Protein 1AZS (pdb70)

B-factor: mean 52.16, std 18.74, range [8.07, 97.29]

CATH classification: 3.30.70.1230

Organism: Canis lupus familiaris (NCBI:txid9615)

Nearest PDB structures (foldseek):
  1cju-assembly1_A  TM=9.826E-01  e=2.613E-36  Canis lupus familiaris
  8sl4-assembly1_B  TM=9.848E-01  e=1.005E-34  Homo sapiens
  7pdf-assembly1_A  TM=9.599E-01  e=1.589E-21  Bos taurus
  6r4p-assembly1_A  TM=9.657E-01  e=6.677E-21  Bos taurus
  8hbe-assembly1_A  TM=9.066E-01  e=4.405E-17  Homo sapiens

GO terms:
  GO:0004016 adenylate cyclase activity (F, IDA)
  GO:0006171 cAMP biosynthetic process (P, IDA)
  GO:0005886 plasma membrane (C, EXP)
  GO:0004016 adenylate cyclase activity (F, EXP)
  GO:0005886 plasma membrane (C, TAS)

Foldseek 3Di:
DPPDPDDFKDKDWWKKKKKKAKDCLVVLVVPDDPVVSCCLQVVLVVVLVVLCVVLQWAWADDDPRMTMTMHCPPHGDLCNLVSNVSSLLVSQVSVVVSCVVSVHDMGMQMFMEHTMWMWGFDDDPDTGIDIDDVRNVVRNLRSQLTDTSWHKYFPRSCVSNVPPFDWAFGPSLVSGVVCVVVVTGMIITD/DFKDWKKKKKKKAWVCLVVVADADVVCVGRVVSVVLLCVLVVLLVVVCPDPLNVQKDWQDADPSMTMIMGDPPDVVPCVRLVSVVVSNVVSQVSVVVSCVVVVHDTFMFMFMFITMKGWAWDDDPPTGIDIDDPRHLRSVVQRVVTDTNWYKYFDVSQVVVVVVPWHWDWPAWDQDDPPGIGIMTTIDD/DLLLEAEEEEAEAAPLQQVLLVLLCCVPFNDVVLVVCLVLLVVLQLQQLLVLLVVQVVDVVHFDWQDPVLVVLSVVSPVCNVPDDDPLDPVVLVSSLVLVVTPRSVVSVVVPLQDDHQPCRVVSSVCSVQSSDPVHGDDSLSVSRRDDFDADKDWDWGADPNRIYIYIDWGNHDVTVVRSVVRLPSHLAYEYGGALLQLSHADPVPRPHRRLNVRLVVLLCQLPPPSCLQHAYEYEHEDLVNNLVCQVVVPDDNCVSPVCLVVFDADDPQDDDVPRDNSSSSSSVVSVVSNVVSNVVDSVVSYYYHYDYYYSSDSVRSVVVVVVVVVVSVVRSVVVVVD

Structure (mmCIF, N/CA/C/O backbone):
data_1AZS
#
_entry.id   1AZS
#
_cell.length_a   119.000
_cell.length_b   134.050
_cell.length_c   70.650
_cell.angle_alpha   90.00
_cell.angle_beta   90.00
_cell.angle_gamma   90.00
#
_symmetry.space_group_name_H-M   'P 21 21 2'
#
loop_
_entity.id
_entity.type
_entity.pdbx_description
1 polymer VC1
2 polymer IIC2
3 polymer GS-ALPHA
4 non-polymer METHYLPIPERAZINOFORSKOLIN
5 non-polymer 'MAGNESIUM ION'
6 non-polymer "5'-GUANOSINE-DIPHOSPHATE-MONOTHIOPHOSPHATE"
7 water water
#
loop_
_atom_site.group_PDB
_atom_site.id
_atom_site.type_symbol
_atom_site.label_atom_id
_atom_site.label_alt_id
_atom_site.label_comp_id
_atom_site.label_asym_id
_atom_site.label_entity_id
_atom_site.label_seq_id
_atom_site.pdbx_PDB_ins_code
_atom_site.Cartn_x
_atom_site.Cartn_y
_atom_site.Cartn_z
_atom_site.occupancy
_atom_site.B_iso_or_equiv
_atom_site.auth_seq_id
_atom_site.auth_comp_id
_atom_site.auth_asym_id
_atom_site.auth_atom_id
_atom_site.pdbx_PDB_model_num
ATOM 1 N N . ASP A 1 21 ? 29.884 -25.875 37.364 1.00 97.29 376 ASP A N 1
ATOM 2 C CA . ASP A 1 21 ? 29.201 -27.067 36.874 1.00 96.97 376 ASP A CA 1
ATOM 3 C C . ASP A 1 21 ? 29.381 -27.240 35.355 1.00 97.29 376 ASP A C 1
ATOM 4 O O . ASP A 1 21 ? 30.122 -28.126 34.918 1.00 97.29 376 ASP A O 1
ATOM 9 N N . MET A 1 22 ? 28.734 -26.389 34.556 1.00 94.35 377 MET A N 1
ATOM 10 C CA . MET A 1 22 ? 28.821 -26.517 33.101 1.00 90.53 377 MET A CA 1
ATOM 11 C C . MET A 1 22 ? 29.767 -25.537 32.390 1.00 88.08 377 MET A C 1
ATOM 12 O O . MET A 1 22 ? 30.764 -25.970 31.805 1.00 90.54 377 MET A O 1
ATOM 17 N N . MET A 1 23 ? 29.468 -24.234 32.423 1.00 80.74 378 MET A N 1
ATOM 18 C CA . MET A 1 23 ? 30.305 -23.254 31.717 1.00 67.57 378 MET A CA 1
ATOM 19 C C . MET A 1 23 ? 31.359 -22.538 32.537 1.00 56.89 378 MET A C 1
ATOM 20 O O . MET A 1 23 ? 32.370 -22.100 32.003 1.00 48.78 378 MET A O 1
ATOM 25 N N . PHE A 1 24 ? 31.094 -22.376 33.825 1.00 53.53 379 PHE A N 1
ATOM 26 C CA . PHE A 1 24 ? 32.123 -21.947 34.761 1.00 48.85 379 PHE A CA 1
ATOM 27 C C . PHE A 1 24 ? 32.494 -23.189 35.544 1.00 44.90 379 PHE A C 1
ATOM 28 O O . PHE A 1 24 ? 31.624 -23.973 35.903 1.00 45.34 379 PHE A O 1
ATOM 36 N N . HIS A 1 25 ? 33.779 -23.383 35.798 1.00 46.51 380 HIS A N 1
ATOM 37 C CA . HIS A 1 25 ? 34.208 -24.482 36.651 1.00 43.85 380 HIS A CA 1
ATOM 38 C C . HIS A 1 25 ? 33.461 -24.364 37.977 1.00 43.03 380 HIS A C 1
ATOM 39 O O . HIS A 1 25 ? 33.232 -23.254 38.479 1.00 44.99 380 HIS A O 1
ATOM 46 N N . LYS A 1 26 ? 33.096 -25.509 38.542 1.00 43.28 381 LYS A N 1
ATOM 47 C CA . LYS A 1 26 ? 32.422 -25.543 39.833 1.00 47.29 381 LYS A CA 1
ATOM 48 C C . LYS A 1 26 ? 33.274 -24.833 40.883 1.00 42.20 381 LYS A C 1
ATOM 49 O O . LYS A 1 26 ? 34.480 -25.053 40.959 1.00 35.01 381 LYS A O 1
ATOM 55 N N . ILE A 1 27 ? 32.660 -23.942 41.654 1.00 48.56 382 ILE A N 1
ATOM 56 C CA . ILE A 1 27 ? 33.380 -23.284 42.744 1.00 51.42 382 ILE A CA 1
ATOM 57 C C . ILE A 1 27 ? 33.153 -23.977 44.085 1.00 49.29 382 ILE A C 1
ATOM 58 O O . ILE A 1 27 ? 32.044 -24.397 44.405 1.00 50.55 382 ILE A O 1
ATOM 63 N N . TYR A 1 28 ? 34.227 -24.130 44.845 1.00 50.49 383 TYR A N 1
ATOM 64 C CA . TYR A 1 28 ? 34.161 -24.722 46.169 1.00 47.23 383 TYR A CA 1
ATOM 65 C C . TYR A 1 28 ? 34.371 -23.592 47.171 1.00 47.21 383 TYR A C 1
ATOM 66 O O . TYR A 1 28 ? 35.463 -23.410 47.712 1.00 39.80 383 TYR A O 1
ATOM 75 N N . ILE A 1 29 ? 33.330 -22.777 47.326 1.00 52.88 384 ILE A N 1
ATOM 76 C CA . ILE A 1 29 ? 33.366 -21.585 48.170 1.00 58.13 384 ILE A CA 1
ATOM 77 C C . ILE A 1 29 ? 31.968 -21.364 48.723 1.00 59.37 384 ILE A C 1
ATOM 78 O O . ILE A 1 29 ? 30.971 -21.656 48.054 1.00 59.05 384 ILE A O 1
ATOM 83 N N . GLN A 1 30 ? 31.897 -20.799 49.923 1.00 61.99 385 GLN A N 1
ATOM 84 C CA . GLN A 1 30 ? 30.616 -20.538 50.570 1.00 61.52 385 GLN A CA 1
ATOM 85 C C . GLN A 1 30 ? 30.714 -19.375 51.549 1.00 59.84 385 GLN A C 1
ATOM 86 O O . GLN A 1 30 ? 31.723 -19.220 52.247 1.00 54.96 385 GLN A O 1
ATOM 92 N N . LYS A 1 31 ? 29.658 -18.566 51.597 1.00 57.25 386 LYS A N 1
ATOM 93 C CA . LYS A 1 31 ? 29.602 -17.417 52.498 1.00 57.20 386 LYS A CA 1
ATOM 94 C C . LYS A 1 31 ? 29.365 -17.844 53.949 1.00 54.23 386 LYS A C 1
ATOM 95 O O . LYS A 1 31 ? 28.703 -18.850 54.212 1.00 46.94 386 LYS A O 1
ATOM 101 N N . HIS A 1 32 ? 29.940 -17.085 54.877 1.00 53.26 387 HIS A N 1
ATOM 102 C CA . HIS A 1 32 ? 29.804 -17.332 56.311 1.00 53.97 387 HIS A CA 1
ATOM 103 C C . HIS A 1 32 ? 29.785 -15.989 57.018 1.00 52.97 387 HIS A C 1
ATOM 104 O O . HIS A 1 32 ? 30.663 -15.164 56.782 1.00 54.01 387 HIS A O 1
ATOM 111 N N . ASP A 1 33 ? 28.795 -15.765 57.878 1.00 53.78 388 ASP A N 1
ATOM 112 C CA . ASP A 1 33 ? 28.743 -14.533 58.672 1.00 49.74 388 ASP A CA 1
ATOM 113 C C . ASP A 1 33 ? 29.208 -14.777 60.108 1.00 47.87 388 ASP A C 1
ATOM 114 O O . ASP A 1 33 ? 29.468 -15.920 60.503 1.00 47.54 388 ASP A O 1
ATOM 119 N N . ASN A 1 34 ? 29.366 -13.695 60.862 1.00 44.00 389 ASN A N 1
ATOM 120 C CA . ASN A 1 34 ? 29.721 -13.781 62.277 1.00 53.39 389 ASN A CA 1
ATOM 121 C C . ASN A 1 34 ? 31.010 -14.533 62.602 1.00 56.55 389 ASN A C 1
ATOM 122 O O . ASN A 1 34 ? 31.043 -15.357 63.515 1.00 59.46 389 ASN A O 1
ATOM 127 N N . VAL A 1 35 ? 32.076 -14.240 61.871 1.00 55.36 390 VAL A N 1
ATOM 128 C CA . VAL A 1 35 ? 33.362 -14.878 62.123 1.00 48.32 390 VAL A CA 1
ATOM 129 C C . VAL A 1 35 ? 34.364 -13.799 62.535 1.00 45.04 390 VAL A C 1
ATOM 130 O O . VAL A 1 35 ? 34.095 -12.611 62.365 1.00 45.19 390 VAL A O 1
ATOM 134 N N . SER A 1 36 ? 35.481 -14.200 63.132 1.00 41.37 391 SER A N 1
ATOM 135 C CA . SER A 1 36 ? 36.503 -13.241 63.535 1.00 38.58 391 SER A CA 1
ATOM 136 C C . SER A 1 36 ? 37.852 -13.688 63.022 1.00 42.67 391 SER A C 1
ATOM 137 O O . SER A 1 36 ? 38.270 -14.819 63.269 1.00 45.09 391 SER A O 1
ATOM 140 N N . ILE A 1 37 ? 38.525 -12.776 62.322 1.00 43.10 392 ILE A N 1
ATOM 141 C CA . ILE A 1 37 ? 39.765 -13.057 61.604 1.00 36.84 392 ILE A CA 1
ATOM 142 C C . ILE A 1 37 ? 41.021 -12.477 62.260 1.00 38.35 392 ILE A C 1
ATOM 143 O O . ILE A 1 37 ? 41.152 -11.259 62.418 1.00 36.03 392 ILE A O 1
ATOM 148 N N . LEU A 1 38 ? 41.973 -13.357 62.561 1.00 40.59 393 LEU A N 1
ATOM 149 C CA . LEU A 1 38 ? 43.215 -12.962 63.214 1.00 38.60 393 LEU A CA 1
ATOM 150 C C . LEU A 1 38 ? 44.406 -13.003 62.263 1.00 38.96 393 LEU A C 1
ATOM 151 O O . LEU A 1 38 ? 44.552 -13.939 61.487 1.00 39.79 393 LEU A O 1
ATOM 156 N N . PHE A 1 39 ? 45.266 -11.993 62.360 1.00 40.47 394 PHE A N 1
ATOM 157 C CA . PHE A 1 39 ? 46.495 -11.904 61.573 1.00 41.19 394 PHE A CA 1
ATOM 158 C C . PHE A 1 39 ? 47.647 -11.584 62.512 1.00 47.63 394 PHE A C 1
ATOM 159 O O . PHE A 1 39 ? 47.516 -10.733 63.396 1.00 52.57 394 PHE A O 1
ATOM 167 N N . ALA A 1 40 ? 48.779 -12.248 62.313 1.00 46.23 395 ALA A N 1
ATOM 168 C CA . ALA A 1 40 ? 49.944 -11.999 63.141 1.00 47.10 395 ALA A CA 1
ATOM 169 C C . ALA A 1 40 ? 51.219 -12.048 62.315 1.00 52.96 395 ALA A C 1
ATOM 170 O O . ALA A 1 40 ? 51.351 -12.882 61.421 1.00 54.59 395 ALA A O 1
ATOM 172 N N . ASP A 1 41 ? 52.136 -11.129 62.605 1.00 56.87 396 ASP A N 1
ATOM 173 C CA . ASP A 1 41 ? 53.431 -11.052 61.927 1.00 67.36 396 ASP A CA 1
ATOM 174 C C . ASP A 1 41 ? 54.539 -11.135 62.976 1.00 67.77 396 ASP A C 1
ATOM 175 O O . ASP A 1 41 ? 54.282 -10.948 64.169 1.00 69.11 396 ASP A O 1
ATOM 180 N N . ILE A 1 42 ? 55.763 -11.425 62.545 1.00 64.24 397 ILE A N 1
ATOM 181 C CA . ILE A 1 42 ? 56.881 -11.433 63.471 1.00 62.10 397 ILE A CA 1
ATOM 182 C C . ILE A 1 42 ? 57.686 -10.142 63.421 1.00 67.11 397 ILE A C 1
ATOM 183 O O . ILE A 1 42 ? 58.325 -9.801 62.411 1.00 61.65 397 ILE A O 1
ATOM 188 N N . GLU A 1 43 ? 57.566 -9.401 64.518 1.00 73.74 398 GLU A N 1
ATOM 189 C CA . GLU A 1 43 ? 58.286 -8.157 64.748 1.00 81.55 398 GLU A CA 1
ATOM 190 C C . GLU A 1 43 ? 59.776 -8.458 64.848 1.00 78.34 398 GLU A C 1
ATOM 191 O O . GLU A 1 43 ? 60.197 -9.292 65.655 1.00 73.86 398 GLU A O 1
ATOM 197 N N . GLY A 1 44 ? 60.560 -7.784 64.013 1.00 77.91 399 GLY A N 1
ATOM 198 C CA . GLY A 1 44 ? 61.995 -7.989 64.014 1.00 79.17 399 GLY A CA 1
ATOM 199 C C . GLY A 1 44 ? 62.389 -9.339 63.450 1.00 78.51 399 GLY A C 1
ATOM 200 O O . GLY A 1 44 ? 63.433 -9.883 63.806 1.00 76.38 399 GLY A O 1
ATOM 201 N N . PHE A 1 45 ? 61.557 -9.876 62.563 1.00 80.11 400 PHE A N 1
ATOM 202 C CA . PHE A 1 45 ? 61.841 -11.159 61.937 1.00 80.05 400 PHE A CA 1
ATOM 203 C C . PHE A 1 45 ? 63.123 -11.118 61.106 1.00 79.78 400 PHE A C 1
ATOM 204 O O . PHE A 1 45 ? 63.872 -12.097 61.054 1.00 77.79 400 PHE A O 1
ATOM 212 N N . THR A 1 46 ? 63.374 -9.981 60.464 1.00 79.50 401 THR A N 1
ATOM 213 C CA . THR A 1 46 ? 64.526 -9.843 59.578 1.00 79.14 401 THR A CA 1
ATOM 214 C C . THR A 1 46 ? 65.861 -9.838 60.329 1.00 78.39 401 THR A C 1
ATOM 215 O O . THR A 1 46 ? 66.868 -10.334 59.818 1.00 77.12 401 THR A O 1
ATOM 219 N N . SER A 1 47 ? 65.866 -9.272 61.535 1.00 76.01 402 SER A N 1
ATOM 220 C CA . SER A 1 47 ? 67.074 -9.231 62.357 1.00 75.15 402 SER A CA 1
ATOM 221 C C . SER A 1 47 ? 67.416 -10.634 62.866 1.00 72.87 402 SER A C 1
ATOM 222 O O . SER A 1 47 ? 68.589 -10.980 63.053 1.00 67.89 402 SER A O 1
ATOM 225 N N . LEU A 1 48 ? 66.375 -11.440 63.061 1.00 73.22 403 LEU A N 1
ATOM 226 C CA . LEU A 1 48 ? 66.519 -12.835 63.465 1.00 74.35 403 LEU A CA 1
ATOM 227 C C . LEU A 1 48 ? 67.163 -13.634 62.337 1.00 74.72 403 LEU A C 1
ATOM 228 O O . LEU A 1 48 ? 68.077 -14.429 62.573 1.00 75.74 403 LEU A O 1
ATOM 233 N N . ALA A 1 49 ? 66.693 -13.398 61.113 1.00 72.35 404 ALA A N 1
ATOM 234 C CA . ALA A 1 49 ? 67.232 -14.052 59.922 1.00 68.44 404 ALA A CA 1
ATOM 235 C C . ALA A 1 49 ? 68.696 -13.673 59.656 1.00 67.58 404 ALA A C 1
ATOM 236 O O . ALA A 1 49 ? 69.418 -14.396 58.969 1.00 65.33 404 ALA A O 1
ATOM 238 N N . SER A 1 50 ? 69.119 -12.536 60.204 1.00 70.93 405 SER A N 1
ATOM 239 C CA . SER A 1 50 ? 70.491 -12.050 60.069 1.00 73.12 405 SER A CA 1
ATOM 240 C C . SER A 1 50 ? 71.449 -12.865 60.927 1.00 75.29 405 SER A C 1
ATOM 241 O O . SER A 1 50 ? 72.604 -13.091 60.552 1.00 71.21 405 SER A O 1
ATOM 244 N N . GLN A 1 51 ? 70.957 -13.288 62.086 1.00 81.40 406 GLN A N 1
ATOM 245 C CA . GLN A 1 51 ? 71.771 -13.966 63.088 1.00 87.10 406 GLN A CA 1
ATOM 246 C C . GLN A 1 51 ? 72.072 -15.434 62.825 1.00 85.59 406 GLN A C 1
ATOM 247 O O . GLN A 1 51 ? 73.201 -15.886 63.012 1.00 84.50 406 GLN A O 1
ATOM 253 N N . CYS A 1 52 ? 71.061 -16.179 62.402 1.00 85.11 407 CYS A N 1
ATOM 254 C CA . CYS A 1 52 ? 71.198 -17.620 62.278 1.00 85.92 407 CYS A CA 1
ATOM 255 C C . CYS A 1 52 ? 71.414 -18.130 60.862 1.00 81.64 407 CYS A C 1
ATOM 256 O O . CYS A 1 52 ? 71.340 -17.376 59.890 1.00 74.18 407 CYS A O 1
ATOM 259 N N . THR A 1 53 ? 71.710 -19.422 60.772 1.00 80.32 408 THR A N 1
ATOM 260 C CA . THR A 1 53 ? 71.909 -20.097 59.500 1.00 80.68 408 THR A CA 1
ATOM 261 C C . THR A 1 53 ? 70.568 -20.183 58.769 1.00 80.32 408 THR A C 1
ATOM 262 O O . THR A 1 53 ? 69.512 -20.013 59.382 1.00 82.78 408 THR A O 1
ATOM 266 N N . ALA A 1 54 ? 70.603 -20.440 57.466 1.00 77.35 409 ALA A N 1
ATOM 267 C CA . ALA A 1 54 ? 69.370 -20.559 56.693 1.00 75.84 409 ALA A CA 1
ATOM 268 C C . ALA A 1 54 ? 68.512 -21.696 57.239 1.00 75.78 409 ALA A C 1
ATOM 269 O O . ALA A 1 54 ? 67.289 -21.575 57.325 1.00 73.94 409 ALA A O 1
ATOM 271 N N . GLN A 1 55 ? 69.172 -22.778 57.649 1.00 74.73 410 GLN A N 1
ATOM 272 C CA . GLN A 1 55 ? 68.494 -23.968 58.156 1.00 73.92 410 GLN A CA 1
ATOM 273 C C . GLN A 1 55 ? 67.890 -23.794 59.536 1.00 67.49 410 GLN A C 1
ATOM 274 O O . GLN A 1 55 ? 66.721 -24.116 59.747 1.00 61.60 410 GLN A O 1
ATOM 280 N N . GLU A 1 56 ? 68.708 -23.322 60.473 1.00 68.59 411 GLU A N 1
ATOM 281 C CA . GLU A 1 56 ? 68.278 -23.057 61.845 1.00 73.83 411 GLU A CA 1
ATOM 282 C C . GLU A 1 56 ? 67.071 -22.121 61.899 1.00 71.98 411 GLU A C 1
ATOM 283 O O . GLU A 1 56 ? 66.226 -22.221 62.794 1.00 61.35 411 GLU A O 1
ATOM 289 N N . LEU A 1 57 ? 66.994 -21.228 60.917 1.00 72.08 412 LEU A N 1
ATOM 290 C CA . LEU A 1 57 ? 65.881 -20.296 60.789 1.00 72.64 412 LEU A CA 1
ATOM 291 C C . LEU A 1 57 ? 64.583 -21.050 60.523 1.00 72.02 412 LEU A C 1
ATOM 292 O O . LEU A 1 57 ? 63.563 -20.802 61.172 1.00 71.87 412 LEU A O 1
ATOM 297 N N . VAL A 1 58 ? 64.642 -21.994 59.588 1.00 72.46 413 VAL A N 1
ATOM 298 C CA . VAL A 1 58 ? 63.472 -22.770 59.190 1.00 70.47 413 VAL A CA 1
ATOM 299 C C . VAL A 1 58 ? 62.957 -23.659 60.315 1.00 66.36 413 VAL A C 1
ATOM 300 O O . VAL A 1 58 ? 61.781 -24.002 60.342 1.00 63.92 413 VAL A O 1
ATOM 304 N N . MET A 1 59 ? 63.835 -24.018 61.246 1.00 66.56 414 MET A N 1
ATOM 305 C CA . MET A 1 59 ? 63.455 -24.882 62.360 1.00 72.05 414 MET A CA 1
ATOM 306 C C . MET A 1 59 ? 62.796 -24.110 63.492 1.00 70.27 414 MET A C 1
ATOM 307 O O . MET A 1 59 ? 61.857 -24.598 64.119 1.00 67.20 414 MET A O 1
ATOM 312 N N . THR A 1 60 ? 63.316 -22.918 63.764 1.00 68.20 415 THR A N 1
ATOM 313 C CA . THR A 1 60 ? 62.748 -22.029 64.772 1.00 66.25 415 THR A CA 1
ATOM 314 C C . THR A 1 60 ? 61.352 -21.645 64.306 1.00 67.48 415 THR A C 1
ATOM 315 O O . THR A 1 60 ? 60.394 -21.631 65.080 1.00 69.03 415 THR A O 1
ATOM 319 N N . LEU A 1 61 ? 61.268 -21.338 63.017 1.00 68.67 416 LEU A N 1
ATOM 320 C CA . LEU A 1 61 ? 60.031 -20.952 62.359 1.00 68.60 416 LEU A CA 1
ATOM 321 C C . LEU A 1 61 ? 59.054 -22.118 62.379 1.00 66.40 416 LEU A C 1
ATOM 322 O O . LEU A 1 61 ? 57.951 -22.008 62.905 1.00 66.48 416 LEU A O 1
ATOM 327 N N . ASN A 1 62 ? 59.494 -23.241 61.819 1.00 68.90 417 ASN A N 1
ATOM 328 C CA . ASN A 1 62 ? 58.681 -24.447 61.696 1.00 72.10 417 ASN A CA 1
ATOM 329 C C . ASN A 1 62 ? 58.192 -24.920 63.063 1.00 67.37 417 ASN A C 1
ATOM 330 O O . ASN A 1 62 ? 57.067 -25.408 63.204 1.00 66.57 417 ASN A O 1
ATOM 335 N N . GLU A 1 63 ? 59.039 -24.750 64.069 1.00 61.09 418 GLU A N 1
ATOM 336 C CA . GLU A 1 63 ? 58.710 -25.165 65.419 1.00 61.63 418 GLU A CA 1
ATOM 337 C C . GLU A 1 63 ? 57.686 -24.244 66.070 1.00 58.77 418 GLU A C 1
ATOM 338 O O . GLU A 1 63 ? 56.716 -24.706 66.679 1.00 55.75 418 GLU A O 1
ATOM 344 N N . LEU A 1 64 ? 57.907 -22.941 65.941 1.00 55.50 419 LEU A N 1
ATOM 345 C CA . LEU A 1 64 ? 56.988 -21.955 66.488 1.00 55.19 419 LEU A CA 1
ATOM 346 C C . LEU A 1 64 ? 55.589 -22.133 65.904 1.00 56.02 419 LEU A C 1
ATOM 347 O O . LEU A 1 64 ? 54.592 -22.060 66.624 1.00 57.28 419 LEU A O 1
ATOM 352 N N . PHE A 1 65 ? 55.521 -22.371 64.598 1.00 57.40 420 PHE A N 1
ATOM 353 C CA . PHE A 1 65 ? 54.244 -22.556 63.916 1.00 59.06 420 PHE A CA 1
ATOM 354 C C . PHE A 1 65 ? 53.561 -23.878 64.257 1.00 60.45 420 PHE A C 1
ATOM 355 O O . PHE A 1 65 ? 52.335 -23.973 64.251 1.00 57.91 420 PHE A O 1
ATOM 363 N N . ALA A 1 66 ? 54.356 -24.896 64.569 1.00 66.96 421 ALA A N 1
ATOM 364 C CA . ALA A 1 66 ? 53.809 -26.173 65.013 1.00 68.50 421 ALA A CA 1
ATOM 365 C C . ALA A 1 66 ? 53.112 -25.960 66.357 1.00 68.59 421 ALA A C 1
ATOM 366 O O . ALA A 1 66 ? 52.072 -26.561 66.639 1.00 67.43 421 ALA A O 1
ATOM 368 N N . ARG A 1 67 ? 53.694 -25.083 67.172 1.00 67.82 422 ARG A N 1
ATOM 369 C CA . ARG A 1 67 ? 53.128 -24.733 68.465 1.00 67.56 422 ARG A CA 1
ATOM 370 C C . ARG A 1 67 ? 51.831 -23.947 68.309 1.00 63.83 422 ARG A C 1
ATOM 371 O O . ARG A 1 67 ? 50.847 -24.228 68.993 1.00 62.28 422 ARG A O 1
ATOM 379 N N . PHE A 1 68 ? 51.845 -22.959 67.417 1.00 59.99 423 PHE A N 1
ATOM 380 C CA . PHE A 1 68 ? 50.669 -22.140 67.144 1.00 57.01 423 PHE A CA 1
ATOM 381 C C . PHE A 1 68 ? 49.483 -22.989 66.717 1.00 62.14 423 PHE A C 1
ATOM 382 O O . PHE A 1 68 ? 48.345 -22.705 67.102 1.00 62.60 423 PHE A O 1
ATOM 390 N N . ASP A 1 69 ? 49.751 -24.022 65.917 1.00 63.88 424 ASP A N 1
ATOM 391 C CA . ASP A 1 69 ? 48.703 -24.921 65.436 1.00 65.01 424 ASP A CA 1
ATOM 392 C C . ASP A 1 69 ? 47.979 -25.641 66.568 1.00 67.88 424 ASP A C 1
ATOM 393 O O . ASP A 1 69 ? 46.793 -25.956 66.443 1.00 70.68 424 ASP A O 1
ATOM 398 N N . LYS A 1 70 ? 48.694 -25.894 67.669 1.00 70.05 425 LYS A N 1
ATOM 399 C CA . LYS A 1 70 ? 48.112 -26.522 68.863 1.00 67.30 425 LYS A CA 1
ATOM 400 C C . LYS A 1 70 ? 47.138 -25.556 69.530 1.00 67.63 425 LYS A C 1
ATOM 401 O O . LYS A 1 70 ? 45.961 -25.884 69.736 1.00 66.63 425 LYS A O 1
ATOM 407 N N . LEU A 1 71 ? 47.640 -24.357 69.835 1.00 61.54 426 LEU A N 1
ATOM 408 C CA . LEU A 1 71 ? 46.852 -23.294 70.462 1.00 53.95 426 LEU A CA 1
ATOM 409 C C . LEU A 1 71 ? 45.573 -23.053 69.668 1.00 53.12 426 LEU A C 1
ATOM 410 O O . LEU A 1 71 ? 44.527 -22.753 70.239 1.00 53.62 426 LEU A O 1
ATOM 415 N N . ALA A 1 72 ? 45.667 -23.201 68.350 1.00 53.77 427 ALA A N 1
ATOM 416 C CA . ALA A 1 72 ? 44.528 -23.020 67.455 1.00 56.87 427 ALA A CA 1
ATOM 417 C C . ALA A 1 72 ? 43.405 -23.998 67.768 1.00 56.98 427 ALA A C 1
ATOM 418 O O . ALA A 1 72 ? 42.248 -23.599 67.883 1.00 57.62 427 ALA A O 1
ATOM 420 N N . ALA A 1 73 ? 43.758 -25.274 67.914 1.00 64.00 428 ALA A N 1
ATOM 421 C CA . ALA A 1 73 ? 42.791 -26.329 68.225 1.00 67.95 428 ALA A CA 1
ATOM 422 C C . ALA A 1 73 ? 42.177 -26.123 69.614 1.00 70.20 428 ALA A C 1
ATOM 423 O O . ALA A 1 73 ? 40.971 -26.314 69.815 1.00 68.03 428 ALA A O 1
ATOM 425 N N . GLU A 1 74 ? 43.015 -25.710 70.559 1.00 72.21 429 GLU A N 1
ATOM 426 C CA . GLU A 1 74 ? 42.572 -25.421 71.916 1.00 73.24 429 GLU A CA 1
ATOM 427 C C . GLU A 1 74 ? 41.614 -24.237 71.926 1.00 72.84 429 GLU A C 1
ATOM 428 O O . GLU A 1 74 ? 40.468 -24.355 72.360 1.00 75.80 429 GLU A O 1
ATOM 434 N N . ASN A 1 75 ? 42.074 -23.113 71.389 1.00 70.55 430 ASN A N 1
ATOM 435 C CA . ASN A 1 75 ? 41.291 -21.887 71.360 1.00 65.90 430 ASN A CA 1
ATOM 436 C C . ASN A 1 75 ? 40.147 -21.867 70.357 1.00 64.66 430 ASN A C 1
ATOM 437 O O . ASN A 1 75 ? 39.401 -20.896 70.299 1.00 66.76 430 ASN A O 1
ATOM 442 N N . HIS A 1 76 ? 40.008 -22.937 69.578 1.00 65.13 431 HIS A N 1
ATOM 443 C CA . HIS A 1 76 ? 38.906 -23.085 68.619 1.00 69.99 431 HIS A CA 1
ATOM 444 C C . HIS A 1 76 ? 38.999 -22.211 67.359 1.00 68.85 431 HIS A C 1
ATOM 445 O O . HIS A 1 76 ? 37.974 -21.839 66.769 1.00 63.97 431 HIS A O 1
ATOM 452 N N . CYS A 1 77 ? 40.226 -21.877 66.963 1.00 67.91 432 CYS A N 1
ATOM 453 C CA . CYS A 1 77 ? 40.468 -21.143 65.723 1.00 64.23 432 CYS A CA 1
ATOM 454 C C . CYS A 1 77 ? 40.849 -22.150 64.651 1.00 60.30 432 CYS A C 1
ATOM 455 O O . CYS A 1 77 ? 41.590 -23.094 64.918 1.00 54.94 432 CYS A O 1
ATOM 458 N N . LEU A 1 78 ? 40.334 -21.956 63.444 1.00 58.45 433 LEU A N 1
ATOM 459 C CA . LEU A 1 78 ? 40.749 -22.771 62.313 1.00 53.21 433 LEU A CA 1
ATOM 460 C C . LEU A 1 78 ? 41.908 -22.050 61.648 1.00 51.76 433 LEU A C 1
ATOM 461 O O . LEU A 1 78 ? 41.747 -20.925 61.178 1.00 55.48 433 LEU A O 1
ATOM 466 N N . ARG A 1 79 ? 43.084 -22.671 61.662 1.00 50.00 434 ARG A N 1
ATOM 467 C CA . ARG A 1 79 ? 44.269 -22.096 61.028 1.00 45.67 434 ARG A CA 1
ATOM 468 C C . ARG A 1 79 ? 44.075 -22.106 59.514 1.00 45.86 434 ARG A C 1
ATOM 469 O O . ARG A 1 79 ? 43.664 -23.121 58.929 1.00 44.43 434 ARG A O 1
ATOM 477 N N . ILE A 1 80 ? 44.360 -20.971 58.882 1.00 43.69 435 ILE A N 1
ATOM 478 C CA . ILE A 1 80 ? 44.222 -20.872 57.442 1.00 38.75 435 ILE A CA 1
ATOM 479 C C . ILE A 1 80 ? 45.548 -21.167 56.737 1.00 39.08 435 ILE A C 1
ATOM 480 O O . ILE A 1 80 ? 45.742 -22.278 56.223 1.00 41.49 435 ILE A O 1
ATOM 485 N N . LYS A 1 81 ? 46.475 -20.210 56.760 1.00 38.53 436 LYS A N 1
ATOM 486 C CA . LYS A 1 81 ? 47.762 -20.387 56.080 1.00 36.14 436 LYS A CA 1
ATOM 487 C C . LYS A 1 81 ? 48.949 -19.811 56.838 1.00 39.28 436 LYS A C 1
ATOM 488 O O . LYS A 1 81 ? 48.794 -19.048 57.798 1.00 36.43 436 LYS A O 1
ATOM 494 N N . ILE A 1 82 ? 50.139 -20.214 56.401 1.00 38.27 437 ILE A N 1
ATOM 495 C CA . ILE A 1 82 ? 51.384 -19.608 56.855 1.00 43.74 437 ILE A CA 1
ATOM 496 C C . ILE A 1 82 ? 52.085 -19.016 55.621 1.00 48.30 437 ILE A C 1
ATOM 497 O O . ILE A 1 82 ? 52.440 -19.740 54.679 1.00 50.77 437 ILE A O 1
ATOM 502 N N . LEU A 1 83 ? 52.228 -17.694 55.608 1.00 49.48 438 LEU A N 1
ATOM 503 C CA . LEU A 1 83 ? 52.888 -16.994 54.510 1.00 49.32 438 LEU A CA 1
ATOM 504 C C . LEU A 1 83 ? 54.166 -16.334 55.028 1.00 50.87 438 LEU A C 1
ATOM 505 O O . LEU A 1 83 ? 54.141 -15.189 55.486 1.00 51.64 438 LEU A O 1
ATOM 510 N N . GLY A 1 84 ? 55.278 -17.064 54.968 1.00 54.46 439 GLY A N 1
ATOM 511 C CA . GLY A 1 84 ? 56.533 -16.545 55.483 1.00 57.04 439 GLY A CA 1
ATOM 512 C C . GLY A 1 84 ? 56.486 -16.477 56.995 1.00 61.20 439 GLY A C 1
ATOM 513 O O . GLY A 1 84 ? 56.418 -17.515 57.659 1.00 65.48 439 GLY A O 1
ATOM 514 N N . ASP A 1 85 ? 56.510 -15.260 57.535 1.00 62.09 440 ASP A N 1
ATOM 515 C CA . ASP A 1 85 ? 56.401 -15.041 58.979 1.00 64.09 440 ASP A CA 1
ATOM 516 C C . ASP A 1 85 ? 55.001 -14.562 59.397 1.00 62.23 440 ASP A C 1
ATOM 517 O O . ASP A 1 85 ? 54.769 -14.241 60.563 1.00 56.80 440 ASP A O 1
ATOM 522 N N . CYS A 1 86 ? 54.077 -14.549 58.434 1.00 61.68 441 CYS A N 1
ATOM 523 C CA . CYS A 1 86 ? 52.690 -14.128 58.644 1.00 61.34 441 CYS A CA 1
ATOM 524 C C . CYS A 1 86 ? 51.760 -15.330 58.839 1.00 61.00 441 CYS A C 1
ATOM 525 O O . CYS A 1 86 ? 51.597 -16.160 57.942 1.00 57.29 441 CYS A O 1
ATOM 528 N N . TYR A 1 87 ? 51.149 -15.405 60.015 1.00 58.28 442 TYR A N 1
ATOM 529 C CA . TYR A 1 87 ? 50.274 -16.513 60.375 1.00 57.55 442 TYR A CA 1
ATOM 530 C C . TYR A 1 87 ? 48.851 -15.971 60.527 1.00 54.75 442 TYR A C 1
ATOM 531 O O . TYR A 1 87 ? 48.657 -14.870 61.042 1.00 58.12 442 TYR A O 1
ATOM 540 N N . TYR A 1 88 ? 47.860 -16.723 60.059 1.00 51.11 443 TYR A N 1
ATOM 541 C CA . TYR A 1 88 ? 46.471 -16.310 60.232 1.00 48.19 443 TYR A CA 1
ATOM 542 C C . TYR A 1 88 ? 45.441 -17.437 60.298 1.00 49.34 443 TYR A C 1
ATOM 543 O O . TYR A 1 88 ? 45.551 -18.458 59.608 1.00 49.90 443 TYR A O 1
ATOM 552 N N . CYS A 1 89 ? 44.436 -17.221 61.137 1.00 47.92 444 CYS A N 1
ATOM 553 C CA . CYS A 1 89 ? 43.386 -18.193 61.387 1.00 51.41 444 CYS A CA 1
ATOM 554 C C . CYS A 1 89 ? 42.069 -17.461 61.571 1.00 48.09 444 CYS A C 1
ATOM 555 O O . CYS A 1 89 ? 42.004 -16.243 61.441 1.00 52.58 444 CYS A O 1
ATOM 558 N N . VAL A 1 90 ? 41.018 -18.201 61.883 1.00 47.76 445 VAL A N 1
ATOM 559 C CA . VAL A 1 90 ? 39.713 -17.592 62.056 1.00 49.15 445 VAL A CA 1
ATOM 560 C C . VAL A 1 90 ? 38.802 -18.489 62.873 1.00 54.33 445 VAL A C 1
ATOM 561 O O . VAL A 1 90 ? 38.685 -19.685 62.607 1.00 56.41 445 VAL A O 1
ATOM 565 N N . SER A 1 91 ? 38.213 -17.914 63.914 1.00 57.92 446 SER A N 1
ATOM 566 C CA . SER A 1 91 ? 37.257 -18.642 64.728 1.00 57.11 446 SER A CA 1
ATOM 567 C C . SER A 1 91 ? 35.854 -18.383 64.201 1.00 55.26 446 SER A C 1
ATOM 568 O O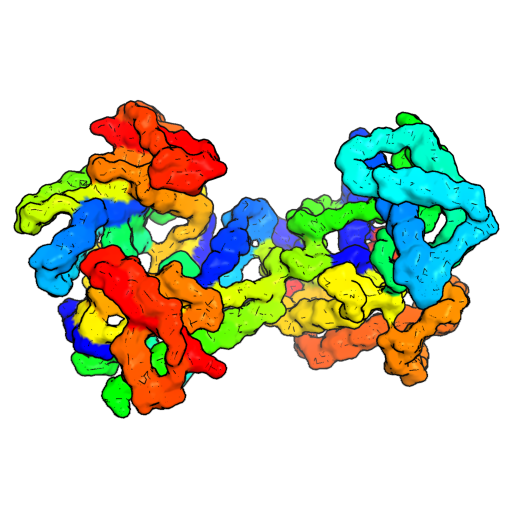 . SER A 1 91 ? 35.546 -17.280 63.737 1.00 54.40 446 SER A O 1
ATOM 571 N N . GLY A 1 92 ? 35.002 -19.396 64.301 1.00 54.16 447 GLY A N 1
ATOM 572 C CA . GLY A 1 92 ? 33.666 -19.305 63.741 1.00 50.83 447 GLY A CA 1
ATOM 573 C C . GLY A 1 92 ? 33.571 -20.257 62.569 1.00 50.74 447 GLY A C 1
ATOM 574 O O . GLY A 1 92 ? 32.538 -20.367 61.904 1.00 48.32 447 GLY A O 1
ATOM 575 N N . LEU A 1 93 ? 34.687 -20.921 62.296 1.00 55.99 448 LEU A N 1
ATOM 576 C CA . LEU A 1 93 ? 34.760 -21.911 61.239 1.00 64.34 448 LEU A CA 1
ATOM 577 C C . LEU A 1 93 ? 35.302 -23.191 61.858 1.00 70.68 448 LEU A C 1
ATOM 578 O O . LEU A 1 93 ? 36.080 -23.132 62.821 1.00 69.19 448 LEU A O 1
ATOM 583 N N . PRO A 1 94 ? 34.906 -24.364 61.313 1.00 75.03 449 PRO A N 1
ATOM 584 C CA . PRO A 1 94 ? 33.995 -24.534 60.165 1.00 75.32 449 PRO A CA 1
ATOM 585 C C . PRO A 1 94 ? 32.543 -24.213 60.499 1.00 74.88 449 PRO A C 1
ATOM 586 O O . PRO A 1 94 ? 31.778 -23.747 59.652 1.00 71.67 449 PRO A O 1
ATOM 590 N N . GLU A 1 95 ? 32.178 -24.486 61.745 1.00 74.83 450 GLU A N 1
ATOM 591 C CA . GLU A 1 95 ? 30.820 -24.304 62.211 1.00 75.80 450 GLU A CA 1
ATOM 592 C C . GLU A 1 95 ? 30.737 -23.106 63.154 1.00 73.52 450 GLU A C 1
ATOM 593 O O . GLU A 1 95 ? 31.683 -22.816 63.903 1.00 68.48 450 GLU A O 1
ATOM 599 N N . ALA A 1 96 ? 29.579 -22.446 63.138 1.00 69.41 451 ALA A N 1
ATOM 600 C CA . ALA A 1 96 ? 29.350 -21.205 63.872 1.00 69.26 451 ALA A CA 1
ATOM 601 C C . ALA A 1 96 ? 29.408 -21.291 65.402 1.00 68.75 451 ALA A C 1
ATOM 602 O O . ALA A 1 96 ? 28.820 -22.179 66.020 1.00 67.90 451 ALA A O 1
ATOM 604 N N . ARG A 1 97 ? 30.097 -20.326 66.000 1.00 68.69 452 ARG A N 1
ATOM 605 C CA . ARG A 1 97 ? 30.244 -20.243 67.449 1.00 70.86 452 ARG A CA 1
ATOM 606 C C . ARG A 1 97 ? 29.958 -18.816 67.932 1.00 73.74 452 ARG A C 1
ATOM 607 O O . ARG A 1 97 ? 30.198 -17.845 67.211 1.00 79.16 452 ARG A O 1
ATOM 615 N N . ALA A 1 98 ? 29.437 -18.696 69.150 1.00 72.26 453 ALA A N 1
ATOM 616 C CA . ALA A 1 98 ? 29.174 -17.393 69.760 1.00 67.71 453 ALA A CA 1
ATOM 617 C C . ALA A 1 98 ? 30.475 -16.756 70.244 1.00 67.46 453 ALA A C 1
ATOM 618 O O . ALA A 1 98 ? 30.709 -15.560 70.057 1.00 69.65 453 ALA A O 1
ATOM 620 N N . ASP A 1 99 ? 31.329 -17.585 70.837 1.00 68.17 454 ASP A N 1
ATOM 621 C CA . ASP A 1 99 ? 32.614 -17.157 71.391 1.00 71.27 454 ASP A CA 1
ATOM 622 C C . ASP A 1 99 ? 33.644 -16.670 70.386 1.00 70.40 454 ASP A C 1
ATOM 623 O O . ASP A 1 99 ? 34.742 -16.259 70.780 1.00 66.40 454 ASP A O 1
ATOM 628 N N . HIS A 1 100 ? 33.293 -16.702 69.103 1.00 67.07 455 HIS A N 1
ATOM 629 C CA . HIS A 1 100 ? 34.255 -16.434 68.041 1.00 62.43 455 HIS A CA 1
ATOM 630 C C . HIS A 1 100 ? 35.216 -15.272 68.281 1.00 62.87 455 HIS A C 1
ATOM 631 O O . HIS A 1 100 ? 36.400 -15.366 67.966 1.00 65.67 455 HIS A O 1
ATOM 638 N N . ALA A 1 101 ? 34.727 -14.203 68.896 1.00 62.10 456 ALA A N 1
ATOM 639 C CA . ALA A 1 101 ? 35.586 -13.075 69.214 1.00 62.11 456 ALA A CA 1
ATOM 640 C C . ALA A 1 101 ? 36.573 -13.405 70.335 1.00 64.31 456 ALA A C 1
ATOM 641 O O . ALA A 1 101 ? 37.761 -13.115 70.221 1.00 58.31 456 ALA A O 1
ATOM 643 N N . HIS A 1 102 ? 36.076 -14.023 71.407 1.00 71.77 457 HIS A N 1
ATOM 644 C CA . HIS A 1 102 ? 36.895 -14.353 72.582 1.00 74.81 457 HIS A CA 1
ATOM 645 C C . HIS A 1 102 ? 38.000 -15.340 72.242 1.00 72.74 457 HIS A C 1
ATOM 646 O O . HIS A 1 102 ? 39.102 -15.276 72.797 1.00 69.41 457 HIS A O 1
ATOM 653 N N . CYS A 1 103 ? 37.690 -16.264 71.336 1.00 69.59 458 CYS A N 1
ATOM 654 C CA . CYS A 1 103 ? 38.650 -17.271 70.908 1.00 68.51 458 CYS A CA 1
ATOM 655 C C . CYS A 1 103 ? 39.894 -16.624 70.303 1.00 65.96 458 CYS A C 1
ATOM 656 O O . CYS A 1 103 ? 41.002 -16.810 70.805 1.00 57.69 458 CYS A O 1
ATOM 659 N N . CYS A 1 104 ? 39.692 -15.821 69.260 1.00 68.06 459 CYS A N 1
ATOM 660 C CA . CYS A 1 104 ? 40.784 -15.117 68.588 1.00 65.63 459 CYS A CA 1
ATOM 661 C C . CYS A 1 104 ? 41.619 -14.263 69.545 1.00 64.65 459 CYS A C 1
ATOM 662 O O . CYS A 1 104 ? 42.846 -14.230 69.443 1.00 63.15 459 CYS A O 1
ATOM 665 N N . VAL A 1 105 ? 40.958 -13.578 70.475 1.00 65.25 460 VAL A N 1
ATOM 666 C CA . VAL A 1 105 ? 41.672 -12.767 71.457 1.00 65.32 460 VAL A CA 1
ATOM 667 C C . VAL A 1 105 ? 42.546 -13.695 72.280 1.00 65.57 460 VAL A C 1
ATOM 668 O O . VAL A 1 105 ? 43.733 -13.427 72.490 1.00 63.76 460 VAL A O 1
ATOM 672 N N . GLU A 1 106 ? 41.945 -14.801 72.713 1.00 66.47 461 GLU A N 1
ATOM 673 C CA . GLU A 1 106 ? 42.641 -15.800 73.507 1.00 70.22 461 GLU A CA 1
ATOM 674 C C . GLU A 1 106 ? 43.841 -16.377 72.774 1.00 67.76 461 GLU A C 1
ATOM 675 O O . GLU A 1 106 ? 44.946 -16.416 73.311 1.00 67.00 461 GLU A O 1
ATOM 681 N N . MET A 1 107 ? 43.621 -16.767 71.524 1.00 66.09 462 MET A N 1
ATOM 682 C CA . MET A 1 107 ? 44.689 -17.213 70.644 1.00 67.43 462 MET A CA 1
ATOM 683 C C . MET A 1 107 ? 45.772 -16.130 70.585 1.00 66.56 462 MET A C 1
ATOM 684 O O . MET A 1 107 ? 46.965 -16.425 70.671 1.00 65.21 462 MET A O 1
ATOM 689 N N . GLY A 1 108 ? 45.336 -14.874 70.486 1.00 64.38 463 GLY A N 1
ATOM 690 C CA . GLY A 1 108 ? 46.260 -13.759 70.393 1.00 64.46 463 GLY A CA 1
ATOM 691 C C . GLY A 1 108 ? 47.103 -13.629 71.640 1.00 67.59 463 GLY A C 1
ATOM 692 O O . GLY A 1 108 ? 48.275 -13.257 71.566 1.00 66.78 463 GLY A O 1
ATOM 693 N N . MET A 1 109 ? 46.500 -13.940 72.785 1.00 69.53 464 MET A N 1
ATOM 694 C CA . MET A 1 109 ? 47.191 -13.909 74.071 1.00 69.74 464 MET A CA 1
ATOM 695 C C . MET A 1 109 ? 48.331 -14.920 74.021 1.00 69.76 464 MET A C 1
ATOM 696 O O . MET A 1 109 ? 49.504 -14.571 74.196 1.00 69.03 464 MET A O 1
ATOM 701 N N . ASP A 1 110 ? 47.958 -16.172 73.748 1.00 70.88 465 ASP A N 1
ATOM 702 C CA . ASP A 1 110 ? 48.880 -17.307 73.699 1.00 71.36 465 ASP A CA 1
ATOM 703 C C . ASP A 1 110 ? 50.049 -17.090 72.748 1.00 72.02 465 ASP A C 1
ATOM 704 O O . ASP A 1 110 ? 51.198 -17.363 73.096 1.00 74.54 465 ASP A O 1
ATOM 709 N N . MET A 1 111 ? 49.743 -16.603 71.547 1.00 69.66 466 MET A N 1
ATOM 710 C CA . MET A 1 111 ? 50.753 -16.344 70.530 1.00 62.36 466 MET A CA 1
ATOM 711 C C . MET A 1 111 ? 51.813 -15.384 71.031 1.00 66.02 466 MET A C 1
ATOM 712 O O . MET A 1 111 ? 53.002 -15.572 70.762 1.00 69.14 466 MET A O 1
ATOM 717 N N . ILE A 1 112 ? 51.384 -14.376 71.786 1.00 66.15 467 ILE A N 1
ATOM 718 C CA . ILE A 1 112 ? 52.301 -13.366 72.299 1.00 67.80 467 ILE A CA 1
ATOM 719 C C . ILE A 1 112 ? 53.232 -13.897 73.395 1.00 69.77 467 ILE A C 1
ATOM 720 O O . ILE A 1 112 ? 54.380 -13.451 73.517 1.00 68.81 467 ILE A O 1
ATOM 725 N N . GLU A 1 113 ? 52.753 -14.869 74.168 1.00 70.75 468 GLU A N 1
ATOM 726 C CA . GLU A 1 113 ? 53.591 -15.508 75.177 1.00 73.90 468 GLU A CA 1
ATOM 727 C C . GLU A 1 113 ? 54.561 -16.491 74.523 1.00 71.75 468 GLU A C 1
ATOM 728 O O . GLU A 1 113 ? 55.756 -16.507 74.837 1.00 67.44 468 GLU A O 1
ATOM 734 N N . ALA A 1 114 ? 54.020 -17.308 73.621 1.00 68.12 469 ALA A N 1
ATOM 735 C CA . ALA A 1 114 ? 54.772 -18.334 72.908 1.00 70.41 469 ALA A CA 1
ATOM 736 C C . ALA A 1 114 ? 56.014 -17.775 72.220 1.00 73.65 469 ALA A C 1
ATOM 737 O O . ALA A 1 114 ? 57.106 -18.335 72.341 1.00 74.15 469 ALA A O 1
ATOM 739 N N . ILE A 1 115 ? 55.840 -16.664 71.510 1.00 77.96 470 ILE A N 1
ATOM 740 C CA . ILE A 1 115 ? 56.936 -16.017 70.794 1.00 79.71 470 ILE A CA 1
ATOM 741 C C . ILE A 1 115 ? 58.032 -15.505 71.738 1.00 85.08 470 ILE A C 1
ATOM 742 O O . ILE A 1 115 ? 59.219 -15.533 71.397 1.00 85.70 470 ILE A O 1
ATOM 747 N N . SER A 1 116 ? 57.633 -15.064 72.929 1.00 91.30 471 SER A N 1
ATOM 748 C CA . SER A 1 116 ? 58.586 -14.572 73.922 1.00 94.47 471 SER A CA 1
ATOM 749 C C . SER A 1 116 ? 59.435 -15.703 74.517 1.00 93.37 471 SER A C 1
ATOM 750 O O . SER A 1 116 ? 60.532 -15.466 75.021 1.00 87.72 471 SER A O 1
ATOM 753 N N . LEU A 1 117 ? 58.934 -16.934 74.417 1.00 96.04 472 LEU A N 1
ATOM 754 C CA . LEU A 1 117 ? 59.672 -18.118 74.865 1.00 97.29 472 LEU A CA 1
ATOM 755 C C . LEU A 1 117 ? 60.821 -18.450 73.905 1.00 97.29 472 LEU A C 1
ATOM 756 O O . LEU A 1 117 ? 61.939 -18.743 74.339 1.00 97.29 472 LEU A O 1
ATOM 761 N N . VAL A 1 118 ? 60.534 -18.408 72.604 1.00 97.04 473 VAL A N 1
ATOM 762 C CA . VAL A 1 118 ? 61.543 -18.665 71.573 1.00 97.29 473 VAL A CA 1
ATOM 763 C C . VAL A 1 118 ? 62.482 -17.458 71.433 1.00 95.79 473 VAL A C 1
ATOM 764 O O . VAL A 1 118 ? 63.568 -17.555 70.854 1.00 92.05 473 VAL A O 1
ATOM 768 N N . ARG A 1 119 ? 62.048 -16.327 71.982 1.00 96.14 474 ARG A N 1
ATOM 769 C CA . ARG A 1 119 ? 62.858 -15.114 72.057 1.00 96.95 474 ARG A CA 1
ATOM 770 C C . ARG A 1 119 ? 63.999 -15.288 73.071 1.00 97.29 474 ARG A C 1
ATOM 771 O O . ARG A 1 119 ? 65.064 -14.670 72.943 1.00 96.54 474 ARG A O 1
ATOM 779 N N . GLU A 1 120 ? 63.757 -16.134 74.074 1.00 97.29 475 GLU A N 1
ATOM 780 C CA . GLU A 1 120 ? 64.765 -16.500 75.074 1.00 97.29 475 GLU A CA 1
ATOM 781 C C . GLU A 1 120 ? 65.835 -17.348 74.404 1.00 97.29 475 GLU A C 1
ATOM 782 O O . GLU A 1 120 ? 67.009 -16.975 74.352 1.00 97.29 475 GLU A O 1
ATOM 788 N N . MET A 1 121 ? 65.392 -18.494 73.892 1.00 96.35 476 MET A N 1
ATOM 789 C CA . MET A 1 121 ? 66.232 -19.472 73.211 1.00 97.29 476 MET A CA 1
ATOM 790 C C . MET A 1 121 ? 67.197 -18.871 72.179 1.00 97.29 476 MET A C 1
ATOM 791 O O . MET A 1 121 ? 68.385 -19.203 72.167 1.00 97.29 476 MET A O 1
ATOM 796 N N . THR A 1 122 ? 66.682 -18.011 71.304 1.00 97.29 477 THR A N 1
ATOM 797 C CA . THR A 1 122 ? 67.512 -17.373 70.286 1.00 97.29 477 THR A CA 1
ATOM 798 C C . THR A 1 122 ? 68.309 -16.219 70.892 1.00 95.61 477 THR A C 1
ATOM 799 O O . THR A 1 122 ? 69.444 -15.955 70.493 1.00 92.71 477 THR A O 1
ATOM 803 N N . GLY A 1 123 ? 67.700 -15.538 71.858 1.00 94.53 478 GLY A N 1
ATOM 804 C CA . GLY A 1 123 ? 68.346 -14.398 72.480 1.00 96.47 478 GLY A CA 1
ATOM 805 C C . GLY A 1 123 ? 68.171 -13.131 71.665 1.00 97.29 478 GLY A C 1
ATOM 806 O O . GLY A 1 123 ? 68.737 -12.087 71.997 1.00 97.29 478 GLY A O 1
ATOM 807 N N . VAL A 1 124 ? 67.383 -13.221 70.596 1.00 97.29 479 VAL A N 1
ATOM 808 C CA . VAL A 1 124 ? 67.114 -12.076 69.729 1.00 96.95 479 VAL A CA 1
ATOM 809 C C . VAL A 1 124 ? 65.750 -11.459 70.086 1.00 97.29 479 VAL A C 1
ATOM 810 O O . VAL A 1 124 ? 64.890 -12.133 70.666 1.00 97.29 479 VAL A O 1
ATOM 814 N N . ASN A 1 125 ? 65.569 -10.178 69.764 1.00 97.29 480 ASN A N 1
ATOM 815 C CA . ASN A 1 125 ? 64.323 -9.467 70.067 1.00 97.29 480 ASN A CA 1
ATOM 816 C C . ASN A 1 125 ? 63.233 -9.590 69.006 1.00 95.60 480 ASN A C 1
ATOM 817 O O . ASN A 1 125 ? 63.038 -8.690 68.184 1.00 95.05 480 ASN A O 1
ATOM 822 N N . VAL A 1 126 ? 62.539 -10.720 69.027 1.00 93.23 481 VAL A N 1
ATOM 823 C CA . VAL A 1 126 ? 61.398 -10.926 68.153 1.00 89.14 481 VAL A CA 1
ATOM 824 C C . VAL A 1 126 ? 60.129 -10.876 68.985 1.00 85.38 481 VAL A C 1
ATOM 825 O O . VAL A 1 126 ? 60.144 -11.127 70.197 1.00 82.54 481 VAL A O 1
ATOM 829 N N . ASN A 1 127 ? 59.034 -10.518 68.337 1.00 81.90 482 ASN A N 1
ATOM 830 C CA . ASN A 1 127 ? 57.767 -10.451 69.025 1.00 82.29 482 ASN A CA 1
ATOM 831 C C . ASN A 1 127 ? 56.638 -10.513 68.002 1.00 82.14 482 ASN A C 1
ATOM 832 O O . ASN A 1 127 ? 56.872 -10.359 66.803 1.00 75.98 482 ASN A O 1
ATOM 837 N N . MET A 1 128 ? 55.431 -10.820 68.472 1.00 83.40 483 MET A N 1
ATOM 838 C CA . MET A 1 128 ? 54.264 -10.900 67.600 1.00 81.51 483 MET A CA 1
ATOM 839 C C . MET A 1 128 ? 53.457 -9.608 67.591 1.00 78.23 483 MET A C 1
ATOM 840 O O . MET A 1 128 ? 53.419 -8.876 68.578 1.00 79.37 483 MET A O 1
ATOM 845 N N . ARG A 1 129 ? 52.821 -9.338 66.458 1.00 74.76 484 ARG A N 1
ATOM 846 C CA . ARG A 1 129 ? 51.941 -8.191 66.304 1.00 67.18 484 ARG A CA 1
ATOM 847 C C . ARG A 1 129 ? 50.601 -8.749 65.810 1.00 61.33 484 ARG A C 1
ATOM 848 O O . ARG A 1 129 ? 50.539 -9.369 64.749 1.00 62.73 484 ARG A O 1
ATOM 856 N N . VAL A 1 130 ? 49.548 -8.583 66.604 1.00 55.31 485 VAL A N 1
ATOM 857 C CA . VAL A 1 130 ? 48.246 -9.162 66.276 1.00 48.40 485 VAL A CA 1
ATOM 858 C C . VAL A 1 130 ? 47.235 -8.128 65.784 1.00 42.37 485 VAL A C 1
ATOM 859 O O . VAL A 1 130 ? 47.309 -6.949 66.135 1.00 46.54 485 VAL A O 1
ATOM 863 N N . GLY A 1 131 ? 46.309 -8.585 64.950 1.00 35.33 486 GLY A N 1
ATOM 864 C CA . GLY A 1 131 ? 45.258 -7.733 64.434 1.00 35.15 486 GLY A CA 1
ATOM 865 C C . GLY A 1 131 ? 44.041 -8.598 64.181 1.00 44.02 486 GLY A C 1
ATOM 866 O O . GLY A 1 131 ? 44.158 -9.681 63.602 1.00 46.95 486 GLY A O 1
ATOM 867 N N . ILE A 1 132 ? 42.872 -8.134 64.617 1.00 42.07 487 ILE A N 1
ATOM 868 C CA . ILE A 1 132 ? 41.641 -8.914 64.512 1.00 35.31 487 ILE A CA 1
ATOM 869 C C . ILE A 1 132 ? 40.489 -8.045 64.022 1.00 35.37 487 ILE A C 1
ATOM 870 O O . ILE A 1 132 ? 40.445 -6.852 64.296 1.00 36.47 487 ILE A O 1
ATOM 875 N N . HIS A 1 133 ? 39.571 -8.649 63.276 1.00 35.74 488 HIS A N 1
ATOM 876 C CA . HIS A 1 133 ? 38.361 -7.973 62.826 1.00 37.39 488 HIS A CA 1
ATOM 877 C C . HIS A 1 133 ? 37.229 -9.011 62.718 1.00 39.98 488 HIS A C 1
ATOM 878 O O . HIS A 1 133 ? 37.489 -10.201 62.582 1.00 40.04 488 HIS A O 1
ATOM 885 N N . SER A 1 134 ? 35.978 -8.575 62.839 1.00 43.54 489 SER A N 1
ATOM 886 C CA . SER A 1 134 ? 34.850 -9.503 62.742 1.00 43.22 489 SER A CA 1
ATOM 887 C C . SER A 1 134 ? 33.854 -9.097 61.666 1.00 44.42 489 SER A C 1
ATOM 888 O O . SER A 1 134 ? 33.572 -7.912 61.482 1.00 51.81 489 SER A O 1
ATOM 891 N N . GLY A 1 135 ? 33.325 -10.092 60.963 1.00 43.25 490 GLY A N 1
ATOM 892 C CA . GLY A 1 135 ? 32.363 -9.846 59.904 1.00 40.37 490 GLY A CA 1
ATOM 893 C C . GLY A 1 135 ? 32.165 -11.109 59.095 1.00 39.46 490 GLY A C 1
ATOM 894 O O . GLY A 1 135 ? 32.347 -12.209 59.611 1.00 42.19 490 GLY A O 1
ATOM 895 N N . ARG A 1 136 ? 31.792 -10.970 57.830 1.00 40.71 491 ARG A N 1
ATOM 896 C CA . ARG A 1 136 ? 31.596 -12.143 56.987 1.00 47.69 491 ARG A CA 1
ATOM 897 C C . ARG A 1 136 ? 32.822 -12.454 56.137 1.00 51.71 491 ARG A C 1
ATOM 898 O O . ARG A 1 136 ? 33.690 -11.599 55.938 1.00 53.57 491 ARG A O 1
ATOM 906 N N . VAL A 1 137 ? 32.873 -13.682 55.628 1.00 50.11 492 VAL A N 1
ATOM 907 C CA . VAL A 1 137 ? 33.928 -14.113 54.717 1.00 46.13 492 VAL A CA 1
ATOM 908 C C . VAL A 1 137 ? 33.360 -15.066 53.669 1.00 43.97 492 VAL A C 1
ATOM 909 O O . VAL A 1 137 ? 32.184 -15.425 53.702 1.00 47.75 492 VAL A O 1
ATOM 913 N N . HIS A 1 138 ? 34.195 -15.403 52.698 1.00 45.08 493 HIS A N 1
ATOM 914 C CA . HIS A 1 138 ? 33.929 -16.497 51.782 1.00 44.63 493 HIS A CA 1
ATOM 915 C C . HIS A 1 138 ? 35.112 -17.410 52.029 1.00 45.33 493 HIS A C 1
ATOM 916 O O . HIS A 1 138 ? 36.239 -16.934 52.139 1.00 50.60 493 HIS A O 1
ATOM 923 N N . CYS A 1 139 ? 34.859 -18.701 52.201 1.00 45.19 494 CYS A N 1
ATOM 924 C CA . CYS A 1 139 ? 35.944 -19.641 52.436 1.00 42.93 494 CYS A CA 1
ATOM 925 C C . CYS A 1 139 ? 35.866 -20.786 51.448 1.00 39.85 494 CYS A C 1
ATOM 926 O O . CYS A 1 139 ? 34.794 -21.083 50.900 1.00 31.61 494 CYS A O 1
ATOM 929 N N . GLY A 1 140 ? 37.021 -21.385 51.179 1.00 37.37 495 GLY A N 1
ATOM 930 C CA . GLY A 1 140 ? 37.073 -22.489 50.243 1.00 37.99 495 GLY A CA 1
ATOM 931 C C . GLY A 1 140 ? 38.415 -22.658 49.571 1.00 36.78 495 GLY A C 1
ATOM 932 O O . GLY A 1 140 ? 39.466 -22.518 50.210 1.00 38.03 495 GLY A O 1
ATOM 933 N N . VAL A 1 141 ? 38.374 -22.955 48.274 1.00 35.77 496 VAL A N 1
ATOM 934 C CA . VAL A 1 141 ? 39.580 -23.199 47.487 1.00 36.53 496 VAL A CA 1
ATOM 935 C C . VAL A 1 141 ? 39.433 -22.657 46.078 1.00 39.68 496 VAL A C 1
ATOM 936 O O . VAL A 1 141 ? 38.323 -22.584 45.552 1.00 41.26 496 VAL A O 1
ATOM 940 N N . LEU A 1 142 ? 40.561 -22.277 45.479 1.00 43.77 497 LEU A N 1
ATOM 941 C CA . LEU A 1 142 ? 40.600 -21.693 44.132 1.00 42.79 497 LEU A CA 1
ATOM 942 C C . LEU A 1 142 ? 41.451 -22.490 43.146 1.00 40.37 497 LEU A C 1
ATOM 943 O O . LEU A 1 142 ? 42.522 -22.998 43.495 1.00 38.60 497 LEU A O 1
ATOM 948 N N . GLY A 1 143 ? 41.000 -22.540 41.898 1.00 35.72 498 GLY A N 1
ATOM 949 C CA . GLY A 1 143 ? 41.749 -23.243 40.873 1.00 38.56 498 GLY A CA 1
ATOM 950 C C . GLY A 1 143 ? 41.585 -24.746 40.958 1.00 36.43 498 GLY A C 1
ATOM 951 O O . GLY A 1 143 ? 40.671 -25.236 41.621 1.00 35.12 498 GLY A O 1
ATOM 952 N N . LEU A 1 144 ? 42.470 -25.478 40.286 1.00 37.12 499 LEU A N 1
ATOM 953 C CA . LEU A 1 144 ? 42.391 -26.936 40.225 1.00 34.85 499 LEU A CA 1
ATOM 954 C C . LEU A 1 144 ? 43.456 -27.613 41.083 1.00 39.43 499 LEU A C 1
ATOM 955 O O . LEU A 1 144 ? 43.155 -28.495 41.894 1.00 36.13 499 LEU A O 1
ATOM 960 N N . ARG A 1 145 ? 44.695 -27.161 40.918 1.00 34.01 500 ARG A N 1
ATOM 961 C CA . ARG A 1 145 ? 45.840 -27.810 41.529 1.00 31.24 500 ARG A CA 1
ATOM 962 C C . ARG A 1 145 ? 46.258 -27.205 42.857 1.00 33.68 500 ARG A C 1
ATOM 963 O O . ARG A 1 145 ? 45.986 -26.032 43.126 1.00 40.50 500 ARG A O 1
ATOM 971 N N . LYS A 1 146 ? 46.919 -28.022 43.677 1.00 28.20 501 LYS A N 1
ATOM 972 C CA . LYS A 1 146 ? 47.476 -27.593 44.957 1.00 33.64 501 LYS A CA 1
ATOM 973 C C . LYS A 1 146 ? 46.494 -26.834 45.850 1.00 32.41 501 LYS A C 1
ATOM 974 O O . LYS A 1 146 ? 46.795 -25.742 46.336 1.00 36.35 501 LYS A O 1
ATOM 980 N N . TRP A 1 147 ? 45.323 -27.416 46.065 1.00 26.73 502 TRP A N 1
ATOM 981 C CA . TRP A 1 147 ? 44.301 -26.797 46.893 1.00 22.92 502 TRP A CA 1
ATOM 982 C C . TRP A 1 147 ? 44.752 -26.448 48.291 1.00 25.49 502 TRP A C 1
ATOM 983 O O . TRP A 1 147 ? 45.235 -27.300 49.026 1.00 39.10 502 TRP A O 1
ATOM 994 N N . GLN A 1 148 ? 44.574 -25.193 48.669 1.00 30.60 503 GLN A N 1
ATOM 995 C CA . GLN A 1 148 ? 44.839 -24.781 50.039 1.00 38.49 503 GLN A CA 1
ATOM 996 C C . GLN A 1 148 ? 43.653 -23.951 50.507 1.00 42.73 503 GLN A C 1
ATOM 997 O O . GLN A 1 148 ? 43.194 -23.049 49.800 1.00 49.34 503 GLN A O 1
ATOM 1003 N N . PHE A 1 149 ? 43.109 -24.326 51.659 1.00 42.13 504 PHE A N 1
ATOM 1004 C CA . PHE A 1 149 ? 41.912 -23.696 52.193 1.00 43.54 504 PHE A CA 1
ATOM 1005 C C . PHE A 1 149 ? 42.193 -22.242 52.505 1.00 42.08 504 PHE A C 1
ATOM 1006 O O . PHE A 1 149 ? 43.204 -21.932 53.142 1.00 45.04 504 PHE A O 1
ATOM 1014 N N . ASP A 1 150 ? 41.273 -21.367 52.104 1.00 40.32 505 ASP A N 1
ATOM 1015 C CA . ASP A 1 150 ? 41.480 -19.929 52.229 1.00 39.97 505 ASP A CA 1
ATOM 1016 C C . ASP A 1 150 ? 40.186 -19.137 52.501 1.00 34.86 505 ASP A C 1
ATOM 1017 O O . ASP A 1 150 ? 39.077 -19.671 52.381 1.00 28.84 505 ASP A O 1
ATOM 1022 N N . VAL A 1 151 ? 40.350 -17.868 52.881 1.00 36.30 506 VAL A N 1
ATOM 1023 C CA . VAL A 1 151 ? 39.235 -16.948 53.137 1.00 33.59 506 VAL A CA 1
ATOM 1024 C C . VAL A 1 151 ? 39.419 -15.615 52.392 1.00 35.19 506 VAL A C 1
ATOM 1025 O O . VAL A 1 151 ? 40.533 -15.107 52.283 1.00 30.76 506 VAL A O 1
ATOM 1029 N N . TRP A 1 152 ? 38.320 -15.035 51.914 1.00 40.50 507 TRP A N 1
ATOM 1030 C CA . TRP A 1 152 ? 38.380 -13.801 51.132 1.00 39.21 507 TRP A CA 1
ATOM 1031 C C . TRP A 1 152 ? 37.183 -12.897 51.413 1.00 42.14 507 TRP A C 1
ATOM 1032 O O . TRP A 1 152 ? 36.045 -13.367 51.442 1.00 39.80 507 TRP A O 1
ATOM 1043 N N . SER A 1 153 ? 37.457 -11.603 51.596 1.00 47.61 508 SER A N 1
ATOM 1044 C CA . SER A 1 153 ? 36.439 -10.537 51.708 1.00 44.66 508 SER A CA 1
ATOM 1045 C C . SER A 1 153 ? 37.088 -9.247 52.219 1.00 44.56 508 SER A C 1
ATOM 1046 O O . SER A 1 153 ? 38.227 -9.265 52.697 1.00 41.99 508 SER A O 1
ATOM 1049 N N . ASN A 1 154 ? 36.346 -8.144 52.150 1.00 42.89 509 ASN A N 1
ATOM 1050 C CA . ASN A 1 154 ? 36.815 -6.849 52.652 1.00 40.47 509 ASN A CA 1
ATOM 1051 C C . ASN A 1 154 ? 37.157 -6.921 54.133 1.00 39.32 509 ASN A C 1
ATOM 1052 O O . ASN A 1 154 ? 38.044 -6.207 54.603 1.00 41.98 509 ASN A O 1
ATOM 1057 N N . ASP A 1 155 ? 36.436 -7.769 54.865 1.00 37.10 510 ASP A N 1
ATOM 1058 C CA . ASP A 1 155 ? 36.681 -7.962 56.291 1.00 42.02 510 ASP A CA 1
ATOM 1059 C C . ASP A 1 155 ? 37.998 -8.646 56.554 1.00 42.63 510 ASP A C 1
ATOM 1060 O O . ASP A 1 155 ? 38.695 -8.317 57.520 1.00 45.84 510 ASP A O 1
ATOM 1065 N N . VAL A 1 156 ? 38.330 -9.611 55.703 1.00 41.55 511 VAL A N 1
ATOM 1066 C CA . VAL A 1 156 ? 39.615 -10.293 55.802 1.00 38.41 511 VAL A CA 1
ATOM 1067 C C . VAL A 1 156 ? 40.714 -9.268 55.509 1.00 33.31 511 VAL A C 1
ATOM 1068 O O . VAL A 1 156 ? 41.757 -9.241 56.179 1.00 34.04 511 VAL A O 1
ATOM 1072 N N . THR A 1 157 ? 40.452 -8.410 54.523 1.00 33.08 512 THR A N 1
ATOM 1073 C CA . THR A 1 157 ? 41.397 -7.368 54.117 1.00 37.58 512 THR A CA 1
ATOM 1074 C C . THR A 1 157 ? 41.648 -6.408 55.279 1.00 40.17 512 THR A C 1
ATOM 1075 O O . THR A 1 157 ? 42.794 -6.076 55.591 1.00 43.69 512 THR A O 1
ATOM 1079 N N . LEU A 1 158 ? 40.561 -5.970 55.906 1.00 38.02 513 LEU A N 1
ATOM 1080 C CA . LEU A 1 158 ? 40.618 -5.076 57.048 1.00 37.95 513 LEU A CA 1
ATOM 1081 C C . LEU A 1 158 ? 41.437 -5.703 58.183 1.00 41.60 513 LEU A C 1
ATOM 1082 O O . LEU A 1 158 ? 42.346 -5.068 58.721 1.00 40.93 513 LEU A O 1
ATOM 1087 N N . ALA A 1 159 ? 41.155 -6.965 58.499 1.00 45.19 514 ALA A N 1
ATOM 1088 C CA . ALA A 1 159 ? 41.874 -7.674 59.559 1.00 44.96 514 ALA A CA 1
ATOM 1089 C C . ALA A 1 159 ? 43.384 -7.673 59.315 1.00 42.04 514 ALA A C 1
ATOM 1090 O O . ALA A 1 159 ? 44.168 -7.450 60.236 1.00 40.29 514 ALA A O 1
ATOM 1092 N N . ASN A 1 160 ? 43.783 -7.903 58.067 1.00 44.88 515 ASN A N 1
ATOM 1093 C CA . ASN A 1 160 ? 45.198 -7.902 57.692 1.00 42.95 515 ASN A CA 1
ATOM 1094 C C . ASN A 1 160 ? 45.817 -6.521 57.899 1.00 39.69 515 ASN A C 1
ATOM 1095 O O . ASN A 1 160 ? 46.937 -6.394 58.392 1.00 37.60 515 ASN A O 1
ATOM 1100 N N . HIS A 1 161 ? 45.078 -5.490 57.510 1.00 39.77 516 HIS A N 1
ATOM 1101 C CA . HIS A 1 161 ? 45.505 -4.120 57.730 1.00 38.97 516 HIS A CA 1
ATOM 1102 C C . HIS A 1 161 ? 45.545 -3.812 59.221 1.00 38.18 516 HIS A C 1
ATOM 1103 O O . HIS A 1 161 ? 46.318 -2.961 59.647 1.00 38.12 516 HIS A O 1
ATOM 1110 N N . MET A 1 162 ? 44.696 -4.485 60.002 1.00 37.19 517 MET A N 1
ATOM 1111 C CA . MET A 1 162 ? 44.709 -4.367 61.463 1.00 38.49 517 MET A CA 1
ATOM 1112 C C . MET A 1 162 ? 46.020 -4.908 62.038 1.00 43.20 517 MET A C 1
ATOM 1113 O O . MET A 1 162 ? 46.624 -4.294 62.925 1.00 41.07 517 MET A O 1
ATOM 1118 N N . GLU A 1 163 ? 46.445 -6.064 61.532 1.00 46.30 518 GLU A N 1
ATOM 1119 C CA . GLU A 1 163 ? 47.734 -6.647 61.887 1.00 45.62 518 GLU A CA 1
ATOM 1120 C C . GLU A 1 163 ? 48.839 -5.684 61.497 1.00 45.24 518 GLU A C 1
ATOM 1121 O O . GLU A 1 163 ? 49.691 -5.345 62.316 1.00 48.38 518 GLU A O 1
ATOM 1127 N N . ALA A 1 164 ? 48.781 -5.222 60.248 1.00 46.70 519 ALA A N 1
ATOM 1128 C CA . ALA A 1 164 ? 49.789 -4.340 59.662 1.00 43.11 519 ALA A CA 1
ATOM 1129 C C . ALA A 1 164 ? 49.888 -3.013 60.393 1.00 46.20 519 ALA A C 1
ATOM 1130 O O . ALA A 1 164 ? 50.980 -2.506 60.634 1.00 45.00 519 ALA A O 1
ATOM 1132 N N . GLY A 1 165 ? 48.738 -2.458 60.749 1.00 51.89 520 GLY A N 1
ATOM 1133 C CA . GLY A 1 165 ? 48.713 -1.197 61.465 1.00 57.74 520 GLY A CA 1
ATOM 1134 C C . GLY A 1 165 ? 48.700 -1.427 62.961 1.00 60.49 520 GLY A C 1
ATOM 1135 O O . GLY A 1 165 ? 48.333 -0.534 63.726 1.00 67.26 520 GLY A O 1
ATOM 1136 N N . GLY A 1 166 ? 49.083 -2.636 63.371 1.00 61.29 521 GLY A N 1
ATOM 1137 C CA . GLY A 1 166 ? 49.115 -2.989 64.778 1.00 63.13 521 GLY A CA 1
ATOM 1138 C C . GLY A 1 166 ? 50.282 -2.405 65.556 1.00 64.40 521 GLY A C 1
ATOM 1139 O O . GLY A 1 166 ? 50.999 -1.519 65.087 1.00 61.23 521 GLY A O 1
ATOM 1140 N N . LYS A 1 167 ? 50.478 -2.926 66.759 1.00 69.69 522 LYS A N 1
ATOM 1141 C CA . LYS A 1 167 ? 51.510 -2.435 67.662 1.00 71.51 522 LYS A CA 1
ATOM 1142 C C . LYS A 1 167 ? 52.188 -3.675 68.250 1.00 70.14 522 LYS A C 1
ATOM 1143 O O . LYS A 1 167 ? 51.514 -4.677 68.529 1.00 67.30 522 LYS A O 1
ATOM 1149 N N . ALA A 1 168 ? 53.513 -3.620 68.394 1.00 66.79 523 ALA A N 1
ATOM 1150 C CA . ALA A 1 168 ? 54.298 -4.753 68.900 1.00 61.17 523 ALA A CA 1
ATOM 1151 C C . ALA A 1 168 ? 53.806 -5.297 70.239 1.00 60.48 523 ALA A C 1
ATOM 1152 O O . ALA A 1 168 ? 53.424 -4.538 71.129 1.00 65.64 523 ALA A O 1
ATOM 1154 N N . GLY A 1 169 ? 53.798 -6.620 70.359 1.00 61.24 524 GLY A N 1
ATOM 1155 C CA . GLY A 1 169 ? 53.374 -7.271 71.587 1.00 61.93 524 GLY A CA 1
ATOM 1156 C C . GLY A 1 169 ? 51.941 -7.009 72.018 1.00 66.91 524 GLY A C 1
ATOM 1157 O O . GLY A 1 169 ? 51.569 -7.338 73.146 1.00 68.92 524 GLY A O 1
ATOM 1158 N N . ARG A 1 170 ? 51.127 -6.445 71.127 1.00 68.31 525 ARG A N 1
ATOM 1159 C CA . ARG A 1 170 ? 49.753 -6.086 71.468 1.00 65.09 525 ARG A CA 1
ATOM 1160 C C . ARG A 1 170 ? 48.732 -6.671 70.512 1.00 60.05 525 ARG A C 1
ATOM 1161 O O . ARG A 1 170 ? 49.039 -6.940 69.350 1.00 57.15 525 ARG A O 1
ATOM 1169 N N . ILE A 1 171 ? 47.520 -6.874 71.025 1.00 58.18 526 ILE A N 1
ATOM 1170 C CA . ILE A 1 171 ? 46.395 -7.341 70.219 1.00 59.16 526 ILE A CA 1
ATOM 1171 C C . ILE A 1 171 ? 45.567 -6.138 69.764 1.00 59.64 526 ILE A C 1
ATOM 1172 O O . ILE A 1 171 ? 44.911 -5.479 70.571 1.00 61.73 526 ILE A O 1
ATOM 1177 N N . HIS A 1 172 ? 45.617 -5.865 68.464 1.00 59.33 527 HIS A N 1
ATOM 1178 C CA . HIS A 1 172 ? 44.946 -4.721 67.854 1.00 55.49 527 HIS A CA 1
ATOM 1179 C C . HIS A 1 172 ? 43.593 -5.187 67.319 1.00 50.83 527 HIS A C 1
ATOM 1180 O O . HIS A 1 172 ? 43.539 -6.029 66.427 1.00 51.83 527 HIS A O 1
ATOM 1187 N N . ILE A 1 173 ? 42.504 -4.661 67.875 1.00 48.26 528 ILE A N 1
ATOM 1188 C CA . ILE A 1 173 ? 41.156 -5.071 67.460 1.00 50.81 528 ILE A CA 1
ATOM 1189 C C . ILE A 1 173 ? 40.312 -3.920 66.891 1.00 52.18 528 ILE A C 1
ATOM 1190 O O . ILE A 1 173 ? 40.710 -2.756 66.971 1.00 58.39 528 ILE A O 1
ATOM 1195 N N . THR A 1 174 ? 39.147 -4.241 66.333 1.00 47.39 529 THR A N 1
ATOM 1196 C CA . THR A 1 174 ? 38.280 -3.214 65.763 1.00 51.14 529 THR A CA 1
ATOM 1197 C C . THR A 1 174 ? 37.012 -2.934 66.555 1.00 57.80 529 THR A C 1
ATOM 1198 O O . THR A 1 174 ? 36.768 -3.505 67.616 1.00 58.89 529 THR A O 1
ATOM 1202 N N . LYS A 1 175 ? 36.224 -2.021 65.996 1.00 65.90 530 LYS A N 1
ATOM 1203 C CA . LYS A 1 175 ? 34.866 -1.698 66.427 1.00 69.21 530 LYS A CA 1
ATOM 1204 C C . LYS A 1 175 ? 34.004 -2.962 66.466 1.00 66.07 530 LYS A C 1
ATOM 1205 O O . LYS A 1 175 ? 33.438 -3.321 67.503 1.00 62.42 530 LYS A O 1
ATOM 1211 N N . ALA A 1 176 ? 33.928 -3.636 65.320 1.00 64.44 531 ALA A N 1
ATOM 1212 C CA . ALA A 1 176 ? 33.106 -4.827 65.161 1.00 63.02 531 ALA A CA 1
ATOM 1213 C C . ALA A 1 176 ? 33.526 -5.936 66.121 1.00 65.62 531 ALA A C 1
ATOM 1214 O O . ALA A 1 176 ? 32.690 -6.675 66.634 1.00 66.63 531 ALA A O 1
ATOM 1216 N N . THR A 1 177 ? 34.824 -6.034 66.378 1.00 67.59 532 THR A N 1
ATOM 1217 C CA . THR A 1 177 ? 35.350 -7.055 67.281 1.00 70.32 532 THR A CA 1
ATOM 1218 C C . THR A 1 177 ? 35.104 -6.719 68.766 1.00 69.22 532 THR A C 1
ATOM 1219 O O . THR A 1 177 ? 35.289 -7.565 69.644 1.00 70.15 532 THR A O 1
ATOM 1223 N N . LEU A 1 178 ? 34.658 -5.496 69.042 1.00 65.97 533 LEU A N 1
ATOM 1224 C CA . LEU A 1 178 ? 34.339 -5.108 70.412 1.00 61.70 533 LEU A CA 1
ATOM 1225 C C . LEU A 1 178 ? 32.863 -5.390 70.735 1.00 57.52 533 LEU A C 1
ATOM 1226 O O . LEU A 1 178 ? 32.524 -5.748 71.867 1.00 54.30 533 LEU A O 1
ATOM 1231 N N . SER A 1 179 ? 32.005 -5.286 69.722 1.00 48.00 534 SER A N 1
ATOM 1232 C CA . SER A 1 179 ? 30.588 -5.596 69.880 1.00 52.89 534 SER A CA 1
ATOM 1233 C C . SER A 1 179 ? 30.247 -7.105 69.909 1.00 58.24 534 SER A C 1
ATOM 1234 O O . SER A 1 179 ? 29.077 -7.498 70.022 1.00 58.83 534 SER A O 1
ATOM 1237 N N . TYR A 1 180 ? 31.269 -7.950 69.787 1.00 61.27 535 TYR A N 1
ATOM 1238 C CA . TYR A 1 180 ? 31.091 -9.405 69.860 1.00 56.65 535 TYR A CA 1
ATOM 1239 C C . TYR A 1 180 ? 31.816 -9.912 71.099 1.00 57.09 535 TYR A C 1
ATOM 1240 O O . TYR A 1 180 ? 31.676 -11.071 71.491 1.00 56.50 535 TYR A O 1
ATOM 1249 N N . LEU A 1 181 ? 32.619 -9.032 71.688 1.00 60.86 536 LEU A N 1
ATOM 1250 C CA . LEU A 1 181 ? 33.419 -9.364 72.851 1.00 66.78 536 LEU A CA 1
ATOM 1251 C C . LEU A 1 181 ? 32.637 -9.139 74.139 1.00 73.45 536 LEU A C 1
ATOM 1252 O O . LEU A 1 181 ? 33.067 -9.561 75.211 1.00 77.07 536 LEU A O 1
ATOM 1257 N N . ASN A 1 182 ? 31.500 -8.453 74.024 1.00 77.88 537 ASN A N 1
ATOM 1258 C CA . ASN A 1 182 ? 30.641 -8.120 75.162 1.00 76.88 537 ASN A CA 1
ATOM 1259 C C . ASN A 1 182 ? 31.420 -7.475 76.306 1.00 77.07 537 ASN A C 1
ATOM 1260 O O . ASN A 1 182 ? 31.143 -7.730 77.480 1.00 76.11 537 ASN A O 1
ATOM 1265 N N . GLY A 1 183 ? 32.424 -6.677 75.939 1.00 78.61 538 GLY A N 1
ATOM 1266 C CA . GLY A 1 183 ? 33.220 -5.938 76.905 1.00 80.68 538 GLY A CA 1
ATOM 1267 C C . GLY A 1 183 ? 33.817 -6.750 78.037 1.00 81.04 538 GLY A C 1
ATOM 1268 O O . GLY A 1 183 ? 34.017 -6.234 79.138 1.00 79.57 538 GLY A O 1
ATOM 1269 N N . ASP A 1 184 ? 34.085 -8.025 77.778 1.00 82.38 539 ASP A N 1
ATOM 1270 C CA . ASP A 1 184 ? 34.695 -8.890 78.780 1.00 80.95 539 ASP A CA 1
ATOM 1271 C C . ASP A 1 184 ? 36.152 -8.486 78.960 1.00 79.54 539 ASP A C 1
ATOM 1272 O O . ASP A 1 184 ? 36.682 -8.518 80.069 1.00 80.70 539 ASP A O 1
ATOM 1277 N N . TYR A 1 185 ? 36.793 -8.100 77.858 1.00 77.55 540 TYR A N 1
ATOM 1278 C CA . TYR A 1 185 ? 38.175 -7.632 77.892 1.00 71.22 540 TYR A CA 1
ATOM 1279 C C . TYR A 1 185 ? 38.194 -6.124 78.026 1.00 68.30 540 TYR A C 1
ATOM 1280 O O . TYR A 1 185 ? 37.280 -5.434 77.570 1.00 63.23 540 TYR A O 1
ATOM 1289 N N . GLU A 1 186 ? 39.256 -5.619 78.636 1.00 69.91 541 GLU A N 1
ATOM 1290 C CA . GLU A 1 186 ? 39.410 -4.191 78.835 1.00 72.59 541 GLU A CA 1
ATOM 1291 C C . GLU A 1 186 ? 40.381 -3.646 77.799 1.00 71.12 541 GLU A C 1
ATOM 1292 O O . GLU A 1 186 ? 41.477 -4.183 77.617 1.00 67.76 541 GLU A O 1
ATOM 1298 N N . VAL A 1 187 ? 39.967 -2.578 77.126 1.00 68.59 542 VAL A N 1
ATOM 1299 C CA . VAL A 1 187 ? 40.745 -1.994 76.040 1.00 65.21 542 VAL A CA 1
ATOM 1300 C C . VAL A 1 187 ? 41.133 -0.548 76.319 1.00 65.40 542 VAL A C 1
ATOM 1301 O O . VAL A 1 187 ? 40.945 -0.039 77.423 1.00 65.64 542 VAL A O 1
ATOM 1305 N N . GLU A 1 188 ? 41.676 0.103 75.298 1.00 70.39 543 GLU A N 1
ATOM 1306 C CA . GLU A 1 188 ? 42.073 1.504 75.367 1.00 75.20 543 GLU A CA 1
ATOM 1307 C C . GLU A 1 188 ? 42.088 2.028 73.935 1.00 74.70 543 GLU A C 1
ATOM 1308 O O . GLU A 1 188 ? 41.959 1.251 72.988 1.00 76.48 543 GLU A O 1
ATOM 1314 N N . PRO A 1 189 ? 42.175 3.356 73.755 1.00 73.65 544 PRO A N 1
ATOM 1315 C CA . PRO A 1 189 ? 42.201 3.920 72.403 1.00 68.93 544 PRO A CA 1
ATOM 1316 C C . PRO A 1 189 ? 43.315 3.270 71.592 1.00 63.31 544 PRO A C 1
ATOM 1317 O O . PRO A 1 189 ? 44.426 3.076 72.094 1.00 57.66 544 PRO A O 1
ATOM 1321 N N . GLY A 1 190 ? 42.993 2.903 70.356 1.00 61.75 545 GLY A N 1
ATOM 1322 C CA . GLY A 1 190 ? 43.929 2.162 69.530 1.00 63.98 545 GLY A CA 1
ATOM 1323 C C . GLY A 1 190 ? 44.773 2.981 68.579 1.00 64.75 545 GLY A C 1
ATOM 1324 O O . GLY A 1 190 ? 45.880 2.570 68.236 1.00 65.05 545 GLY A O 1
ATOM 1325 N N . CYS A 1 191 ? 44.225 4.096 68.098 1.00 68.19 546 CYS A N 1
ATOM 1326 C CA . CYS A 1 191 ? 44.944 5.012 67.208 1.00 69.20 546 CYS A CA 1
ATOM 1327 C C . CYS A 1 191 ? 45.514 4.332 65.958 1.00 67.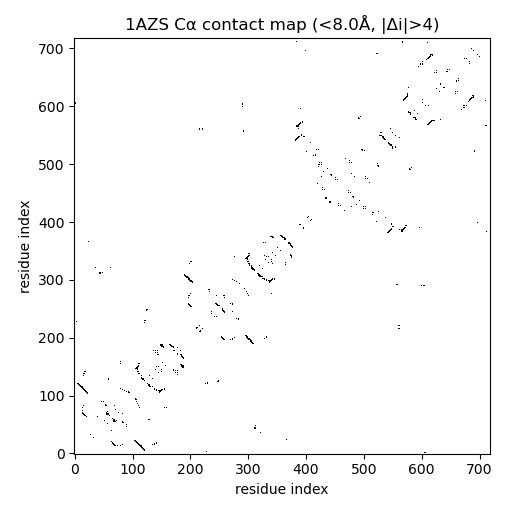55 546 CYS A C 1
ATOM 1328 O O . CYS A 1 191 ? 46.649 4.596 65.553 1.00 65.67 546 CYS A O 1
ATOM 1331 N N . GLY A 1 192 ? 44.711 3.459 65.351 1.00 67.00 547 GLY A N 1
ATOM 1332 C CA . GLY A 1 192 ? 45.146 2.717 64.178 1.00 61.50 547 GLY A CA 1
ATOM 1333 C C . GLY A 1 192 ? 45.121 3.549 62.913 1.00 59.12 547 GLY A C 1
ATOM 1334 O O . GLY A 1 192 ? 45.787 3.219 61.930 1.00 56.95 547 GLY A O 1
ATOM 1335 N N . GLY A 1 193 ? 44.356 4.637 62.951 1.00 60.41 548 GLY A N 1
ATOM 1336 C CA . GLY A 1 193 ? 44.243 5.524 61.809 1.00 57.36 548 GLY A CA 1
ATOM 1337 C C . GLY A 1 193 ? 45.545 6.223 61.487 1.00 57.63 548 GLY A C 1
ATOM 1338 O O . GLY A 1 193 ? 45.703 6.775 60.407 1.00 60.84 548 GLY A O 1
ATOM 1339 N N . GLU A 1 194 ? 46.485 6.196 62.422 1.00 57.49 549 GLU A N 1
ATOM 1340 C CA . GLU A 1 194 ? 47.763 6.856 62.219 1.00 61.91 549 GLU A CA 1
ATOM 1341 C C . GLU A 1 194 ? 48.926 5.893 61.980 1.00 62.62 549 GLU A C 1
ATOM 1342 O O . GLU A 1 194 ? 50.078 6.315 61.863 1.00 66.92 549 GLU A O 1
ATOM 1348 N N . ARG A 1 195 ? 48.629 4.600 61.927 1.00 60.12 550 ARG A N 1
ATOM 1349 C CA . ARG A 1 195 ? 49.647 3.603 61.619 1.00 56.35 550 ARG A CA 1
ATOM 1350 C C . ARG A 1 195 ? 49.367 2.901 60.297 1.00 55.13 550 ARG A C 1
ATOM 1351 O O . ARG A 1 195 ? 50.197 2.144 59.798 1.00 51.21 550 ARG A O 1
ATOM 1359 N N . ASN A 1 196 ? 48.189 3.153 59.736 1.00 56.05 551 ASN A N 1
ATOM 1360 C CA . ASN A 1 196 ? 47.816 2.559 58.464 1.00 54.75 551 ASN A CA 1
ATOM 1361 C C . ASN A 1 196 ? 46.864 3.460 57.680 1.00 54.87 551 ASN A C 1
ATOM 1362 O O . ASN A 1 196 ? 45.842 3.914 58.207 1.00 54.30 551 ASN A O 1
ATOM 1367 N N . ALA A 1 197 ? 47.211 3.702 56.417 1.00 51.26 552 ALA A N 1
ATOM 1368 C CA . ALA A 1 197 ? 46.426 4.563 55.537 1.00 48.10 552 ALA A CA 1
ATOM 1369 C C . ALA A 1 197 ? 45.027 4.033 55.278 1.00 45.61 552 ALA A C 1
ATOM 1370 O O . ALA A 1 197 ? 44.088 4.804 55.181 1.00 50.24 552 ALA A O 1
ATOM 1372 N N . TYR A 1 198 ? 44.893 2.717 55.170 1.00 47.74 553 TYR A N 1
ATOM 1373 C CA . TYR A 1 198 ? 43.596 2.080 54.945 1.00 49.63 553 TYR A CA 1
ATOM 1374 C C . TYR A 1 198 ? 42.678 2.302 56.150 1.00 49.44 553 TYR A C 1
ATOM 1375 O O . TYR A 1 198 ? 41.474 2.520 55.990 1.00 48.02 553 TYR A O 1
ATOM 1384 N N . LEU A 1 199 ? 43.257 2.263 57.3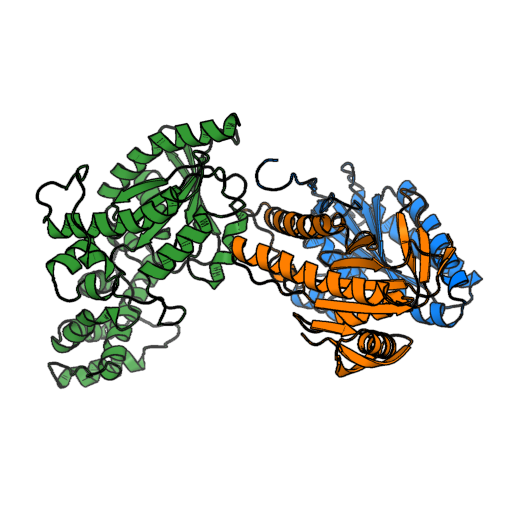51 1.00 52.81 554 LEU A N 1
ATOM 1385 C CA . LEU A 1 199 ? 42.504 2.489 58.590 1.00 55.25 554 LEU A CA 1
ATOM 1386 C C . LEU A 1 199 ? 42.104 3.955 58.711 1.00 58.34 554 LEU A C 1
ATOM 1387 O O . LEU A 1 199 ? 41.011 4.282 59.188 1.00 52.12 554 LEU A O 1
ATOM 1392 N N . LYS A 1 200 ? 43.018 4.825 58.286 1.00 63.68 555 LYS A N 1
ATOM 1393 C CA . LYS A 1 200 ? 42.797 6.264 58.266 1.00 64.42 555 LYS A CA 1
ATOM 1394 C C . LYS A 1 200 ? 41.636 6.543 57.326 1.00 62.28 555 LYS A C 1
ATOM 1395 O O . LYS A 1 200 ? 40.558 6.953 57.754 1.00 61.77 555 LYS A O 1
ATOM 1401 N N . GLU A 1 201 ? 41.862 6.236 56.052 1.00 61.57 556 GLU A N 1
ATOM 1402 C CA . GLU A 1 201 ? 40.927 6.523 54.975 1.00 61.39 556 GLU A CA 1
ATOM 1403 C C . GLU A 1 201 ? 39.560 5.882 55.100 1.00 57.29 556 GLU A C 1
ATOM 1404 O O . GLU A 1 201 ? 38.604 6.354 54.489 1.00 57.41 556 GLU A O 1
ATOM 1410 N N . HIS A 1 202 ? 39.454 4.814 55.884 1.00 52.44 557 HIS A N 1
ATOM 1411 C CA . HIS A 1 202 ? 38.150 4.201 56.096 1.00 52.81 557 HIS A CA 1
ATOM 1412 C C . HIS A 1 202 ? 37.493 4.561 57.421 1.00 53.60 557 HIS A C 1
ATOM 1413 O O . HIS A 1 202 ? 36.426 4.043 57.744 1.00 55.17 557 HIS A O 1
ATOM 1420 N N . SER A 1 203 ? 38.112 5.478 58.163 1.00 55.56 558 SER A N 1
ATOM 1421 C CA . SER A 1 203 ? 37.583 5.934 59.449 1.00 61.03 558 SER A CA 1
ATOM 1422 C C . SER A 1 203 ? 37.300 4.759 60.398 1.00 61.94 558 SER A C 1
ATOM 1423 O O . SER A 1 203 ? 36.171 4.566 60.850 1.00 58.54 558 SER A O 1
ATOM 1426 N N . ILE A 1 204 ? 38.334 3.974 60.686 1.00 63.23 559 ILE A N 1
ATOM 1427 C CA . ILE A 1 204 ? 38.188 2.788 61.528 1.00 62.63 559 ILE A CA 1
ATOM 1428 C C . ILE A 1 204 ? 38.615 3.071 62.973 1.00 62.76 559 ILE A C 1
ATOM 1429 O O . ILE A 1 204 ? 39.763 3.461 63.225 1.00 62.57 559 ILE A O 1
ATOM 1434 N N . GLU A 1 205 ? 37.697 2.867 63.915 1.00 59.64 560 GLU A N 1
ATOM 1435 C CA . GLU A 1 205 ? 38.006 3.062 65.329 1.00 59.19 560 GLU A CA 1
ATOM 1436 C C . GLU A 1 205 ? 38.644 1.811 65.898 1.00 52.68 560 GLU A C 1
ATOM 1437 O O . GLU A 1 205 ? 38.000 0.776 66.042 1.00 48.53 560 GLU A O 1
ATOM 1443 N N . THR A 1 206 ? 39.930 1.901 66.186 1.00 54.30 561 THR A N 1
ATOM 1444 C CA . THR A 1 206 ? 40.664 0.751 66.672 1.00 57.45 561 THR A CA 1
ATOM 1445 C C . THR A 1 206 ? 40.907 0.848 68.167 1.00 57.63 561 THR A C 1
ATOM 1446 O O . THR A 1 206 ? 40.850 1.936 68.747 1.00 58.20 561 THR A O 1
ATOM 1450 N N . PHE A 1 207 ? 41.183 -0.297 68.781 1.00 57.82 562 PHE A N 1
ATOM 1451 C CA . PHE A 1 207 ? 41.429 -0.374 70.218 1.00 60.70 562 PHE A CA 1
ATOM 1452 C C . PHE A 1 207 ? 42.554 -1.364 70.493 1.00 62.28 562 PHE A C 1
ATOM 1453 O O . PHE A 1 207 ? 42.870 -2.205 69.647 1.00 65.47 562 PHE A O 1
ATOM 1461 N N . LEU A 1 208 ? 43.151 -1.262 71.679 1.00 61.25 563 LEU A N 1
ATOM 1462 C CA . LEU A 1 208 ? 44.197 -2.190 72.104 1.00 59.83 563 LEU A CA 1
ATOM 1463 C C . LEU A 1 208 ? 43.783 -2.891 73.401 1.00 58.03 563 LEU A C 1
ATOM 1464 O O . LEU A 1 208 ? 43.309 -2.254 74.338 1.00 61.70 563 LEU A O 1
ATOM 1469 N N . ILE A 1 209 ? 43.917 -4.211 73.430 1.00 58.73 564 ILE A N 1
ATOM 1470 C CA . ILE A 1 209 ? 43.553 -5.000 74.604 1.00 60.02 564 ILE A CA 1
ATOM 1471 C C . ILE A 1 209 ? 44.601 -4.901 75.702 1.00 62.75 564 ILE A C 1
ATOM 1472 O O . ILE A 1 209 ? 45.796 -5.021 75.442 1.00 65.82 564 ILE A O 1
ATOM 1477 N N . LEU A 1 210 ? 44.139 -4.731 76.935 1.00 64.67 565 LEU A N 1
ATOM 1478 C CA . LEU A 1 210 ? 45.025 -4.510 78.076 1.00 68.94 565 LEU A CA 1
ATOM 1479 C C . LEU A 1 210 ? 45.620 -5.782 78.693 1.00 69.59 565 LEU A C 1
ATOM 1480 O O . LEU A 1 210 ? 46.798 -5.811 79.074 1.00 68.19 565 LEU A O 1
ATOM 1485 N N . HIS B 2 10 ? 62.555 -32.536 55.695 1.00 79.59 879 HIS B N 1
ATOM 1486 C CA . HIS B 2 10 ? 62.712 -31.597 54.592 1.00 80.89 879 HIS B CA 1
ATOM 1487 C C . HIS B 2 10 ? 64.172 -31.287 54.222 1.00 78.93 879 HIS B C 1
ATOM 1488 O O . HIS B 2 10 ? 65.030 -31.156 55.100 1.00 78.01 879 HIS B O 1
ATOM 1495 N N . GLN B 2 11 ? 64.435 -31.137 52.924 1.00 73.01 880 GLN B N 1
ATOM 1496 C CA . GLN B 2 11 ? 65.798 -30.966 52.422 1.00 65.72 880 GLN B CA 1
ATOM 1497 C C . GLN B 2 11 ? 66.093 -29.603 51.794 1.00 59.10 880 GLN B C 1
ATOM 1498 O O . GLN B 2 11 ? 65.202 -28.773 51.634 1.00 55.53 880 GLN B O 1
ATOM 1504 N N . SER B 2 12 ? 67.355 -29.401 51.418 1.00 54.86 881 SER B N 1
ATOM 1505 C CA . SER B 2 12 ? 67.793 -28.162 50.780 1.00 54.60 881 SER B CA 1
ATOM 1506 C C . SER B 2 12 ? 68.288 -28.368 49.353 1.00 54.81 881 SER B C 1
ATOM 1507 O O . SER B 2 12 ? 68.662 -29.475 48.969 1.00 55.01 881 SER B O 1
ATOM 1510 N N . TYR B 2 13 ? 68.262 -27.288 48.574 1.00 56.64 882 TYR B N 1
ATOM 1511 C CA . TYR B 2 13 ? 68.619 -27.307 47.158 1.00 53.01 882 TYR B CA 1
ATOM 1512 C C . TYR B 2 13 ? 69.611 -26.191 46.846 1.00 55.88 882 TYR B C 1
ATOM 1513 O O . TYR B 2 13 ? 69.798 -25.276 47.653 1.00 60.31 882 TYR B O 1
ATOM 1522 N N . ASP B 2 14 ? 70.191 -26.235 45.647 1.00 56.45 883 ASP B N 1
ATOM 1523 C CA . ASP B 2 14 ? 71.251 -25.302 45.268 1.00 55.90 883 ASP B CA 1
ATOM 1524 C C . ASP B 2 14 ? 70.874 -24.295 44.197 1.00 49.21 883 ASP B C 1
ATOM 1525 O O . ASP B 2 14 ? 71.427 -23.200 44.142 1.00 51.75 883 ASP B O 1
ATOM 1530 N N . CYS B 2 15 ? 69.954 -24.668 43.324 1.00 44.07 884 CYS B N 1
ATOM 1531 C CA . CYS B 2 15 ? 69.630 -23.809 42.208 1.00 44.10 884 CYS B CA 1
ATOM 1532 C C . CYS B 2 15 ? 68.194 -24.042 41.773 1.00 42.96 884 CYS B C 1
ATOM 1533 O O . CYS B 2 15 ? 67.927 -24.807 40.846 1.00 46.83 884 CYS B O 1
ATOM 1536 N N . VAL B 2 16 ? 67.271 -23.409 42.489 1.00 40.82 885 VAL B N 1
ATOM 1537 C CA . VAL B 2 16 ? 65.840 -23.490 42.193 1.00 35.73 885 VAL B CA 1
ATOM 1538 C C . VAL B 2 16 ? 65.383 -22.132 41.672 1.00 37.61 885 VAL B C 1
ATOM 1539 O O . VAL B 2 16 ? 65.735 -21.096 42.242 1.00 37.66 885 VAL B O 1
ATOM 1543 N N . CYS B 2 17 ? 64.615 -22.137 40.585 1.00 37.52 886 CYS B N 1
ATOM 1544 C CA . CYS B 2 17 ? 64.105 -20.899 39.998 1.00 33.77 886 CYS B CA 1
ATOM 1545 C C . CYS B 2 17 ? 62.676 -20.626 40.456 1.00 32.55 886 CYS B C 1
ATOM 1546 O O . CYS B 2 17 ? 61.759 -21.377 40.126 1.00 27.87 886 CYS B O 1
ATOM 1549 N N . VAL B 2 18 ? 62.509 -19.560 41.237 1.00 33.53 887 VAL B N 1
ATOM 1550 C CA . VAL B 2 18 ? 61.218 -19.197 41.823 1.00 30.71 887 VAL B CA 1
ATOM 1551 C C . VAL B 2 18 ? 60.557 -18.041 41.082 1.00 31.05 887 VAL B C 1
ATOM 1552 O O . VAL B 2 18 ? 61.227 -17.074 40.694 1.00 33.66 887 VAL B O 1
ATOM 1556 N N . MET B 2 19 ? 59.237 -18.118 40.937 1.00 26.88 888 MET B N 1
AT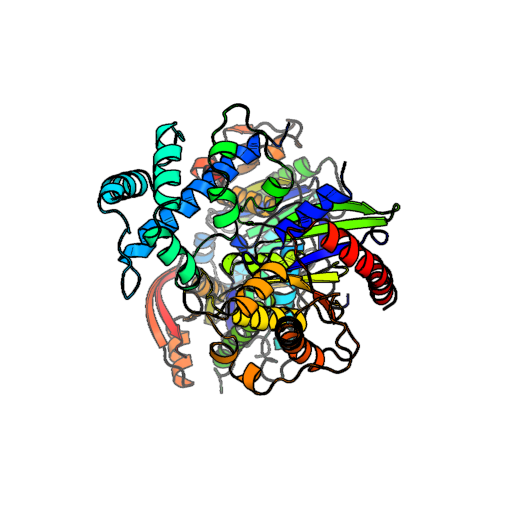OM 1557 C CA . MET B 2 19 ? 58.492 -17.066 40.257 1.00 30.43 888 MET B CA 1
ATOM 1558 C C . MET B 2 19 ? 57.191 -16.657 40.946 1.00 27.95 888 MET B C 1
ATOM 1559 O O . MET B 2 19 ? 56.382 -17.506 41.325 1.00 27.06 888 MET B O 1
ATOM 1564 N N . PHE B 2 20 ? 57.008 -15.346 41.088 1.00 28.74 889 PHE B N 1
ATOM 1565 C CA . PHE B 2 20 ? 55.752 -14.754 41.542 1.00 27.13 889 PHE B CA 1
ATOM 1566 C C . PHE B 2 20 ? 55.138 -13.974 40.395 1.00 27.15 889 PHE B C 1
ATOM 1567 O O . PHE B 2 20 ? 55.785 -13.101 39.803 1.00 24.71 889 PHE B O 1
ATOM 1575 N N . ALA B 2 21 ? 53.897 -14.307 40.074 1.00 27.72 890 ALA B N 1
ATOM 1576 C CA . ALA B 2 21 ? 53.144 -13.590 39.058 1.00 25.39 890 ALA B CA 1
ATOM 1577 C C . ALA B 2 21 ? 51.880 -13.080 39.729 1.00 31.29 890 ALA B C 1
ATOM 1578 O O . ALA B 2 21 ? 51.061 -13.867 40.212 1.00 32.66 890 ALA B O 1
ATOM 1580 N N . SER B 2 22 ? 51.732 -11.765 39.804 1.00 30.56 891 SER B N 1
ATOM 1581 C CA . SER B 2 22 ? 50.540 -11.218 40.419 1.00 27.78 891 SER B CA 1
ATOM 1582 C C . SER B 2 22 ? 49.753 -10.315 39.477 1.00 23.35 891 SER B C 1
ATOM 1583 O O . SER B 2 22 ? 50.257 -9.890 38.432 1.00 25.40 891 SER B O 1
ATOM 1586 N N . ILE B 2 23 ? 48.489 -10.100 39.826 1.00 27.25 892 ILE B N 1
ATOM 1587 C CA . ILE B 2 23 ? 47.578 -9.267 39.042 1.00 34.87 892 ILE B CA 1
ATOM 1588 C C . ILE B 2 23 ? 47.161 -8.071 39.899 1.00 40.49 892 ILE B C 1
ATOM 1589 O O . ILE B 2 23 ? 46.136 -8.114 40.591 1.00 40.33 892 ILE B O 1
ATOM 1594 N N . PRO B 2 24 ? 47.946 -6.976 39.842 1.00 42.74 893 PRO B N 1
ATOM 1595 C CA . PRO B 2 24 ? 47.711 -5.740 40.597 1.00 39.90 893 PRO B CA 1
ATOM 1596 C C . PRO B 2 24 ? 46.294 -5.169 40.479 1.00 40.63 893 PRO B C 1
ATOM 1597 O O . PRO B 2 24 ? 45.719 -4.731 41.475 1.00 42.10 893 PRO B O 1
ATOM 1601 N N . ASP B 2 25 ? 45.725 -5.209 39.276 1.00 42.15 894 ASP B N 1
ATOM 1602 C CA . ASP B 2 25 ? 44.421 -4.595 39.015 1.00 45.59 894 ASP B CA 1
ATOM 1603 C C . ASP B 2 25 ? 43.222 -5.392 39.529 1.00 39.87 894 ASP B C 1
ATOM 1604 O O . ASP B 2 25 ? 42.079 -4.948 39.402 1.00 38.57 894 ASP B O 1
ATOM 1609 N N . PHE B 2 26 ? 43.463 -6.561 40.114 1.00 36.39 895 PHE B N 1
ATOM 1610 C CA . PHE B 2 26 ? 42.350 -7.379 40.580 1.00 35.70 895 PHE B CA 1
ATOM 1611 C C . PHE B 2 26 ? 41.598 -6.823 41.788 1.00 38.34 895 PHE B C 1
ATOM 1612 O O . PHE B 2 26 ? 40.367 -6.855 41.811 1.00 38.64 895 PHE B O 1
ATOM 1620 N N . LYS B 2 27 ? 42.327 -6.311 42.780 1.00 40.88 896 LYS B N 1
ATOM 1621 C CA . LYS B 2 27 ? 41.711 -5.809 44.009 1.00 43.76 896 LYS B CA 1
ATOM 1622 C C . LYS B 2 27 ? 40.732 -4.671 43.754 1.00 46.10 896 LYS B C 1
ATOM 1623 O O . LYS B 2 27 ? 39.755 -4.501 44.492 1.00 46.43 896 LYS B O 1
ATOM 1629 N N . GLU B 2 28 ? 41.020 -3.882 42.721 1.00 50.38 897 GLU B N 1
ATOM 1630 C CA . GLU B 2 28 ? 40.141 -2.797 42.292 1.00 53.47 897 GLU B CA 1
ATOM 1631 C C . GLU B 2 28 ? 38.848 -3.414 41.786 1.00 47.14 897 GLU B C 1
ATOM 1632 O O . GLU B 2 28 ? 37.755 -2.986 42.151 1.00 50.11 897 GLU B O 1
ATOM 1638 N N . PHE B 2 29 ? 38.987 -4.421 40.930 1.00 40.33 898 PHE B N 1
ATOM 1639 C CA . PHE B 2 29 ? 37.840 -5.136 40.396 1.00 33.72 898 PHE B CA 1
ATOM 1640 C C . PHE B 2 29 ? 36.985 -5.699 41.527 1.00 35.83 898 PHE B C 1
ATOM 1641 O O . PHE B 2 29 ? 35.758 -5.713 41.435 1.00 35.91 898 PHE B O 1
ATOM 1649 N N . TYR B 2 30 ? 37.635 -6.144 42.601 1.00 36.86 899 TYR B N 1
ATOM 1650 C CA . TYR B 2 30 ? 36.911 -6.716 43.718 1.00 34.22 899 TYR B CA 1
ATOM 1651 C C . TYR B 2 30 ? 35.993 -5.732 44.427 1.00 39.99 899 TYR B C 1
ATOM 1652 O O . TYR B 2 30 ? 36.436 -4.698 44.948 1.00 43.07 899 TYR B O 1
ATOM 1661 N N . THR B 2 31 ? 34.736 -6.161 44.535 1.00 37.94 900 THR B N 1
ATOM 1662 C CA . THR B 2 31 ? 33.615 -5.382 45.052 1.00 42.40 900 THR B CA 1
ATOM 1663 C C . THR B 2 31 ? 32.694 -6.337 45.810 1.00 44.90 900 THR B C 1
ATOM 1664 O O . THR B 2 31 ? 32.655 -7.532 45.521 1.00 46.45 900 THR B O 1
ATOM 1668 N N . GLU B 2 32 ? 31.934 -5.799 46.756 1.00 44.62 901 GLU B N 1
ATOM 1669 C CA . GLU B 2 32 ? 30.894 -6.559 47.433 1.00 40.91 901 GLU B CA 1
ATOM 1670 C C . GLU B 2 32 ? 29.589 -5.789 47.335 1.00 43.08 901 GLU B C 1
ATOM 1671 O O . GLU B 2 32 ? 29.499 -4.647 47.774 1.00 43.23 901 GLU B O 1
ATOM 1677 N N . SER B 2 33 ? 28.591 -6.402 46.719 1.00 45.40 902 SER B N 1
ATOM 1678 C CA . SER B 2 33 ? 27.283 -5.784 46.589 1.00 49.00 902 SER B CA 1
ATOM 1679 C C . SER B 2 33 ? 26.269 -6.902 46.516 1.00 54.71 902 SER B C 1
ATOM 1680 O O . SER B 2 33 ? 26.634 -8.074 46.436 1.00 54.10 902 SER B O 1
ATOM 1683 N N . ASP B 2 34 ? 24.997 -6.542 46.511 1.00 57.16 903 ASP B N 1
ATOM 1684 C CA . ASP B 2 34 ? 23.948 -7.541 46.460 1.00 62.34 903 ASP B CA 1
ATOM 1685 C C . ASP B 2 34 ? 23.928 -8.201 45.087 1.00 58.96 903 ASP B C 1
ATOM 1686 O O . ASP B 2 34 ? 23.719 -9.413 44.966 1.00 59.14 903 ASP B O 1
ATOM 1691 N N . VAL B 2 35 ? 24.220 -7.401 44.067 1.00 54.69 904 VAL B N 1
ATOM 1692 C CA . VAL B 2 35 ? 24.201 -7.864 42.682 1.00 57.04 904 VAL B CA 1
ATOM 1693 C C . VAL B 2 35 ? 25.201 -9.003 42.417 1.00 55.28 904 VAL B C 1
ATOM 1694 O O . VAL B 2 35 ? 24.870 -9.990 41.750 1.00 54.52 904 VAL B O 1
ATOM 1698 N N . ASN B 2 36 ? 26.418 -8.865 42.941 1.00 48.73 905 ASN B N 1
ATOM 1699 C CA . ASN B 2 36 ? 27.456 -9.865 42.719 1.00 44.22 905 ASN B CA 1
ATOM 1700 C C . ASN B 2 36 ? 27.627 -10.814 43.906 1.00 46.51 905 ASN B C 1
ATOM 1701 O O . ASN B 2 36 ? 28.735 -11.292 44.191 1.00 43.85 905 ASN B O 1
ATOM 1706 N N . LYS B 2 37 ? 26.523 -11.059 44.608 1.00 44.34 906 LYS B N 1
ATOM 1707 C CA . LYS B 2 37 ? 26.492 -11.999 45.728 1.00 43.33 906 LYS B CA 1
ATOM 1708 C C . LYS B 2 37 ? 27.562 -11.712 46.797 1.00 41.94 906 LYS B C 1
ATOM 1709 O O . LYS B 2 37 ? 28.188 -12.632 47.325 1.00 44.85 906 LYS B O 1
ATOM 1715 N N . GLU B 2 38 ? 27.711 -10.432 47.139 1.00 40.96 907 GLU B N 1
ATOM 1716 C CA . GLU B 2 38 ? 28.709 -9.937 48.094 1.00 42.47 907 GLU B CA 1
ATOM 1717 C C . GLU B 2 38 ? 30.127 -10.329 47.747 1.00 43.01 907 GLU B C 1
ATOM 1718 O O . GLU B 2 38 ? 30.866 -10.823 48.598 1.00 38.09 907 GLU B O 1
ATOM 1724 N N . GLY B 2 39 ? 30.489 -10.130 46.482 1.00 44.77 908 GLY B N 1
ATOM 1725 C CA . GLY B 2 39 ? 31.847 -10.405 46.040 1.00 50.19 908 GLY B CA 1
ATOM 1726 C C . GLY B 2 39 ? 32.123 -11.804 45.524 1.00 47.60 908 GLY B C 1
ATOM 1727 O O . GLY B 2 39 ? 33.247 -12.114 45.144 1.00 47.85 908 GLY B O 1
ATOM 1728 N N . LEU B 2 40 ? 31.099 -12.643 45.474 1.00 50.35 909 LEU B N 1
ATOM 1729 C CA . LEU B 2 40 ? 31.280 -14.013 45.028 1.00 48.89 909 LEU B CA 1
ATOM 1730 C C . LEU B 2 40 ? 31.455 -14.118 43.519 1.00 46.21 909 LEU B C 1
ATOM 1731 O O . LEU B 2 40 ? 32.243 -14.928 43.051 1.00 53.09 909 LEU B O 1
ATOM 1736 N N . GLU B 2 41 ? 30.722 -13.318 42.751 1.00 41.21 910 GLU B N 1
ATOM 1737 C CA . GLU B 2 41 ? 30.886 -13.357 41.299 1.00 46.04 910 GLU B CA 1
ATOM 1738 C C . GLU B 2 41 ? 32.305 -12.941 40.919 1.00 45.49 910 GLU B C 1
ATOM 1739 O O . GLU B 2 41 ? 32.826 -13.339 39.873 1.00 46.10 910 GLU B O 1
ATOM 1745 N N . CYS B 2 42 ? 32.935 -12.167 41.799 1.00 43.92 911 CYS B N 1
ATOM 1746 C CA . CYS B 2 42 ? 34.312 -11.726 41.596 1.00 46.22 911 CYS B CA 1
ATOM 1747 C C . CYS B 2 42 ? 35.263 -12.905 41.769 1.00 37.76 911 CYS B C 1
ATOM 1748 O O . CYS B 2 42 ? 36.045 -13.221 40.882 1.00 39.58 911 CYS B O 1
ATOM 1751 N N . LEU B 2 43 ? 35.163 -13.572 42.907 1.00 30.12 912 LEU B N 1
ATOM 1752 C CA . LEU B 2 43 ? 35.976 -14.743 43.171 1.00 31.29 912 LEU B CA 1
ATOM 1753 C C . LEU B 2 43 ? 35.743 -15.787 42.088 1.00 30.08 912 LEU B C 1
ATOM 1754 O O . LEU B 2 43 ? 36.653 -16.537 41.754 1.00 36.74 912 LEU B O 1
ATOM 1759 N N . ARG B 2 44 ? 34.547 -15.807 41.504 1.00 28.64 913 ARG B N 1
ATOM 1760 C CA . ARG B 2 44 ? 34.251 -16.771 40.444 1.00 33.00 913 ARG B CA 1
ATOM 1761 C C . ARG B 2 44 ? 35.181 -16.550 39.266 1.00 32.39 913 ARG B C 1
ATOM 1762 O O . ARG B 2 44 ? 35.682 -17.503 38.681 1.00 32.98 913 ARG B O 1
ATOM 1770 N N . LEU B 2 45 ? 35.406 -15.287 38.921 1.00 32.07 914 LEU B N 1
ATOM 1771 C CA . LEU B 2 45 ? 36.321 -14.964 37.845 1.00 33.70 914 LEU B CA 1
ATOM 1772 C C . LEU B 2 45 ? 37.756 -15.353 38.215 1.00 33.59 914 LEU B C 1
ATOM 1773 O O . LEU B 2 45 ? 38.467 -15.948 37.402 1.00 36.38 914 LEU B O 1
ATOM 1778 N N . LEU B 2 46 ? 38.166 -15.060 39.449 1.00 30.99 915 LEU B N 1
ATOM 1779 C CA . LEU B 2 46 ? 39.519 -15.395 39.910 1.00 30.65 915 LEU B CA 1
ATOM 1780 C C . LEU B 2 46 ? 39.763 -16.898 39.817 1.00 33.02 915 LEU B C 1
ATOM 1781 O O . LEU B 2 46 ? 40.871 -17.351 39.535 1.00 40.73 915 LEU B O 1
ATOM 1786 N N . ASN B 2 47 ? 38.703 -17.659 40.045 1.00 33.01 916 ASN B N 1
ATOM 1787 C CA . ASN B 2 47 ? 38.746 -19.110 39.970 1.00 32.10 916 ASN B CA 1
ATOM 1788 C C . ASN B 2 47 ? 39.037 -19.547 38.541 1.00 30.08 916 ASN B C 1
ATOM 1789 O O . ASN B 2 47 ? 39.846 -20.443 38.315 1.00 32.97 916 ASN B O 1
ATOM 1794 N N . GLU B 2 48 ? 38.380 -18.894 37.586 1.00 33.79 917 GLU B N 1
ATOM 1795 C CA . GLU B 2 48 ? 38.549 -19.201 36.166 1.00 34.21 917 GLU B CA 1
ATOM 1796 C C . GLU B 2 48 ? 39.956 -18.857 35.715 1.00 34.68 917 GLU B C 1
ATOM 1797 O O . GLU B 2 48 ? 40.500 -19.504 34.816 1.00 35.77 917 GLU B O 1
ATOM 1803 N N . ILE B 2 49 ? 40.540 -17.843 36.351 1.00 31.95 918 ILE B N 1
ATOM 1804 C CA . ILE B 2 49 ? 41.893 -17.411 36.018 1.00 33.73 918 ILE B CA 1
ATOM 1805 C C . ILE B 2 49 ? 42.925 -18.379 36.570 1.00 36.52 918 ILE B C 1
ATOM 1806 O O . ILE B 2 49 ? 43.776 -18.865 35.822 1.00 36.42 918 ILE B O 1
ATOM 1811 N N . ILE B 2 50 ? 42.845 -18.651 37.874 1.00 34.72 919 ILE B N 1
ATOM 1812 C CA . ILE B 2 50 ? 43.794 -19.537 38.538 1.00 34.47 919 ILE B CA 1
ATOM 1813 C C . ILE B 2 50 ? 43.724 -20.935 37.967 1.00 34.64 919 ILE B C 1
ATOM 1814 O O . ILE B 2 50 ? 44.750 -21.599 37.816 1.00 31.70 919 ILE B O 1
ATOM 1819 N N . ALA B 2 51 ? 42.507 -21.366 37.641 1.00 34.71 920 ALA B N 1
ATOM 1820 C CA . ALA B 2 51 ? 42.285 -22.661 37.003 1.00 33.36 920 ALA B CA 1
ATOM 1821 C C . ALA B 2 51 ? 42.873 -22.706 35.581 1.00 32.64 920 ALA B C 1
ATOM 1822 O O . ALA B 2 51 ? 43.497 -23.696 35.189 1.00 26.04 920 ALA B O 1
ATOM 1824 N N . ASP B 2 52 ? 42.702 -21.611 34.841 1.00 37.63 921 ASP B N 1
ATOM 1825 C CA . ASP B 2 52 ? 43.267 -21.456 33.497 1.00 40.96 921 ASP B CA 1
ATOM 1826 C C . ASP B 2 52 ? 44.803 -21.493 33.534 1.00 35.18 921 ASP B C 1
ATOM 1827 O O . ASP B 2 52 ? 45.456 -21.893 32.563 1.00 30.70 921 ASP B O 1
ATOM 1832 N N . PHE B 2 53 ? 45.366 -21.065 34.662 1.00 26.64 922 PHE B N 1
ATOM 1833 C CA . PHE B 2 53 ? 46.801 -21.114 34.878 1.00 20.24 922 PHE B CA 1
ATOM 1834 C C . PHE B 2 53 ? 47.256 -22.523 35.233 1.00 27.71 922 PHE B C 1
ATOM 1835 O O . PHE B 2 53 ? 48.351 -22.939 34.843 1.00 28.46 922 PHE B O 1
ATOM 1843 N N . ASP B 2 54 ? 46.428 -23.248 35.987 1.00 28.83 923 ASP B N 1
ATOM 1844 C CA . ASP B 2 54 ? 46.755 -24.612 36.397 1.00 24.18 923 ASP B CA 1
ATOM 1845 C C . ASP B 2 54 ? 46.800 -25.570 35.218 1.00 29.30 923 ASP B C 1
ATOM 1846 O O . ASP B 2 54 ? 47.614 -26.492 35.200 1.00 32.34 923 ASP B O 1
ATOM 1851 N N . ASP B 2 55 ? 45.956 -25.316 34.218 1.00 37.98 924 ASP B N 1
ATOM 1852 C CA . ASP B 2 55 ? 45.932 -26.082 32.964 1.00 39.76 924 ASP B CA 1
ATOM 1853 C C . ASP B 2 55 ? 47.285 -26.139 32.269 1.00 40.47 924 ASP B C 1
ATOM 1854 O O . ASP B 2 55 ? 47.586 -27.108 31.574 1.00 43.06 924 ASP B O 1
ATOM 1859 N N . LEU B 2 56 ? 48.084 -25.088 32.433 1.00 38.17 925 LEU B N 1
ATOM 1860 C CA . LEU B 2 56 ? 49.411 -25.015 31.818 1.00 36.21 925 LEU B CA 1
ATOM 1861 C C . LEU B 2 56 ? 50.386 -26.058 32.365 1.00 37.64 925 LEU B C 1
ATOM 1862 O O . LEU B 2 56 ? 51.306 -26.487 31.665 1.00 38.16 925 LEU B O 1
ATOM 1867 N N . LEU B 2 57 ? 50.185 -26.461 33.615 1.00 34.30 926 LEU B N 1
ATOM 1868 C CA . LEU B 2 57 ? 51.059 -27.435 34.262 1.00 33.66 926 LEU B CA 1
ATOM 1869 C C . LEU B 2 57 ? 51.024 -28.821 33.582 1.00 35.72 926 LEU B C 1
ATOM 1870 O O . LEU B 2 57 ? 51.961 -29.613 33.712 1.00 33.62 926 LEU B O 1
ATOM 1875 N N . SER B 2 58 ? 49.936 -29.102 32.866 1.00 41.62 927 SER B N 1
ATOM 1876 C CA . SER B 2 58 ? 49.756 -30.364 32.147 1.00 41.33 927 SER B CA 1
ATOM 1877 C C . SER B 2 58 ? 50.395 -30.373 30.745 1.00 42.82 927 SER B C 1
ATOM 1878 O O . SER B 2 58 ? 50.265 -31.347 30.005 1.00 44.66 927 SER B O 1
ATOM 1881 N N . LYS B 2 59 ? 51.033 -29.275 30.355 1.00 40.23 928 LYS B N 1
ATOM 1882 C CA . LYS B 2 59 ? 51.754 -29.247 29.091 1.00 38.48 928 LYS B CA 1
ATOM 1883 C C . LYS B 2 59 ? 53.090 -29.930 29.314 1.00 41.10 928 LYS B C 1
ATOM 1884 O O . LYS B 2 59 ? 53.763 -29.658 30.305 1.00 43.69 928 LYS B O 1
ATOM 1890 N N . PRO B 2 60 ? 53.510 -30.803 28.379 1.00 46.88 929 PRO B N 1
ATOM 1891 C CA . PRO B 2 60 ? 54.781 -31.532 28.484 1.00 44.90 929 PRO B CA 1
ATOM 1892 C C . PRO B 2 60 ? 55.978 -30.609 28.724 1.00 47.26 929 PRO B C 1
ATOM 1893 O O . PRO B 2 60 ? 56.910 -30.966 29.452 1.00 44.88 929 PRO B O 1
ATOM 1897 N N . LYS B 2 61 ? 55.947 -29.420 28.122 1.00 44.40 930 LYS B N 1
ATOM 1898 C CA . LYS B 2 61 ? 57.046 -28.480 28.283 1.00 40.77 930 LYS B CA 1
ATOM 1899 C C . LYS B 2 61 ? 57.094 -27.827 29.661 1.00 44.02 930 LYS B C 1
ATOM 1900 O O . LYS B 2 61 ? 58.121 -27.273 30.061 1.00 42.42 930 LYS B O 1
ATOM 1906 N N . PHE B 2 62 ? 55.990 -27.908 30.396 1.00 43.55 931 PHE B N 1
ATOM 1907 C CA . PHE B 2 62 ? 55.943 -27.336 31.735 1.00 40.35 931 PHE B CA 1
ATOM 1908 C C . PHE B 2 62 ? 55.882 -28.384 32.843 1.00 37.94 931 PHE B C 1
ATOM 1909 O O . PHE B 2 62 ? 55.527 -28.075 33.977 1.00 36.26 931 PHE B O 1
ATOM 1917 N N . SER B 2 63 ? 56.299 -29.607 32.521 1.00 39.01 932 SER B N 1
ATOM 1918 C CA . SER B 2 63 ? 56.308 -30.709 33.481 1.00 38.02 932 SER B CA 1
ATOM 1919 C C . SER B 2 63 ? 57.372 -30.537 34.566 1.00 41.98 932 SER B C 1
ATOM 1920 O O . SER B 2 63 ? 57.403 -31.294 35.540 1.00 41.66 932 SER B O 1
ATOM 1923 N N . GLY B 2 64 ? 58.255 -29.556 34.379 1.00 46.61 933 GLY B N 1
ATOM 1924 C CA . GLY B 2 64 ? 59.241 -29.229 35.400 1.00 46.92 933 GLY B CA 1
ATOM 1925 C C . GLY B 2 64 ? 58.743 -28.186 36.399 1.00 46.16 933 GLY B C 1
ATOM 1926 O O . GLY B 2 64 ? 59.359 -27.956 37.457 1.00 44.93 933 GLY B O 1
ATOM 1927 N N . VAL B 2 65 ? 57.628 -27.549 36.048 1.00 39.26 934 VAL B N 1
ATOM 1928 C CA . VAL B 2 65 ? 57.034 -26.503 36.866 1.00 37.05 934 VAL B CA 1
ATOM 1929 C C . VAL B 2 65 ? 56.220 -27.064 38.038 1.00 35.55 934 VAL B C 1
ATOM 1930 O O . VAL B 2 65 ? 55.347 -27.921 37.865 1.00 30.75 934 VAL B O 1
ATOM 1934 N N . GLU B 2 66 ? 56.532 -26.587 39.235 1.00 30.93 935 GLU B N 1
ATOM 1935 C CA . GLU B 2 66 ? 55.824 -27.016 40.423 1.00 38.82 935 GLU B CA 1
ATOM 1936 C C . GLU B 2 66 ? 55.093 -25.826 41.036 1.00 37.29 935 GLU B C 1
ATOM 1937 O O . GLU B 2 66 ? 55.723 -24.867 41.490 1.00 33.79 935 GLU B O 1
ATOM 1943 N N . LYS B 2 67 ? 53.764 -25.865 41.001 1.00 38.05 936 LYS B N 1
ATOM 1944 C CA . LYS B 2 67 ? 52.958 -24.824 41.630 1.00 31.46 936 LYS B CA 1
ATOM 1945 C C . LYS B 2 67 ? 53.102 -24.971 43.145 1.00 34.72 936 LYS B C 1
ATOM 1946 O O . LYS B 2 67 ? 52.967 -26.078 43.675 1.00 37.38 936 LYS B O 1
ATOM 1952 N N . ILE B 2 68 ? 53.457 -23.881 43.827 1.00 36.14 937 ILE B N 1
ATOM 1953 C CA . ILE B 2 68 ? 53.630 -23.910 45.285 1.00 33.86 937 ILE B CA 1
ATOM 1954 C C . ILE B 2 68 ? 52.335 -23.506 45.997 1.00 32.49 937 ILE B C 1
ATOM 1955 O O . ILE B 2 68 ? 51.886 -24.206 46.907 1.00 33.45 937 ILE B O 1
ATOM 1960 N N . LYS B 2 69 ? 51.749 -22.382 45.583 1.00 29.51 938 LYS B N 1
ATOM 1961 C CA . LYS B 2 69 ? 50.451 -21.929 46.095 1.00 31.05 938 LYS B CA 1
ATOM 1962 C C . LYS B 2 69 ? 49.985 -20.665 45.368 1.00 32.37 938 LYS B C 1
ATOM 1963 O O . LYS B 2 69 ? 50.642 -20.210 44.433 1.00 31.91 938 LYS B O 1
ATOM 1969 N N . THR B 2 70 ? 48.814 -20.154 45.747 1.00 29.91 939 THR B N 1
ATOM 1970 C CA . THR B 2 70 ? 48.378 -18.821 45.323 1.00 26.90 939 THR B CA 1
ATOM 1971 C C . THR B 2 70 ? 48.200 -17.986 46.590 1.00 29.33 939 THR B C 1
ATOM 1972 O O . THR B 2 70 ? 47.685 -18.485 47.598 1.00 31.02 939 THR B O 1
ATOM 1976 N N . ILE B 2 71 ? 48.708 -16.753 46.569 1.00 31.15 940 ILE B N 1
ATOM 1977 C CA . ILE B 2 71 ? 48.561 -15.826 47.691 1.00 28.09 940 ILE B CA 1
ATOM 1978 C C . ILE B 2 71 ? 47.643 -14.710 47.208 1.00 27.98 940 ILE B C 1
ATOM 1979 O O . ILE B 2 71 ? 48.037 -13.871 46.397 1.00 32.11 940 ILE B O 1
ATOM 1984 N N . GLY B 2 72 ? 46.416 -14.703 47.707 1.00 30.15 941 GLY B N 1
ATOM 1985 C CA . GLY B 2 72 ? 45.437 -13.761 47.206 1.00 34.09 941 GLY B CA 1
ATOM 1986 C C . GLY B 2 72 ? 45.227 -14.045 45.729 1.00 33.12 941 GLY B C 1
ATOM 1987 O O . GLY B 2 72 ? 44.682 -15.086 45.354 1.00 29.57 941 GLY B O 1
ATOM 1988 N N . SER B 2 73 ? 45.697 -13.134 44.887 1.00 33.50 942 SER B N 1
ATOM 1989 C CA . SER B 2 73 ? 45.628 -13.329 43.450 1.00 32.14 942 SER B CA 1
ATOM 1990 C C . SER B 2 73 ? 47.037 -13.358 42.847 1.00 37.22 942 SER B C 1
ATOM 1991 O O . SER B 2 73 ? 47.258 -12.913 41.721 1.00 42.71 942 SER B O 1
ATOM 1994 N N . THR B 2 74 ? 47.980 -13.905 43.608 1.00 36.20 943 THR B N 1
ATOM 1995 C CA . THR B 2 74 ? 49.362 -14.031 43.170 1.00 33.01 943 THR B CA 1
ATOM 1996 C C . THR B 2 74 ? 49.694 -15.507 43.036 1.00 34.83 943 THR B C 1
ATOM 1997 O O . THR B 2 74 ? 49.485 -16.282 43.965 1.00 34.96 943 THR B O 1
ATOM 2001 N N . TYR B 2 75 ? 50.211 -15.879 41.868 1.00 35.56 944 TYR B N 1
ATOM 2002 C CA . TYR B 2 75 ? 50.562 -17.259 41.542 1.00 31.61 944 TYR B CA 1
ATOM 2003 C C . TYR B 2 75 ? 52.043 -17.501 41.807 1.00 28.39 944 TYR B C 1
ATOM 2004 O O . TYR B 2 75 ? 52.887 -16.788 41.267 1.00 34.67 944 TYR B O 1
ATOM 2013 N N . MET B 2 76 ? 52.356 -18.507 42.623 1.00 30.96 945 MET B N 1
ATOM 2014 C CA . MET B 2 76 ? 53.749 -18.828 42.981 1.00 31.51 945 MET B CA 1
ATOM 2015 C C . MET B 2 76 ? 54.184 -20.234 42.548 1.00 33.15 945 MET B C 1
ATOM 2016 O O . MET B 2 76 ? 53.605 -21.227 42.985 1.00 29.88 945 MET B O 1
ATOM 2021 N N . ALA B 2 77 ? 55.243 -20.305 41.739 1.00 33.28 946 ALA B N 1
ATOM 2022 C CA . ALA B 2 77 ? 55.711 -21.567 41.169 1.00 30.37 946 ALA B CA 1
ATOM 2023 C C . ALA B 2 77 ? 57.239 -21.613 41.075 1.00 33.78 946 ALA B C 1
ATOM 2024 O O . ALA B 2 77 ? 57.889 -20.570 41.028 1.00 39.05 946 ALA B O 1
ATOM 2026 N N . ALA B 2 78 ? 57.805 -22.819 41.032 1.00 34.89 947 ALA B N 1
ATOM 2027 C CA . ALA B 2 78 ? 59.258 -22.997 41.000 1.00 29.68 947 ALA B CA 1
ATOM 2028 C C . ALA B 2 78 ? 59.702 -24.114 40.055 1.00 30.44 947 ALA B C 1
ATOM 2029 O O . ALA B 2 78 ? 58.968 -25.073 39.830 1.00 34.02 947 ALA B O 1
ATOM 2031 N N . THR B 2 79 ? 60.891 -23.974 39.474 1.00 37.78 948 THR B N 1
ATOM 2032 C CA . THR B 2 79 ? 61.458 -25.034 38.632 1.00 39.29 948 THR B CA 1
ATOM 2033 C C . THR B 2 79 ? 62.747 -25.561 39.258 1.00 40.20 948 THR B C 1
ATOM 2034 O O . THR B 2 79 ? 63.557 -24.789 39.788 1.00 36.84 948 THR B O 1
ATOM 2038 N N . GLY B 2 80 ? 62.935 -26.875 39.192 1.00 37.89 949 GLY B N 1
ATOM 2039 C CA . GLY B 2 80 ? 64.161 -27.453 39.700 1.00 40.63 949 GLY B CA 1
ATOM 2040 C C . GLY B 2 80 ? 64.051 -28.076 41.073 1.00 44.78 949 GLY B C 1
ATOM 2041 O O . GLY B 2 80 ? 65.043 -28.173 41.792 1.00 49.70 949 GLY B O 1
ATOM 2042 N N . LEU B 2 81 ? 62.843 -28.482 41.447 1.00 49.00 950 LEU B N 1
ATOM 2043 C CA . LEU B 2 81 ? 62.623 -29.218 42.693 1.00 50.41 950 LEU B CA 1
ATOM 2044 C C . LEU B 2 81 ? 62.679 -30.720 42.389 1.00 55.57 950 LEU B C 1
ATOM 2045 O O . LEU B 2 81 ? 63.069 -31.531 43.232 1.00 46.60 950 LEU B O 1
ATOM 2050 N N . SER B 2 82 ? 62.310 -31.058 41.153 1.00 70.54 951 SER B N 1
ATOM 2051 C CA . SER B 2 82 ? 62.349 -32.423 40.631 1.00 80.08 951 SER B CA 1
ATOM 2052 C C . SER B 2 82 ? 63.762 -32.757 40.139 1.00 87.23 951 SER B C 1
ATOM 2053 O O . SER B 2 82 ? 63.949 -33.637 39.290 1.00 89.72 951 SER B O 1
ATOM 2056 N N . ALA B 2 83 ? 64.744 -32.010 40.644 1.00 93.13 952 ALA B N 1
ATOM 2057 C CA . ALA B 2 83 ? 66.151 -32.230 40.320 1.00 97.29 952 ALA B CA 1
ATOM 2058 C C . ALA B 2 83 ? 66.851 -32.865 41.522 1.00 97.29 952 ALA B C 1
ATOM 2059 O O . ALA B 2 83 ? 66.191 -33.296 42.473 1.00 97.29 952 ALA B O 1
ATOM 2061 N N . ILE B 2 84 ? 68.181 -32.896 41.486 1.00 97.29 953 ILE B N 1
ATOM 2062 C CA . ILE B 2 84 ? 68.972 -33.544 42.534 1.00 97.29 953 ILE B CA 1
ATOM 2063 C C . ILE B 2 84 ? 69.172 -32.649 43.765 1.00 96.87 953 ILE B C 1
ATOM 2064 O O . ILE B 2 84 ? 68.945 -33.068 44.906 1.00 92.94 953 ILE B O 1
ATOM 2069 N N . ARG B 2 95 ? 72.460 -26.638 29.345 1.00 92.46 964 ARG B N 1
ATOM 2070 C CA . ARG B 2 95 ? 71.860 -27.829 29.938 1.00 92.70 964 ARG B CA 1
ATOM 2071 C C . ARG B 2 95 ? 71.517 -27.632 31.401 1.00 90.95 964 ARG B C 1
ATOM 2072 O O . ARG B 2 95 ? 70.392 -27.884 31.827 1.00 91.23 964 ARG B O 1
ATOM 2080 N N . GLN B 2 96 ? 72.496 -27.162 32.161 1.00 88.59 965 GLN B N 1
ATOM 2081 C CA . GLN B 2 96 ? 72.352 -26.998 33.599 1.00 90.36 965 GLN B CA 1
ATOM 2082 C C . GLN B 2 96 ? 71.260 -25.998 34.012 1.00 91.18 965 GLN B C 1
ATOM 2083 O O . GLN B 2 96 ? 70.421 -26.292 34.867 1.00 90.90 965 GLN B O 1
ATOM 2089 N N . TYR B 2 97 ? 71.258 -24.827 33.383 1.00 90.14 966 TYR B N 1
ATOM 2090 C CA . TYR B 2 97 ? 70.338 -23.756 33.754 1.00 84.61 966 TYR B CA 1
ATOM 2091 C C . TYR B 2 97 ? 69.116 -23.647 32.851 1.00 77.13 966 TYR B C 1
ATOM 2092 O O . TYR B 2 97 ? 68.458 -22.611 32.802 1.00 76.21 966 TYR B O 1
ATOM 2101 N N . MET B 2 98 ? 68.801 -24.725 32.151 1.00 72.96 967 MET B N 1
ATOM 2102 C CA . MET B 2 98 ? 67.665 -24.741 31.242 1.00 66.75 967 MET B CA 1
ATOM 2103 C C . MET B 2 98 ? 66.304 -24.587 31.952 1.00 58.47 967 MET B C 1
ATOM 2104 O O . MET B 2 98 ? 65.331 -24.163 31.334 1.00 56.37 967 MET B O 1
ATOM 2109 N N . HIS B 2 99 ? 66.259 -24.860 33.259 1.00 50.73 968 HIS B N 1
ATOM 2110 C CA . HIS B 2 99 ? 65.015 -24.748 34.037 1.00 47.80 968 HIS B CA 1
ATOM 2111 C C . HIS B 2 99 ? 64.653 -23.304 34.369 1.00 45.67 968 HIS B C 1
ATOM 2112 O O . HIS B 2 99 ? 63.495 -22.980 34.660 1.00 44.98 968 HIS B O 1
ATOM 2119 N N . ILE B 2 100 ? 65.661 -22.442 34.318 1.00 43.76 969 ILE B N 1
ATOM 2120 C CA . ILE B 2 100 ? 65.481 -21.018 34.546 1.00 41.57 969 ILE B CA 1
ATOM 2121 C C . ILE B 2 100 ? 64.770 -20.431 33.337 1.00 37.09 969 ILE B C 1
ATOM 2122 O O . ILE B 2 100 ? 63.847 -19.634 33.480 1.00 38.85 969 ILE B O 1
ATOM 2127 N N . GLY B 2 101 ? 65.185 -20.861 32.150 1.00 33.01 970 GLY B N 1
ATOM 2128 C CA . GLY B 2 101 ? 64.519 -20.425 30.936 1.00 33.32 970 GLY B CA 1
ATOM 2129 C C . GLY B 2 101 ? 63.087 -20.930 30.899 1.00 34.48 970 GLY B C 1
ATOM 2130 O O . GLY B 2 101 ? 62.189 -20.267 30.376 1.00 38.05 970 GLY B O 1
ATOM 2131 N N . THR B 2 102 ? 62.875 -22.107 31.477 1.00 33.49 971 THR B N 1
ATOM 2132 C CA . THR B 2 102 ? 61.558 -22.727 31.515 1.00 34.73 971 THR B CA 1
ATOM 2133 C C . THR B 2 102 ? 60.602 -21.859 32.319 1.00 33.28 971 THR B C 1
ATOM 2134 O O . THR B 2 102 ? 59.479 -21.589 31.889 1.00 32.36 971 THR B O 1
ATOM 2138 N N . MET B 2 103 ? 61.081 -21.395 33.469 1.00 32.73 972 MET B N 1
ATOM 2139 C CA . MET B 2 103 ? 60.295 -20.553 34.350 1.00 26.90 972 MET B CA 1
ATOM 2140 C C . MET B 2 103 ? 59.818 -19.310 33.618 1.00 30.66 972 MET B C 1
ATOM 2141 O O . MET B 2 103 ? 58.686 -18.858 33.808 1.00 34.44 972 MET B O 1
ATOM 2146 N N . VAL B 2 104 ? 60.691 -18.767 32.774 1.00 30.70 973 VAL B N 1
ATOM 2147 C CA . VAL B 2 104 ? 60.370 -17.594 31.969 1.00 24.83 973 VAL B CA 1
ATOM 2148 C C . VAL B 2 104 ? 59.312 -17.920 30.900 1.00 26.88 973 VAL B C 1
ATOM 2149 O O . VAL B 2 104 ? 58.323 -17.207 30.767 1.00 32.16 973 VAL B O 1
ATOM 2153 N N . GLU B 2 105 ? 59.493 -19.022 30.179 1.00 29.94 974 GLU B N 1
ATOM 2154 C CA . GLU B 2 105 ? 58.522 -19.445 29.172 1.00 34.97 974 GLU B CA 1
ATOM 2155 C C . GLU B 2 105 ? 57.149 -19.592 29.795 1.00 38.83 974 GLU B C 1
ATOM 2156 O O . GLU B 2 105 ? 56.115 -19.375 29.148 1.00 40.14 974 GLU B O 1
ATOM 2162 N N . PHE B 2 106 ? 57.166 -19.969 31.068 1.00 31.27 975 PHE B N 1
ATOM 2163 C CA . PHE B 2 106 ? 55.965 -20.176 31.831 1.00 23.58 975 PHE B CA 1
ATOM 2164 C C . PHE B 2 106 ? 55.289 -18.836 32.100 1.00 28.88 975 PHE B C 1
ATOM 2165 O O . PHE B 2 106 ? 54.072 -18.715 31.971 1.00 36.29 975 PHE B O 1
ATOM 2173 N N . ALA B 2 107 ? 56.078 -17.826 32.459 1.00 28.41 976 ALA B N 1
ATOM 2174 C CA . ALA B 2 107 ? 55.542 -16.487 32.708 1.00 27.08 976 ALA B CA 1
ATOM 2175 C C . ALA B 2 107 ? 54.819 -15.955 31.476 1.00 32.15 976 ALA B C 1
ATOM 2176 O O . ALA B 2 107 ? 53.713 -15.434 31.580 1.00 40.13 976 ALA B O 1
ATOM 2178 N N . TYR B 2 108 ? 55.450 -16.099 30.313 1.00 35.09 977 TYR B N 1
ATOM 2179 C CA . TYR B 2 108 ? 54.840 -15.714 29.044 1.00 33.42 977 TYR B CA 1
ATOM 2180 C C . TYR B 2 108 ? 53.552 -16.486 28.829 1.00 30.16 977 TYR B C 1
ATOM 2181 O O . TYR B 2 108 ? 52.554 -15.942 28.359 1.00 34.14 977 TYR B O 1
ATOM 2190 N N . ALA B 2 109 ? 53.583 -17.761 29.188 1.00 27.82 978 ALA B N 1
ATOM 2191 C CA . ALA B 2 109 ? 52.413 -18.620 29.096 1.00 27.61 978 ALA B CA 1
ATOM 2192 C C . ALA B 2 109 ? 51.239 -18.030 29.886 1.00 29.06 978 ALA B C 1
ATOM 2193 O O . ALA B 2 109 ? 50.109 -17.972 29.383 1.00 27.61 978 ALA B O 1
ATOM 2195 N N . LEU B 2 110 ? 51.521 -17.578 31.110 1.00 26.81 979 LEU B N 1
ATOM 2196 C CA . LEU B 2 110 ? 50.500 -16.997 31.972 1.00 22.33 979 LEU B CA 1
ATOM 2197 C C . LEU B 2 110 ? 49.907 -15.748 31.335 1.00 25.63 979 LEU B C 1
ATOM 2198 O O . LEU B 2 110 ? 48.684 -15.570 31.313 1.00 27.01 979 LEU B O 1
ATOM 2203 N N . VAL B 2 111 ? 50.773 -14.896 30.797 1.00 26.90 980 VAL B N 1
ATOM 2204 C CA . VAL B 2 111 ? 50.336 -13.675 30.124 1.00 26.42 980 VAL B CA 1
ATOM 2205 C C . VAL B 2 111 ? 49.331 -13.977 29.006 1.00 28.85 980 VAL B C 1
ATOM 2206 O O . VAL B 2 111 ? 48.268 -13.358 28.941 1.00 31.96 980 VAL B O 1
ATOM 2210 N N . GLY B 2 112 ? 49.637 -14.978 28.185 1.00 29.04 981 GLY B N 1
ATOM 2211 C CA . GLY B 2 112 ? 48.728 -15.377 27.124 1.00 28.91 981 GLY B CA 1
ATOM 2212 C C . GLY B 2 112 ? 47.369 -15.858 27.616 1.00 30.33 981 GLY B C 1
ATOM 2213 O O . GLY B 2 112 ? 46.338 -15.565 27.004 1.00 32.39 981 GLY B O 1
ATOM 2214 N N . LYS B 2 113 ? 47.367 -16.621 28.704 1.00 29.38 982 LYS B N 1
ATOM 2215 C CA . LYS B 2 113 ? 46.128 -17.101 29.304 1.00 30.22 982 LYS B CA 1
ATOM 2216 C C . LYS B 2 113 ? 45.329 -15.922 29.831 1.00 36.02 982 LYS B C 1
ATOM 2217 O O . LYS B 2 113 ? 44.114 -15.853 29.626 1.00 46.03 982 LYS B O 1
ATOM 2223 N N . LEU B 2 114 ? 46.018 -14.991 30.493 1.00 33.95 983 LEU B N 1
ATOM 2224 C CA . LEU B 2 114 ? 45.367 -13.814 31.065 1.00 31.25 983 LEU B CA 1
ATOM 2225 C C . LEU B 2 114 ? 44.755 -12.919 29.993 1.00 30.10 983 LEU B C 1
ATOM 2226 O O . LEU B 2 114 ? 43.705 -12.322 30.214 1.00 25.55 983 LEU B O 1
ATOM 2231 N N . ASP B 2 115 ? 45.407 -12.845 28.835 1.00 34.42 984 ASP B N 1
ATOM 2232 C CA . ASP B 2 115 ? 44.882 -12.096 27.693 1.00 42.96 984 ASP B CA 1
ATOM 2233 C C . ASP B 2 115 ? 43.590 -12.713 27.162 1.00 43.78 984 ASP B C 1
ATOM 2234 O O . ASP B 2 115 ? 42.694 -11.994 26.717 1.00 45.47 984 ASP B O 1
ATOM 2239 N N . ALA B 2 116 ? 43.515 -14.043 27.204 1.00 41.86 985 ALA B N 1
ATOM 2240 C CA . ALA B 2 116 ? 42.328 -14.785 26.776 1.00 40.22 985 ALA B CA 1
ATOM 2241 C C . ALA B 2 116 ? 41.146 -14.464 27.696 1.00 41.43 985 ALA B C 1
ATOM 2242 O O . ALA B 2 116 ? 40.003 -14.328 27.249 1.00 42.11 985 ALA B O 1
ATOM 2244 N N . ILE B 2 117 ? 41.433 -14.365 28.991 1.00 41.37 986 ILE B N 1
ATOM 2245 C CA . ILE B 2 117 ? 40.433 -14.010 29.994 1.00 34.52 986 ILE B CA 1
ATOM 2246 C C . ILE B 2 117 ? 39.876 -12.617 29.681 1.00 28.77 986 ILE B C 1
ATOM 2247 O O . ILE B 2 117 ? 38.673 -12.419 29.663 1.00 26.96 986 ILE B O 1
ATOM 2252 N N . ASN B 2 118 ? 40.769 -11.672 29.404 1.00 31.05 987 ASN B N 1
ATOM 2253 C CA . ASN B 2 118 ? 40.390 -10.305 29.085 1.00 31.82 987 ASN B CA 1
ATOM 2254 C C . ASN B 2 118 ? 39.408 -10.240 27.927 1.00 34.63 987 ASN B C 1
ATOM 2255 O O . ASN B 2 118 ? 38.386 -9.562 28.010 1.00 35.78 987 ASN B O 1
ATOM 2260 N N . LYS B 2 119 ? 39.715 -10.972 26.862 1.00 35.19 988 LYS B N 1
ATOM 2261 C CA . LYS B 2 119 ? 38.861 -11.036 25.685 1.00 35.17 988 LYS B CA 1
ATOM 2262 C C . LYS B 2 119 ? 37.408 -11.265 26.098 1.00 36.28 988 LYS B C 1
ATOM 2263 O O . LYS B 2 119 ? 36.508 -10.538 25.676 1.00 34.98 988 LYS B O 1
ATOM 2269 N N . HIS B 2 120 ? 37.211 -12.245 26.978 1.00 35.83 989 HIS B N 1
ATOM 2270 C CA . HIS B 2 120 ? 35.885 -12.684 27.410 1.00 34.07 989 HIS B CA 1
ATOM 2271 C C . HIS B 2 120 ? 35.273 -11.979 28.617 1.00 33.81 989 HIS B C 1
ATOM 2272 O O . HIS B 2 120 ? 34.063 -12.052 28.830 1.00 33.93 989 HIS B O 1
ATOM 2279 N N . SER B 2 121 ? 36.101 -11.357 29.445 1.00 32.87 990 SER B N 1
ATOM 2280 C CA . SER B 2 121 ? 35.592 -10.677 30.629 1.00 36.25 990 SER B CA 1
ATOM 2281 C C . SER B 2 121 ? 35.471 -9.173 30.402 1.00 37.16 990 SER B C 1
ATOM 2282 O O . SER B 2 121 ? 35.071 -8.436 31.305 1.00 39.23 990 SER B O 1
ATOM 2285 N N . PHE B 2 122 ? 35.802 -8.733 29.187 1.00 36.55 991 PHE B N 1
ATOM 2286 C CA . PHE B 2 122 ? 35.783 -7.316 28.824 1.00 36.83 991 PHE B CA 1
ATOM 2287 C C . PHE B 2 122 ? 36.600 -6.518 29.831 1.00 39.92 991 PHE B C 1
ATOM 2288 O O . PHE B 2 122 ? 36.228 -5.403 30.198 1.00 51.29 991 PHE B O 1
ATOM 2296 N N . ASN B 2 123 ? 37.690 -7.115 30.306 1.00 37.85 992 ASN B N 1
ATOM 2297 C CA . ASN B 2 123 ? 38.559 -6.471 31.280 1.00 33.10 992 ASN B CA 1
ATOM 2298 C C . ASN B 2 123 ? 39.952 -6.245 30.673 1.00 39.43 992 ASN B C 1
ATOM 2299 O O . ASN B 2 123 ? 40.148 -6.410 29.463 1.00 37.13 992 ASN B O 1
ATOM 2304 N N . ASP B 2 124 ? 40.905 -5.839 31.507 1.00 39.90 993 ASP B N 1
ATOM 2305 C CA . ASP B 2 124 ? 42.269 -5.618 31.065 1.00 42.69 993 ASP B CA 1
ATOM 2306 C C . ASP B 2 124 ? 43.235 -5.799 32.224 1.00 41.04 993 ASP B C 1
ATOM 2307 O O . ASP B 2 124 ? 43.842 -4.849 32.718 1.00 46.63 993 ASP B O 1
ATOM 2312 N N . PHE B 2 125 ? 43.341 -7.030 32.691 1.00 38.27 994 PHE B N 1
ATOM 2313 C CA . PHE B 2 125 ? 44.302 -7.340 33.722 1.00 26.27 994 PHE B CA 1
ATOM 2314 C C . PHE B 2 125 ? 45.664 -7.511 33.067 1.00 29.65 994 PHE B C 1
ATOM 2315 O O . PHE B 2 125 ? 45.774 -8.115 31.998 1.00 22.52 994 PHE B O 1
ATOM 2323 N N . LYS B 2 126 ? 46.686 -6.924 33.685 1.00 33.33 995 LYS B N 1
ATOM 2324 C CA . LYS B 2 126 ? 48.073 -7.105 33.258 1.00 28.76 995 LYS B CA 1
ATOM 2325 C C . LYS B 2 126 ? 48.782 -7.934 34.329 1.00 28.08 995 LYS B C 1
ATOM 2326 O O . LYS B 2 126 ? 48.434 -7.867 35.514 1.00 32.10 995 LYS B O 1
ATOM 2332 N N . LEU B 2 127 ? 49.776 -8.709 33.924 1.00 23.11 996 LEU B N 1
ATOM 2333 C CA . LEU B 2 127 ? 50.493 -9.549 34.872 1.00 26.71 996 LEU B CA 1
ATOM 2334 C C . LEU B 2 127 ? 51.797 -8.842 35.275 1.00 32.43 996 LEU B C 1
ATOM 2335 O O . LEU B 2 127 ? 52.426 -8.143 34.465 1.00 25.01 996 LEU B O 1
ATOM 2340 N N . ARG B 2 128 ? 52.180 -8.990 36.538 1.00 30.20 997 ARG B N 1
ATOM 2341 C CA . ARG B 2 128 ? 53.425 -8.406 37.024 1.00 30.18 997 ARG B CA 1
ATOM 2342 C C . ARG B 2 128 ? 54.251 -9.566 37.577 1.00 31.39 997 ARG B C 1
ATOM 2343 O O . ARG B 2 128 ? 53.790 -10.278 38.470 1.00 33.63 997 ARG B O 1
ATOM 2351 N N . VAL B 2 129 ? 55.444 -9.775 37.015 1.00 33.68 998 VAL B N 1
ATOM 2352 C CA . VAL B 2 129 ? 56.263 -10.954 37.320 1.00 27.36 998 VAL B CA 1
ATOM 2353 C C . VAL B 2 129 ? 57.648 -10.657 37.912 1.00 25.40 998 VAL B C 1
ATOM 2354 O O . VAL B 2 129 ? 58.304 -9.673 37.552 1.00 21.85 998 VAL B O 1
ATOM 2358 N N . GLY B 2 130 ? 58.075 -11.523 38.828 1.00 22.41 999 GLY B N 1
ATOM 2359 C CA . GLY B 2 130 ? 59.418 -11.451 39.374 1.00 18.50 999 GLY B CA 1
ATOM 2360 C C . GLY B 2 130 ? 60.018 -12.852 39.453 1.00 26.11 999 GLY B C 1
ATOM 2361 O O . GLY B 2 130 ? 59.410 -13.761 40.028 1.00 25.57 999 GLY B O 1
ATOM 2362 N N . ILE B 2 131 ? 61.184 -13.050 38.837 1.00 29.53 1000 ILE B N 1
ATOM 2363 C CA . ILE B 2 131 ? 61.877 -14.340 38.889 1.00 28.51 1000 ILE B CA 1
ATOM 2364 C C . ILE B 2 131 ? 63.298 -14.194 39.428 1.00 31.93 1000 ILE B C 1
ATOM 2365 O O . ILE B 2 131 ? 63.994 -13.209 39.165 1.00 26.83 1000 ILE B O 1
ATOM 2370 N N . ASN B 2 132 ? 63.722 -15.209 40.171 1.00 39.73 1001 ASN B N 1
ATOM 2371 C CA . ASN B 2 132 ? 65.033 -15.226 40.802 1.00 39.40 1001 ASN B CA 1
ATOM 2372 C C . ASN B 2 132 ? 65.429 -16.692 40.985 1.00 39.26 1001 ASN B C 1
ATOM 2373 O O . ASN B 2 132 ? 64.557 -17.561 41.015 1.00 39.92 1001 ASN B O 1
ATOM 2378 N N . HIS B 2 133 ? 66.731 -16.976 41.062 1.00 36.94 1002 HIS B N 1
ATOM 2379 C CA . HIS B 2 133 ? 67.195 -18.354 41.273 1.00 36.31 1002 HIS B CA 1
ATOM 2380 C C . HIS B 2 133 ? 68.280 -18.450 42.335 1.00 30.95 1002 HIS B C 1
ATOM 2381 O O . HIS B 2 133 ? 69.066 -17.532 42.508 1.00 35.07 1002 HIS B O 1
ATOM 2388 N N . GLY B 2 134 ? 68.338 -19.580 43.023 1.00 37.28 1003 GLY B N 1
ATOM 2389 C CA . GLY B 2 134 ? 69.350 -19.763 44.045 1.00 36.78 1003 GLY B CA 1
ATOM 2390 C C . GLY B 2 134 ? 68.975 -20.839 45.044 1.00 39.93 1003 GLY B C 1
ATOM 2391 O O . GLY B 2 134 ? 67.981 -21.556 44.861 1.00 41.54 1003 GLY B O 1
ATOM 2392 N N . PRO B 2 135 ? 69.766 -20.986 46.115 1.00 37.16 1004 PRO B N 1
ATOM 2393 C CA . PRO B 2 135 ? 69.508 -21.992 47.151 1.00 36.73 1004 PRO B CA 1
ATOM 2394 C C . PRO B 2 135 ? 68.233 -21.790 47.989 1.00 37.90 1004 PRO B C 1
ATOM 2395 O O . PRO B 2 135 ? 67.932 -20.685 48.455 1.00 38.34 1004 PRO B O 1
ATOM 2399 N N . VAL B 2 136 ? 67.473 -22.870 48.145 1.00 37.69 1005 VAL B N 1
ATOM 2400 C CA . VAL B 2 136 ? 66.264 -22.856 48.966 1.00 38.80 1005 VAL B CA 1
ATOM 2401 C C . VAL B 2 136 ? 66.208 -24.072 49.888 1.00 41.68 1005 VAL B C 1
ATOM 2402 O O . VAL B 2 136 ? 67.071 -24.952 49.836 1.00 37.88 1005 VAL B O 1
ATOM 2406 N N . ILE B 2 137 ? 65.203 -24.076 50.759 1.00 45.02 1006 ILE B N 1
ATOM 2407 C CA . ILE B 2 137 ? 64.900 -25.210 51.622 1.00 47.11 1006 ILE B CA 1
ATOM 2408 C C . ILE B 2 137 ? 63.427 -25.534 51.422 1.00 47.23 1006 ILE B C 1
ATOM 2409 O O . ILE B 2 137 ? 62.553 -24.703 51.695 1.00 46.52 1006 ILE B O 1
ATOM 2414 N N . ALA B 2 138 ? 63.169 -26.721 50.884 1.00 42.28 1007 ALA B N 1
ATOM 2415 C CA . ALA B 2 138 ? 61.812 -27.161 50.610 1.00 41.34 1007 ALA B CA 1
ATOM 2416 C C . ALA B 2 138 ? 61.341 -28.055 51.744 1.00 39.43 1007 ALA B C 1
ATOM 2417 O O . ALA B 2 138 ? 62.155 -28.580 52.495 1.00 44.04 1007 ALA B O 1
ATOM 2419 N N . GLY B 2 139 ? 60.031 -28.194 51.895 1.00 37.85 1008 GLY B N 1
ATOM 2420 C CA . GLY B 2 139 ? 59.517 -29.066 52.932 1.00 47.43 1008 GLY B CA 1
ATOM 2421 C C . GLY B 2 139 ? 58.105 -28.786 53.398 1.00 51.63 1008 GLY B C 1
ATOM 2422 O O . GLY B 2 139 ? 57.392 -27.968 52.820 1.00 49.91 1008 GLY B O 1
ATOM 2423 N N . VAL B 2 140 ? 57.700 -29.504 54.443 1.00 56.04 1009 VAL B N 1
ATOM 2424 C CA . VAL B 2 140 ? 56.370 -29.372 55.034 1.00 56.37 1009 VAL B CA 1
ATOM 2425 C C . VAL B 2 140 ? 56.423 -28.533 56.316 1.00 60.61 1009 VAL B C 1
ATOM 2426 O O . VAL B 2 140 ? 57.432 -28.529 57.029 1.00 61.45 1009 VAL B O 1
ATOM 2430 N N . ILE B 2 141 ? 55.346 -27.805 56.592 1.00 62.73 1010 ILE B N 1
ATOM 2431 C CA . ILE B 2 141 ? 55.276 -27.000 57.804 1.00 71.98 1010 ILE B CA 1
ATOM 2432 C C . ILE B 2 141 ? 53.912 -27.177 58.473 1.00 77.93 1010 ILE B C 1
ATOM 2433 O O . ILE B 2 141 ? 52.963 -27.655 57.842 1.00 77.31 1010 ILE B O 1
ATOM 2438 N N . GLY B 2 142 ? 53.844 -26.865 59.767 1.00 85.32 1011 GLY B N 1
ATOM 2439 C CA . GLY B 2 142 ? 52.586 -26.941 60.495 1.00 92.92 1011 GLY B CA 1
ATOM 2440 C C . GLY B 2 142 ? 52.189 -28.332 60.959 1.00 94.49 1011 GLY B C 1
ATOM 2441 O O . GLY B 2 142 ? 52.481 -29.331 60.295 1.00 95.38 1011 GLY B O 1
ATOM 2442 N N . ALA B 2 143 ? 51.487 -28.383 62.090 1.00 92.17 1012 ALA B N 1
ATOM 2443 C CA . ALA B 2 143 ? 51.064 -29.641 62.701 1.00 88.47 1012 ALA B CA 1
ATOM 2444 C C . ALA B 2 143 ? 49.776 -30.206 62.100 1.00 87.95 1012 ALA B C 1
ATOM 2445 O O . ALA B 2 143 ? 49.674 -31.408 61.840 1.00 82.77 1012 ALA B O 1
ATOM 2447 N N . GLN B 2 144 ? 48.803 -29.327 61.871 1.00 90.77 1013 GLN B N 1
ATOM 2448 C CA . GLN B 2 144 ? 47.477 -29.726 61.400 1.00 94.13 1013 GLN B CA 1
ATOM 2449 C C . GLN B 2 144 ? 47.439 -30.435 60.047 1.00 93.61 1013 GLN B C 1
ATOM 2450 O O . GLN B 2 144 ? 47.475 -31.665 59.978 1.00 90.77 1013 GLN B O 1
ATOM 2456 N N . LYS B 2 145 ? 47.312 -29.648 58.983 1.00 93.96 1014 LYS B N 1
ATOM 2457 C CA . LYS B 2 145 ? 47.293 -30.158 57.615 1.00 90.66 1014 LYS B CA 1
ATOM 2458 C C . LYS B 2 145 ? 48.649 -29.807 56.997 1.00 87.24 1014 LYS B C 1
ATOM 2459 O O . LYS B 2 145 ? 48.808 -28.748 56.393 1.00 90.05 1014 LYS B O 1
ATOM 2465 N N . PRO B 2 146 ? 49.662 -30.666 57.196 1.00 80.78 1015 PRO B N 1
ATOM 2466 C CA . PRO B 2 146 ? 51.010 -30.446 56.664 1.00 77.46 1015 PRO B CA 1
ATOM 2467 C C . PRO B 2 146 ? 51.039 -30.077 55.178 1.00 73.69 1015 PRO B C 1
ATOM 2468 O O . PRO B 2 146 ? 50.586 -30.842 54.321 1.00 73.30 1015 PRO B O 1
ATOM 2472 N N . GLN B 2 147 ? 51.567 -28.890 54.889 1.00 68.11 1016 GLN B N 1
ATOM 2473 C CA . GLN B 2 147 ? 51.619 -28.372 53.526 1.00 58.73 1016 GLN B CA 1
ATOM 2474 C C . GLN B 2 147 ? 53.005 -27.916 53.095 1.00 52.85 1016 GLN B C 1
ATOM 2475 O O . GLN B 2 147 ? 53.721 -27.231 53.827 1.00 45.95 1016 GLN B O 1
ATOM 2481 N N . TYR B 2 148 ? 53.357 -28.322 51.884 1.00 50.85 1017 TYR B N 1
ATOM 2482 C CA . TYR B 2 148 ? 54.656 -28.074 51.270 1.00 50.85 1017 TYR B CA 1
ATOM 2483 C C . TYR B 2 148 ? 54.920 -26.589 50.929 1.00 52.00 1017 TYR B C 1
ATOM 2484 O O . TYR B 2 148 ? 54.160 -25.974 50.172 1.00 54.66 1017 TYR B O 1
ATOM 2493 N N . ASP B 2 149 ? 55.992 -26.026 51.492 1.00 47.62 1018 ASP B N 1
ATOM 2494 C CA . ASP B 2 149 ? 56.414 -24.647 51.219 1.00 47.04 1018 ASP B CA 1
ATOM 2495 C C . ASP B 2 149 ? 57.939 -24.624 51.068 1.00 45.33 1018 ASP B C 1
ATOM 2496 O O . ASP B 2 149 ? 58.620 -25.547 51.506 1.00 46.90 1018 ASP B O 1
ATOM 2501 N N . ILE B 2 150 ? 58.472 -23.595 50.417 1.00 44.71 1019 ILE B N 1
ATOM 2502 C CA . ILE B 2 150 ? 59.922 -23.435 50.308 1.00 41.68 1019 ILE B CA 1
ATOM 2503 C C . ILE B 2 150 ? 60.356 -22.138 50.986 1.00 38.74 1019 ILE B C 1
ATOM 2504 O O . ILE B 2 150 ? 59.593 -21.177 51.050 1.00 37.31 1019 ILE B O 1
ATOM 2509 N N . TRP B 2 151 ? 61.560 -22.129 51.539 1.00 36.78 1020 TRP B N 1
ATOM 2510 C CA . TRP B 2 151 ? 62.031 -20.979 52.297 1.00 34.96 1020 TRP B CA 1
ATOM 2511 C C . TRP B 2 151 ? 63.413 -20.554 51.839 1.00 38.38 1020 TRP B C 1
ATOM 2512 O O . TRP B 2 151 ? 64.134 -21.328 51.216 1.00 37.73 1020 TRP B O 1
ATOM 2523 N N . GLY B 2 152 ? 63.780 -19.316 52.149 1.00 43.56 1021 GLY B N 1
ATOM 2524 C CA . GLY B 2 152 ? 65.106 -18.833 51.805 1.00 50.59 1021 GLY B CA 1
ATOM 2525 C C . GLY B 2 152 ? 65.136 -17.424 51.248 1.00 49.27 1021 GLY B C 1
ATOM 2526 O O . GLY B 2 152 ? 64.135 -16.920 50.737 1.00 46.96 1021 GLY B O 1
ATOM 2527 N N . ASN B 2 153 ? 66.296 -16.787 51.345 1.00 49.90 1022 ASN B N 1
ATOM 2528 C CA . ASN B 2 153 ? 66.475 -15.449 50.802 1.00 51.42 1022 ASN B CA 1
ATOM 2529 C C . ASN B 2 153 ? 66.083 -15.449 49.329 1.00 47.38 1022 ASN B C 1
ATOM 2530 O O . ASN B 2 153 ? 65.451 -14.512 48.841 1.00 47.19 1022 ASN B O 1
ATOM 2535 N N . THR B 2 154 ? 66.418 -16.539 48.647 1.00 48.70 1023 THR B N 1
ATOM 2536 C CA . THR B 2 154 ? 66.130 -16.695 47.226 1.00 48.66 1023 THR B CA 1
ATOM 2537 C C . THR B 2 154 ? 64.655 -16.442 46.917 1.00 45.03 1023 THR B C 1
ATOM 2538 O O . THR B 2 154 ? 64.324 -15.839 45.900 1.00 44.45 1023 THR B O 1
ATOM 2542 N N . VAL B 2 155 ? 63.781 -16.862 47.826 1.00 42.93 1024 VAL B N 1
ATOM 2543 C CA . VAL B 2 155 ? 62.339 -16.717 47.640 1.00 42.43 1024 VAL B CA 1
ATOM 2544 C C . VAL B 2 155 ? 61.807 -15.309 47.965 1.00 41.76 1024 VAL B C 1
ATOM 2545 O O . VAL B 2 155 ? 60.936 -14.797 47.256 1.00 38.62 1024 VAL B O 1
ATOM 2549 N N . ASN B 2 156 ? 62.331 -14.697 49.028 1.00 41.51 1025 ASN B N 1
ATOM 2550 C CA . ASN B 2 156 ? 61.953 -13.331 49.418 1.00 42.76 1025 ASN B CA 1
ATOM 2551 C C . ASN B 2 156 ? 62.288 -12.356 48.303 1.00 41.10 1025 ASN B C 1
ATOM 2552 O O . ASN B 2 156 ? 61.465 -11.509 47.935 1.00 37.17 1025 ASN B O 1
ATOM 2557 N N . VAL B 2 157 ? 63.505 -12.483 47.777 1.00 35.63 1026 VAL B N 1
ATOM 2558 C CA . VAL B 2 157 ? 63.960 -11.638 46.685 1.00 34.28 1026 VAL B CA 1
ATOM 2559 C C . VAL B 2 157 ? 63.048 -11.745 45.460 1.00 34.21 1026 VAL B C 1
ATOM 2560 O O . VAL B 2 157 ? 62.658 -10.725 44.899 1.00 35.82 1026 VAL B O 1
ATOM 2564 N N . ALA B 2 158 ? 62.672 -12.969 45.085 1.00 28.81 1027 ALA B N 1
ATOM 2565 C CA . ALA B 2 158 ? 61.736 -13.194 43.978 1.00 27.94 1027 ALA B CA 1
ATOM 2566 C C . ALA B 2 158 ? 60.422 -12.464 44.240 1.00 31.65 1027 ALA B C 1
ATOM 2567 O O . ALA B 2 158 ? 59.830 -11.876 43.327 1.00 31.16 1027 ALA B O 1
ATOM 2569 N N . SER B 2 159 ? 59.989 -12.488 45.500 1.00 34.39 1028 SER B N 1
ATOM 2570 C CA . SER B 2 159 ? 58.766 -11.814 45.907 1.00 34.72 1028 SER B CA 1
ATOM 2571 C C . SER B 2 159 ? 58.887 -10.317 45.670 1.00 37.81 1028 SER B C 1
ATOM 2572 O O . SER B 2 159 ? 57.976 -9.697 45.119 1.00 41.46 1028 SER B O 1
ATOM 2575 N N . ARG B 2 160 ? 60.027 -9.750 46.057 1.00 38.61 1029 ARG B N 1
ATOM 2576 C CA . ARG B 2 160 ? 60.269 -8.318 45.896 1.00 38.22 1029 ARG B CA 1
ATOM 2577 C C . ARG B 2 160 ? 60.397 -7.916 44.435 1.00 34.48 1029 ARG B C 1
ATOM 2578 O O . ARG B 2 160 ? 60.064 -6.795 44.080 1.00 38.59 1029 ARG B O 1
ATOM 2586 N N . MET B 2 161 ? 60.872 -8.831 43.594 1.00 35.16 1030 MET B N 1
ATOM 2587 C CA . MET B 2 161 ? 60.978 -8.581 42.154 1.00 37.45 1030 MET B CA 1
ATOM 2588 C C . MET B 2 161 ? 59.595 -8.352 41.579 1.00 38.52 1030 MET B C 1
ATOM 2589 O O . MET B 2 161 ? 59.407 -7.582 40.635 1.00 38.68 1030 MET B O 1
ATOM 2594 N N . ASP B 2 162 ? 58.633 -9.070 42.134 1.00 34.70 1031 ASP B N 1
ATOM 2595 C CA . ASP B 2 162 ? 57.260 -8.900 41.741 1.00 37.80 1031 ASP B CA 1
ATOM 2596 C C . ASP B 2 162 ? 56.734 -7.588 42.322 1.00 39.38 1031 ASP B C 1
ATOM 2597 O O . ASP B 2 162 ? 56.381 -6.677 41.572 1.00 43.50 1031 ASP B O 1
ATOM 2602 N N . SER B 2 163 ? 56.740 -7.472 43.650 1.00 36.98 1032 SER B N 1
ATOM 2603 C CA . SER B 2 163 ? 56.144 -6.317 44.335 1.00 31.68 1032 SER B CA 1
ATOM 2604 C C . SER B 2 163 ? 56.664 -4.943 43.891 1.00 26.69 1032 SER B C 1
ATOM 2605 O O . SER B 2 163 ? 55.956 -3.939 43.991 1.00 21.21 1032 SER B O 1
ATOM 2608 N N . THR B 2 164 ? 57.892 -4.906 43.386 1.00 26.76 1033 THR B N 1
ATOM 2609 C CA . THR B 2 164 ? 58.481 -3.658 42.911 1.00 28.02 1033 THR B CA 1
ATOM 2610 C C . THR B 2 164 ? 58.564 -3.636 41.392 1.00 28.32 1033 THR B C 1
ATOM 2611 O O . THR B 2 164 ? 59.143 -2.714 40.814 1.00 34.46 1033 THR B O 1
ATOM 2615 N N . GLY B 2 165 ? 57.994 -4.657 40.757 1.00 29.70 1034 GLY B N 1
ATOM 2616 C CA . GLY B 2 165 ? 58.046 -4.773 39.310 1.00 28.18 1034 GLY B CA 1
ATOM 2617 C C . GLY B 2 165 ? 57.081 -3.858 38.584 1.00 28.77 1034 GLY B C 1
ATOM 2618 O O . GLY B 2 165 ? 56.375 -3.059 39.202 1.00 32.08 1034 GLY B O 1
ATOM 2619 N N . VAL B 2 166 ? 57.048 -3.977 37.262 1.00 27.59 1035 VAL B N 1
ATOM 2620 C CA . VAL B 2 166 ? 56.165 -3.164 36.433 1.00 25.76 1035 VAL B CA 1
ATOM 2621 C C . VAL B 2 166 ? 55.185 -4.085 35.717 1.00 29.55 1035 VAL B C 1
ATOM 2622 O O . VAL B 2 166 ? 55.468 -5.267 35.550 1.00 30.44 1035 VAL B O 1
ATOM 2626 N N . LEU B 2 167 ? 54.017 -3.556 35.346 1.00 37.04 1036 LEU B N 1
ATOM 2627 C CA . LEU B 2 167 ? 52.991 -4.325 34.625 1.00 33.50 1036 LEU B CA 1
ATOM 2628 C C . LEU B 2 167 ? 53.520 -4.816 33.285 1.00 37.33 1036 LEU B C 1
ATOM 2629 O O . LEU B 2 167 ? 54.321 -4.130 32.652 1.00 43.39 1036 LEU B O 1
ATOM 2634 N N . ASP B 2 168 ? 53.095 -6.013 32.877 1.00 40.45 1037 ASP B N 1
ATOM 2635 C CA . ASP B 2 168 ? 53.556 -6.638 31.636 1.00 41.81 1037 ASP B CA 1
ATOM 2636 C C . ASP B 2 168 ? 55.076 -6.750 31.538 1.00 42.05 1037 ASP B C 1
ATOM 2637 O O . ASP B 2 168 ? 55.636 -6.761 30.436 1.00 45.11 1037 ASP B O 1
ATOM 2642 N N . LYS B 2 169 ? 55.741 -6.823 32.689 1.00 39.52 1038 LYS B N 1
ATOM 2643 C CA . LYS B 2 169 ? 57.198 -6.943 32.735 1.00 34.58 1038 LYS B CA 1
ATOM 2644 C C . LYS B 2 169 ? 57.657 -8.061 33.655 1.00 28.53 1038 LYS B C 1
ATOM 2645 O O . LYS B 2 169 ? 57.017 -8.351 34.669 1.00 25.07 1038 LYS B O 1
ATOM 2651 N N . ILE B 2 170 ? 58.727 -8.736 33.251 1.00 26.50 1039 ILE B N 1
ATOM 2652 C CA . ILE B 2 170 ? 59.360 -9.758 34.076 1.00 27.47 1039 ILE B CA 1
ATOM 2653 C C . ILE B 2 170 ? 60.618 -9.128 34.649 1.00 29.19 1039 ILE B C 1
ATOM 2654 O O . ILE B 2 170 ? 61.525 -8.745 33.908 1.00 30.12 1039 ILE B O 1
ATOM 2659 N N . GLN B 2 171 ? 60.667 -8.988 35.965 1.00 32.26 1040 GLN B N 1
ATOM 2660 C CA . GLN B 2 171 ? 61.837 -8.403 36.597 1.00 31.63 1040 GLN B CA 1
ATOM 2661 C C . GLN B 2 171 ? 62.741 -9.483 37.182 1.00 35.20 1040 GLN B C 1
ATOM 2662 O O . GLN B 2 171 ? 62.290 -10.341 37.944 1.00 41.12 1040 GLN B O 1
ATOM 2668 N N . VAL B 2 172 ? 64.018 -9.448 36.817 1.00 35.24 1041 VAL B N 1
ATOM 2669 C CA . VAL B 2 172 ? 64.974 -10.451 37.284 1.00 33.36 1041 VAL B CA 1
ATOM 2670 C C . VAL B 2 172 ? 66.214 -9.832 37.936 1.00 40.18 1041 VAL B C 1
ATOM 2671 O O . VAL B 2 172 ? 66.568 -8.672 37.672 1.00 35.28 1041 VAL B O 1
ATOM 2675 N N . THR B 2 173 ? 66.824 -10.589 38.843 1.00 42.41 1042 THR B N 1
ATOM 2676 C CA . THR B 2 173 ? 68.039 -10.145 39.513 1.00 42.69 1042 THR B CA 1
ATOM 2677 C C . THR B 2 173 ? 69.215 -10.170 38.536 1.00 45.72 1042 THR B C 1
ATOM 2678 O O . THR B 2 173 ? 69.103 -10.706 37.430 1.00 41.71 1042 THR B O 1
ATOM 2682 N N . GLU B 2 174 ? 70.337 -9.591 38.949 1.00 51.26 1043 GLU B N 1
ATOM 2683 C CA . GLU B 2 174 ? 71.514 -9.510 38.093 1.00 55.29 1043 GLU B CA 1
ATOM 2684 C C . GLU B 2 174 ? 72.063 -10.863 37.633 1.00 53.95 1043 GLU B C 1
ATOM 2685 O O . GLU B 2 174 ? 72.311 -11.049 36.444 1.00 54.33 1043 GLU B O 1
ATOM 2691 N N . GLU B 2 175 ? 72.243 -11.800 38.562 1.00 51.64 1044 GLU B N 1
ATOM 2692 C CA . GLU B 2 175 ? 72.782 -13.122 38.223 1.00 54.24 1044 GLU B CA 1
ATOM 2693 C C . GLU B 2 175 ? 71.804 -13.855 37.323 1.00 49.43 1044 GLU B C 1
ATOM 2694 O O . GLU B 2 175 ? 72.200 -14.457 36.319 1.00 46.89 1044 GLU B O 1
ATOM 2700 N N . THR B 2 176 ? 70.527 -13.807 37.700 1.00 47.49 1045 THR B N 1
ATOM 2701 C CA . THR B 2 176 ? 69.464 -14.426 36.913 1.00 44.05 1045 THR B CA 1
ATOM 2702 C C . THR B 2 176 ? 69.527 -13.825 35.509 1.00 39.54 1045 THR B C 1
ATOM 2703 O O . THR B 2 176 ? 69.378 -14.523 34.510 1.00 36.53 1045 THR B O 1
ATOM 2707 N N . SER B 2 177 ? 69.798 -12.527 35.455 1.00 37.94 1046 SER B N 1
ATOM 2708 C CA . SER B 2 177 ? 69.954 -11.813 34.197 1.00 41.07 1046 SER B CA 1
ATOM 2709 C C . SER B 2 177 ? 71.094 -12.412 33.382 1.00 45.45 1046 SER B C 1
ATOM 2710 O O . SER B 2 177 ? 70.920 -12.726 32.202 1.00 46.48 1046 SER B O 1
ATOM 2713 N N . LEU B 2 178 ? 72.243 -12.587 34.038 1.00 45.42 1047 LEU B N 1
ATOM 2714 C CA . LEU B 2 178 ? 73.459 -13.105 33.413 1.00 48.46 1047 LEU B CA 1
ATOM 2715 C C . LEU B 2 178 ? 73.208 -14.423 32.705 1.00 49.41 1047 LEU B C 1
ATOM 2716 O O . LEU B 2 178 ? 73.538 -14.591 31.527 1.00 52.85 1047 LEU B O 1
ATOM 2721 N N . ILE B 2 179 ? 72.607 -15.345 33.443 1.00 44.65 1048 ILE B N 1
ATOM 2722 C CA . ILE B 2 179 ? 72.274 -16.660 32.941 1.00 37.77 1048 ILE B CA 1
ATOM 2723 C C . ILE B 2 179 ? 71.316 -16.586 31.759 1.00 41.50 1048 ILE B C 1
ATOM 2724 O O . ILE B 2 179 ? 71.536 -17.226 30.734 1.00 43.17 1048 ILE B O 1
ATOM 2729 N N . LEU B 2 180 ? 70.267 -15.781 31.893 1.00 44.98 1049 LEU B N 1
ATOM 2730 C CA . LEU B 2 180 ? 69.263 -15.670 30.844 1.00 49.07 1049 LEU B CA 1
ATOM 2731 C C . LEU B 2 180 ? 69.852 -15.223 29.522 1.00 51.45 1049 LEU B C 1
ATOM 2732 O O . LEU B 2 180 ? 69.313 -15.522 28.457 1.00 53.01 1049 LEU B O 1
ATOM 2737 N N . GLN B 2 181 ? 70.968 -14.513 29.596 1.00 55.29 1050 GLN B N 1
ATOM 2738 C CA . GLN B 2 181 ? 71.634 -14.041 28.397 1.00 59.06 1050 GLN B CA 1
ATOM 2739 C C . GLN B 2 181 ? 72.404 -15.161 27.707 1.00 58.32 1050 GLN B C 1
ATOM 2740 O O . GLN B 2 181 ? 72.442 -15.218 26.477 1.00 60.75 1050 GLN B O 1
ATOM 2746 N N . THR B 2 182 ? 72.954 -16.088 28.495 1.00 52.61 1051 THR B N 1
ATOM 2747 C CA . THR B 2 182 ? 73.669 -17.230 27.928 1.00 48.02 1051 THR B CA 1
ATOM 2748 C C . THR B 2 182 ? 72.661 -18.082 27.169 1.00 48.08 1051 THR B C 1
ATOM 2749 O O . THR B 2 182 ? 73.022 -18.796 26.235 1.00 55.39 1051 THR B O 1
ATOM 2753 N N . LEU B 2 183 ? 71.395 -17.979 27.563 1.00 43.71 1052 LEU B N 1
ATOM 2754 C CA . LEU B 2 183 ? 70.331 -18.745 26.929 1.00 45.86 1052 LEU B CA 1
ATOM 2755 C C . LEU B 2 183 ? 69.705 -18.036 25.721 1.00 45.52 1052 LEU B C 1
ATOM 2756 O O . LEU B 2 183 ? 68.912 -18.636 25.004 1.00 46.33 1052 LEU B O 1
ATOM 2761 N N . GLY B 2 184 ? 70.040 -16.763 25.511 1.00 43.16 1053 GLY B N 1
ATOM 2762 C CA . GLY B 2 184 ? 69.534 -16.048 24.348 1.00 47.77 1053 GLY B CA 1
ATOM 2763 C C . GLY B 2 184 ? 68.484 -14.955 24.545 1.00 57.14 1053 GLY B C 1
ATOM 2764 O O . GLY B 2 184 ? 67.843 -14.541 23.576 1.00 57.39 1053 GLY B O 1
ATOM 2765 N N . TYR B 2 185 ? 68.277 -14.498 25.780 1.00 62.12 1054 TYR B N 1
ATOM 2766 C CA . TYR B 2 185 ? 67.359 -13.380 26.043 1.00 60.12 1054 TYR B CA 1
ATOM 2767 C C . TYR B 2 185 ? 68.202 -12.138 26.300 1.00 61.93 1054 TYR B C 1
ATOM 2768 O O . TYR B 2 185 ? 69.340 -12.241 26.766 1.00 60.48 1054 TYR B O 1
ATOM 2777 N N . THR B 2 186 ? 67.631 -10.965 26.050 1.00 59.70 1055 THR B N 1
ATOM 2778 C CA . THR B 2 186 ? 68.310 -9.723 26.397 1.00 58.91 1055 THR B CA 1
ATOM 2779 C C . THR B 2 186 ? 67.572 -9.055 27.549 1.00 55.85 1055 THR B C 1
ATOM 2780 O O . THR B 2 186 ? 66.367 -9.252 27.707 1.00 51.56 1055 THR B O 1
ATOM 2784 N N . CYS B 2 187 ? 68.302 -8.279 28.350 1.00 55.40 1056 CYS B N 1
ATOM 2785 C CA . CYS B 2 187 ? 67.748 -7.617 29.534 1.00 50.42 1056 CYS B CA 1
ATOM 2786 C C . CYS B 2 187 ? 68.136 -6.138 29.595 1.00 48.04 1056 CYS B C 1
ATOM 2787 O O . CYS B 2 187 ? 69.161 -5.727 29.046 1.00 48.81 1056 CYS B O 1
ATOM 2790 N N . THR B 2 188 ? 67.317 -5.342 30.271 1.00 44.21 1057 THR B N 1
ATOM 2791 C CA . THR B 2 188 ? 67.592 -3.919 30.416 1.00 42.62 1057 THR B CA 1
ATOM 2792 C C . THR B 2 188 ? 67.585 -3.557 31.885 1.00 43.98 1057 THR B C 1
ATOM 2793 O O . THR B 2 188 ? 66.669 -3.934 32.617 1.00 43.84 1057 THR B O 1
ATOM 2797 N N . CYS B 2 189 ? 68.600 -2.816 32.314 1.00 42.19 1058 CYS B N 1
ATOM 2798 C CA . CYS B 2 189 ? 68.696 -2.451 33.716 1.00 42.25 1058 CYS B CA 1
ATOM 2799 C C . CYS B 2 189 ? 67.551 -1.542 34.125 1.00 36.76 1058 CYS B C 1
ATOM 2800 O O . CYS B 2 189 ? 67.369 -0.470 33.561 1.00 37.73 1058 CYS B O 1
ATOM 2803 N N . ARG B 2 190 ? 66.750 -2.015 35.073 1.00 40.80 1059 ARG B N 1
ATOM 2804 C CA . ARG B 2 190 ? 65.662 -1.223 35.644 1.00 40.22 1059 ARG B CA 1
ATOM 2805 C C . ARG B 2 190 ? 66.231 -0.087 36.490 1.00 37.81 1059 ARG B C 1
ATOM 2806 O O . ARG B 2 190 ? 65.717 1.030 36.490 1.00 40.48 1059 ARG B O 1
ATOM 2814 N N . GLY B 2 191 ? 67.283 -0.402 37.232 1.00 34.93 1060 GLY B N 1
ATOM 2815 C CA . GLY B 2 191 ? 67.857 0.551 38.151 1.00 34.53 1060 GLY B CA 1
ATOM 2816 C C . GLY B 2 191 ? 68.244 -0.210 39.394 1.00 36.09 1060 GLY B C 1
ATOM 2817 O O . GLY B 2 191 ? 68.680 -1.354 39.299 1.00 31.98 1060 GLY B O 1
ATOM 2818 N N . ILE B 2 192 ? 68.078 0.422 40.553 1.00 42.01 1061 ILE B N 1
ATOM 2819 C CA . ILE B 2 192 ? 68.431 -0.182 41.836 1.00 44.05 1061 ILE B CA 1
ATOM 2820 C C . ILE B 2 192 ? 67.209 -0.268 42.760 1.00 48.46 1061 ILE B C 1
ATOM 2821 O O . ILE B 2 192 ? 66.287 0.539 42.656 1.00 54.35 1061 ILE B O 1
ATOM 2826 N N . ILE B 2 193 ? 67.202 -1.270 43.640 1.00 55.37 1062 ILE B N 1
ATOM 2827 C CA . ILE B 2 193 ? 66.075 -1.547 44.539 1.00 56.03 1062 ILE B CA 1
ATOM 2828 C C . ILE B 2 193 ? 66.560 -1.856 45.955 1.00 57.69 1062 ILE B C 1
ATOM 2829 O O . ILE B 2 193 ? 67.508 -2.613 46.141 1.00 60.99 1062 ILE B O 1
ATOM 2834 N N . ASN B 2 194 ? 65.912 -1.275 46.954 1.00 65.22 1063 ASN B N 1
ATOM 2835 C CA . ASN B 2 194 ? 66.273 -1.584 48.325 1.00 72.24 1063 ASN B CA 1
ATOM 2836 C C . ASN B 2 194 ? 65.503 -2.769 48.880 1.00 75.27 1063 ASN B C 1
ATOM 2837 O O . ASN B 2 194 ? 64.283 -2.715 49.033 1.00 74.07 1063 ASN B O 1
ATOM 2842 N N . VAL B 2 195 ? 66.233 -3.839 49.175 1.00 82.58 1064 VAL B N 1
ATOM 2843 C CA . VAL B 2 195 ? 65.670 -5.020 49.816 1.00 86.10 1064 VAL B CA 1
ATOM 2844 C C . VAL B 2 195 ? 65.831 -4.949 51.339 1.00 90.46 1064 VAL B C 1
ATOM 2845 O O . VAL B 2 195 ? 66.933 -4.733 51.860 1.00 90.12 1064 VAL B O 1
ATOM 2849 N N . LYS B 2 196 ? 64.705 -5.086 52.034 1.00 94.20 1065 LYS B N 1
ATOM 2850 C CA . LYS B 2 196 ? 64.661 -5.152 53.493 1.00 95.20 1065 LYS B CA 1
ATOM 2851 C C . LYS B 2 196 ? 65.608 -6.269 53.951 1.00 95.78 1065 LYS B C 1
ATOM 2852 O O . LYS B 2 196 ? 65.315 -7.451 53.776 1.00 97.29 1065 LYS B O 1
ATOM 2858 N N . GLY B 2 197 ? 66.776 -5.892 54.462 1.00 94.43 1066 GLY B N 1
ATOM 2859 C CA . GLY B 2 197 ? 67.703 -6.886 54.976 1.00 91.03 1066 GLY B CA 1
ATOM 2860 C C . GLY B 2 197 ? 68.872 -7.260 54.083 1.00 89.66 1066 GLY B C 1
ATOM 2861 O O . GLY B 2 197 ? 69.840 -7.853 54.560 1.00 86.47 1066 GLY B O 1
ATOM 2862 N N . LYS B 2 198 ? 68.794 -6.929 52.797 1.00 88.93 1067 LYS B N 1
ATOM 2863 C CA . LYS B 2 198 ? 69.877 -7.246 51.866 1.00 85.37 1067 LYS B CA 1
ATOM 2864 C C . LYS B 2 198 ? 70.483 -5.970 51.256 1.00 82.43 1067 LYS B C 1
ATOM 2865 O O . LYS B 2 198 ? 71.441 -6.030 50.479 1.00 79.40 1067 LYS B O 1
ATOM 2871 N N . GLY B 2 199 ? 69.939 -4.818 51.650 1.00 77.48 1068 GLY B N 1
ATOM 2872 C CA . GLY B 2 199 ? 70.416 -3.545 51.138 1.00 74.10 1068 GLY B CA 1
ATOM 2873 C C . GLY B 2 199 ? 69.939 -3.294 49.721 1.00 74.49 1068 GLY B C 1
ATOM 2874 O O . GLY B 2 199 ? 68.962 -3.892 49.277 1.00 76.17 1068 GLY B O 1
ATOM 2875 N N . ASP B 2 200 ? 70.633 -2.416 49.007 1.00 69.30 1069 ASP B N 1
ATOM 2876 C CA . ASP B 2 200 ? 70.270 -2.089 47.632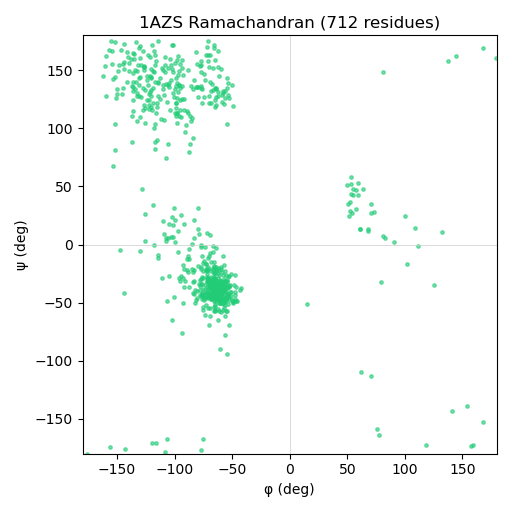 1.00 64.88 1069 ASP B CA 1
ATOM 2877 C C . ASP B 2 200 ? 70.782 -3.147 46.657 1.00 60.01 1069 ASP B C 1
ATOM 2878 O O . ASP B 2 200 ? 71.749 -3.849 46.946 1.00 59.50 1069 ASP B O 1
ATOM 2883 N N . LEU B 2 201 ? 70.130 -3.262 45.504 1.00 57.46 1070 LEU B N 1
ATOM 2884 C CA . LEU B 2 201 ? 70.538 -4.232 44.489 1.00 54.20 1070 LEU B CA 1
ATOM 2885 C C . LEU B 2 201 ? 69.985 -3.973 43.085 1.00 47.73 1070 LEU B C 1
ATOM 2886 O O . LEU B 2 201 ? 68.858 -3.515 42.913 1.00 41.48 1070 LEU B O 1
ATOM 2891 N N . LYS B 2 202 ? 70.798 -4.290 42.085 1.00 46.09 1071 LYS B N 1
ATOM 2892 C CA . LYS B 2 202 ? 70.510 -3.944 40.698 1.00 47.96 1071 LYS B CA 1
ATOM 2893 C C . LYS B 2 202 ? 69.629 -4.972 39.997 1.00 42.59 1071 LYS B C 1
ATOM 2894 O O . LYS B 2 202 ? 69.865 -6.177 40.108 1.00 47.63 1071 LYS B O 1
ATOM 2900 N N . THR B 2 203 ? 68.645 -4.489 39.241 1.00 34.86 1072 THR B N 1
ATOM 2901 C CA . THR B 2 203 ? 67.679 -5.368 38.579 1.00 36.56 1072 THR B CA 1
ATOM 2902 C C . THR B 2 203 ? 67.529 -5.109 37.079 1.00 33.15 1072 THR B C 1
ATOM 2903 O O . THR B 2 203 ? 67.976 -4.083 36.556 1.00 24.80 1072 THR B O 1
ATOM 2907 N N . TYR B 2 204 ? 66.884 -6.052 36.397 1.00 35.27 1073 TYR B N 1
ATOM 2908 C CA . TYR B 2 204 ? 66.693 -5.978 34.950 1.00 37.06 1073 TYR B CA 1
ATOM 2909 C C . TYR B 2 204 ? 65.300 -6.430 34.548 1.00 34.55 1073 TYR B C 1
ATOM 2910 O O . TYR B 2 204 ? 64.618 -7.136 35.292 1.00 32.24 1073 TYR B O 1
ATOM 2919 N N . PHE B 2 205 ? 64.861 -5.966 33.387 1.00 39.89 1074 PHE B N 1
ATOM 2920 C CA . PHE B 2 205 ? 63.598 -6.398 32.807 1.00 37.57 1074 PHE B CA 1
ATOM 2921 C C . PHE B 2 205 ? 63.946 -7.228 31.598 1.00 34.43 1074 PHE B C 1
ATOM 2922 O O . PHE B 2 205 ? 64.853 -6.883 30.850 1.00 39.95 1074 PHE B O 1
ATOM 2930 N N . VAL B 2 206 ? 63.262 -8.344 31.423 1.00 40.87 1075 VAL B N 1
ATOM 2931 C CA . VAL B 2 206 ? 63.511 -9.186 30.263 1.00 45.88 1075 VAL B CA 1
ATOM 2932 C C . VAL B 2 206 ? 62.839 -8.549 29.037 1.00 49.17 1075 VAL B C 1
ATOM 2933 O O . VAL B 2 206 ? 61.832 -7.851 29.160 1.00 47.71 1075 VAL B O 1
ATOM 2937 N N . ASN B 2 207 ? 63.432 -8.738 27.865 1.00 52.42 1076 ASN B N 1
ATOM 2938 C CA . ASN B 2 207 ? 62.895 -8.139 26.651 1.00 60.70 1076 ASN B CA 1
ATOM 2939 C C . ASN B 2 207 ? 62.134 -9.152 25.800 1.00 65.19 1076 ASN B C 1
ATOM 2940 O O . ASN B 2 207 ? 62.426 -10.353 25.838 1.00 62.53 1076 ASN B O 1
ATOM 2945 N N . THR B 2 208 ? 61.152 -8.656 25.045 1.00 70.98 1077 THR B N 1
ATOM 2946 C CA . THR B 2 208 ? 60.384 -9.473 24.100 1.00 73.52 1077 THR B CA 1
ATOM 2947 C C . THR B 2 208 ? 60.631 -8.952 22.686 1.00 73.97 1077 THR B C 1
ATOM 2948 O O . THR B 2 208 ? 60.650 -7.739 22.463 1.00 71.13 1077 THR B O 1
ATOM 2952 N N . VAL C 3 36 ? 11.465 -22.211 43.821 1.00 89.58 36 VAL C N 1
ATOM 2953 C CA . VAL C 3 36 ? 12.063 -21.062 44.501 1.00 93.02 36 VAL C CA 1
ATOM 2954 C C . VAL C 3 36 ? 12.919 -20.251 43.506 1.00 95.76 36 VAL C C 1
ATOM 2955 O O . VAL C 3 36 ? 12.411 -19.365 42.810 1.00 91.68 36 VAL C O 1
ATOM 2959 N N . TYR C 3 37 ? 14.200 -20.603 43.403 1.00 97.29 37 TYR C N 1
ATOM 2960 C CA . TYR C 3 37 ? 15.157 -19.910 42.532 1.00 97.29 37 TYR C CA 1
ATOM 2961 C C . TYR C 3 37 ? 14.913 -20.195 41.042 1.00 97.29 37 TYR C C 1
ATOM 2962 O O . TYR C 3 37 ? 15.229 -19.374 40.173 1.00 95.33 37 TYR C O 1
ATOM 2971 N N . ARG C 3 38 ? 14.368 -21.373 40.759 1.00 97.29 38 ARG C N 1
ATOM 2972 C CA . ARG C 3 38 ? 14.128 -21.812 39.389 1.00 96.90 38 ARG C CA 1
ATOM 2973 C C . ARG C 3 38 ? 12.834 -21.288 38.778 1.00 95.24 38 ARG C C 1
ATOM 2974 O O . ARG C 3 38 ? 12.706 -21.241 37.554 1.00 96.39 38 ARG C O 1
ATOM 2982 N N . ALA C 3 39 ? 11.884 -20.895 39.625 1.00 91.89 39 ALA C N 1
ATOM 2983 C CA . ALA C 3 39 ? 10.607 -20.350 39.158 1.00 87.20 39 ALA C CA 1
ATOM 2984 C C . ALA C 3 39 ? 10.727 -18.880 38.718 1.00 82.20 39 ALA C C 1
ATOM 2985 O O . ALA C 3 39 ? 9.721 -18.217 38.440 1.00 78.93 39 ALA C O 1
ATOM 2987 N N . THR C 3 40 ? 11.966 -18.390 38.650 1.00 76.32 40 THR C N 1
ATOM 2988 C CA . THR C 3 40 ? 12.260 -17.014 38.258 1.00 67.45 40 THR C CA 1
ATOM 2989 C C . THR C 3 40 ? 13.163 -16.991 37.027 1.00 64.84 40 THR C C 1
ATOM 2990 O O . THR C 3 40 ? 14.052 -17.835 36.878 1.00 62.75 40 THR C O 1
ATOM 2994 N N . HIS C 3 41 ? 12.943 -16.002 36.164 1.00 62.61 41 HIS C N 1
ATOM 2995 C CA . HIS C 3 41 ? 13.722 -15.842 34.940 1.00 59.16 41 HIS C CA 1
ATOM 2996 C C . HIS C 3 41 ? 14.646 -14.633 35.014 1.00 56.09 41 HIS C C 1
ATOM 2997 O O . HIS C 3 41 ? 14.183 -13.492 34.940 1.00 57.66 41 HIS C O 1
ATOM 3004 N N . ARG C 3 42 ? 15.947 -14.881 35.155 1.00 51.71 42 ARG C N 1
ATOM 3005 C CA . ARG C 3 42 ? 16.935 -13.803 35.217 1.00 48.90 42 ARG C CA 1
ATOM 3006 C C . ARG C 3 42 ? 17.408 -13.326 33.835 1.00 47.81 42 ARG C C 1
ATOM 3007 O O . ARG C 3 42 ? 18.145 -14.026 33.134 1.00 41.13 42 ARG C O 1
ATOM 3015 N N . LEU C 3 43 ? 16.930 -12.145 33.443 1.00 48.59 43 LEU C N 1
ATOM 3016 C CA . LEU C 3 43 ? 17.226 -11.556 32.142 1.00 46.88 43 LEU C CA 1
ATOM 3017 C C . LEU C 3 43 ? 18.330 -10.508 32.221 1.00 50.01 43 LEU C C 1
ATOM 3018 O O . LEU C 3 43 ? 18.316 -9.628 33.092 1.00 40.40 43 LEU C O 1
ATOM 3023 N N . LEU C 3 44 ? 19.276 -10.602 31.288 1.00 53.15 44 LEU C N 1
ATOM 3024 C CA . LEU C 3 44 ? 20.414 -9.690 31.232 1.00 45.45 44 LEU C CA 1
ATOM 3025 C C . LEU C 3 44 ? 20.331 -8.879 29.952 1.00 39.54 44 LEU C C 1
ATOM 3026 O O . LEU C 3 44 ? 20.302 -9.431 28.848 1.00 35.99 44 LEU C O 1
ATOM 3031 N N . LEU C 3 45 ? 20.221 -7.568 30.128 1.00 36.69 45 LEU C N 1
ATOM 3032 C CA . LEU C 3 45 ? 20.198 -6.624 29.020 1.00 36.69 45 LEU C CA 1
ATOM 3033 C C . LEU C 3 45 ? 21.623 -6.218 28.674 1.00 36.49 45 LEU C C 1
ATOM 3034 O O . LEU C 3 45 ? 22.314 -5.594 29.486 1.00 37.59 45 LEU C O 1
ATOM 3039 N N . LEU C 3 46 ? 22.087 -6.616 27.496 1.00 29.39 46 LEU C N 1
ATOM 3040 C CA . LEU C 3 46 ? 23.426 -6.237 27.074 1.00 26.01 46 LEU C CA 1
ATOM 3041 C C . LEU C 3 46 ? 23.300 -5.401 25.813 1.00 29.59 46 LEU C C 1
ATOM 3042 O O . LEU C 3 46 ? 22.210 -5.310 25.242 1.00 29.15 46 LEU C O 1
ATOM 3047 N N . GLY C 3 47 ? 24.389 -4.736 25.430 1.00 30.20 47 GLY C N 1
ATOM 3048 C CA . GLY C 3 47 ? 24.370 -3.854 24.273 1.00 27.08 47 GLY C CA 1
ATOM 3049 C C . GLY C 3 47 ? 25.255 -2.635 24.476 1.00 34.83 47 GLY C C 1
ATOM 3050 O O . GLY C 3 47 ? 25.609 -2.289 25.612 1.00 31.63 47 GLY C O 1
ATOM 3051 N N . ALA C 3 48 ? 25.594 -1.965 23.376 1.00 39.41 48 ALA C N 1
ATOM 3052 C CA . ALA C 3 48 ? 26.456 -0.781 23.410 1.00 37.51 48 ALA C CA 1
ATOM 3053 C C . ALA C 3 48 ? 25.825 0.422 24.143 1.00 38.24 48 ALA C C 1
ATOM 3054 O O . ALA C 3 48 ? 24.645 0.390 24.500 1.00 37.04 48 ALA C O 1
ATOM 3056 N N . GLY C 3 49 ? 26.625 1.458 24.405 1.00 35.33 49 GLY C N 1
ATOM 3057 C CA . GLY C 3 49 ? 26.115 2.646 25.083 1.00 32.40 49 GLY C CA 1
ATOM 3058 C C . GLY C 3 49 ? 25.046 3.408 24.306 1.00 28.79 49 GLY C C 1
ATOM 3059 O O . GLY C 3 49 ? 25.211 3.648 23.112 1.00 28.18 49 GLY C O 1
ATOM 3060 N N . GLU C 3 50 ? 23.961 3.790 24.987 1.00 28.26 50 GLU C N 1
ATOM 3061 C CA . GLU C 3 50 ? 22.815 4.491 24.382 1.00 35.43 50 GLU C CA 1
ATOM 3062 C C . GLU C 3 50 ? 21.965 3.681 23.396 1.00 32.44 50 GLU C C 1
ATOM 3063 O O . GLU C 3 50 ? 21.140 4.251 22.667 1.00 31.58 50 GLU C O 1
ATOM 3069 N N . SER C 3 51 ? 22.164 2.366 23.377 1.00 32.29 51 SER C N 1
ATOM 3070 C CA . SER C 3 51 ? 21.428 1.484 22.475 1.00 31.65 51 SER C CA 1
ATOM 3071 C C . SER C 3 51 ? 19.938 1.458 22.811 1.00 28.93 51 SER C C 1
ATOM 3072 O O . SER C 3 51 ? 19.102 1.355 21.917 1.00 25.48 51 SER C O 1
ATOM 3075 N N . GLY C 3 52 ? 19.628 1.551 24.107 1.00 32.56 52 GLY C N 1
ATOM 3076 C CA . GLY C 3 52 ? 18.246 1.618 24.565 1.00 29.86 52 GLY C CA 1
ATOM 3077 C C . GLY C 3 52 ? 17.861 0.700 25.719 1.00 27.50 52 GLY C C 1
ATOM 3078 O O . GLY C 3 52 ? 16.686 0.585 26.043 1.00 26.43 52 GLY C O 1
ATOM 3079 N N . LYS C 3 53 ? 18.850 0.074 26.354 1.00 30.08 53 LYS C N 1
ATOM 3080 C CA . LYS C 3 53 ? 18.624 -0.891 27.435 1.00 30.44 53 LYS C CA 1
ATOM 3081 C C . LYS C 3 53 ? 17.811 -0.351 28.617 1.00 30.44 53 LYS C C 1
ATOM 3082 O O . LYS C 3 53 ? 16.877 -0.999 29.102 1.00 31.12 53 LYS C O 1
ATOM 3088 N N . SER C 3 54 ? 18.201 0.818 29.105 1.00 28.17 54 SER C N 1
ATOM 3089 C CA . SER C 3 54 ? 17.554 1.408 30.267 1.00 30.82 54 SER C CA 1
ATOM 3090 C C . SER C 3 54 ? 16.093 1.708 29.977 1.00 34.00 54 SER C C 1
ATOM 3091 O O . SER C 3 54 ? 15.237 1.620 30.859 1.00 38.41 54 SER C O 1
ATOM 3094 N N . THR C 3 55 ? 15.813 2.037 28.722 1.00 34.85 55 THR C N 1
ATOM 3095 C CA . THR C 3 55 ? 14.460 2.326 28.285 1.00 34.21 55 THR C CA 1
ATOM 3096 C C . THR C 3 55 ? 13.560 1.097 28.386 1.00 30.97 55 THR C C 1
ATOM 3097 O O . THR C 3 55 ? 12.392 1.213 28.763 1.00 33.18 55 THR C O 1
ATOM 3101 N N . ILE C 3 56 ? 14.101 -0.077 28.065 1.00 29.71 56 ILE C N 1
ATOM 3102 C CA . ILE C 3 56 ? 13.320 -1.308 28.140 1.00 28.70 56 ILE C CA 1
ATOM 3103 C C . ILE C 3 56 ? 12.862 -1.557 29.580 1.00 30.88 56 ILE C C 1
ATOM 3104 O O . ILE C 3 56 ? 11.698 -1.875 29.814 1.00 30.83 56 ILE C O 1
ATOM 3109 N N . VAL C 3 57 ? 13.762 -1.345 30.539 1.00 29.62 57 VAL C N 1
ATOM 3110 C CA . VAL C 3 57 ? 13.432 -1.498 31.957 1.00 30.99 57 VAL C CA 1
ATOM 3111 C C . VAL C 3 57 ? 12.335 -0.522 32.364 1.00 37.76 57 VAL C C 1
ATOM 3112 O O . VAL C 3 57 ? 11.451 -0.862 33.160 1.00 39.73 57 VAL C O 1
ATOM 3116 N N . LYS C 3 58 ? 12.430 0.707 31.854 1.00 40.71 58 LYS C N 1
ATOM 3117 C CA . LYS C 3 58 ? 11.403 1.720 32.083 1.00 38.95 58 LYS C CA 1
ATOM 3118 C C . LYS C 3 58 ? 10.055 1.191 31.613 1.00 38.77 58 LYS C C 1
ATOM 3119 O O . LYS C 3 58 ? 9.095 1.207 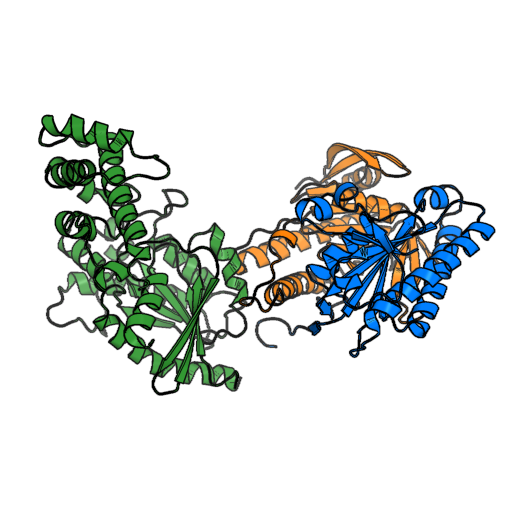32.377 1.00 35.20 58 LYS C O 1
ATOM 3125 N N . GLN C 3 59 ? 9.997 0.701 30.371 1.00 39.14 59 GLN C N 1
ATOM 3126 C CA . GLN C 3 59 ? 8.765 0.131 29.821 1.00 39.47 59 GLN C CA 1
ATOM 3127 C C . GLN C 3 59 ? 8.223 -0.995 30.694 1.00 42.65 59 GLN C C 1
ATOM 3128 O O . GLN C 3 59 ? 7.011 -1.154 30.814 1.00 45.05 59 GLN C O 1
ATOM 3134 N N . MET C 3 60 ? 9.113 -1.767 31.316 1.00 41.06 60 MET C N 1
ATOM 3135 C CA . MET C 3 60 ? 8.671 -2.841 32.199 1.00 43.50 60 MET C CA 1
ATOM 3136 C C . MET C 3 60 ? 7.993 -2.299 33.456 1.00 39.16 60 MET C C 1
ATOM 3137 O O . MET C 3 60 ? 7.083 -2.925 33.987 1.00 39.50 60 MET C O 1
ATOM 3142 N N . ARG C 3 61 ? 8.428 -1.136 33.929 1.00 39.76 61 ARG C N 1
ATOM 3143 C CA . ARG C 3 61 ? 7.756 -0.494 35.053 1.00 43.54 61 ARG C CA 1
ATOM 3144 C C . ARG C 3 61 ? 6.392 0.055 34.632 1.00 44.04 61 ARG C C 1
ATOM 3145 O O . ARG C 3 61 ? 5.404 -0.116 35.341 1.00 42.84 61 ARG C O 1
ATOM 3153 N N . ILE C 3 62 ? 6.355 0.729 33.482 1.00 44.87 62 ILE C N 1
ATOM 3154 C CA . ILE C 3 62 ? 5.107 1.214 32.886 1.00 40.31 62 ILE C CA 1
ATOM 3155 C C . ILE C 3 62 ? 4.119 0.036 32.866 1.00 46.66 62 ILE C C 1
ATOM 3156 O O . ILE C 3 62 ? 3.001 0.141 33.368 1.00 48.04 62 ILE C O 1
ATOM 3161 N N . LEU C 3 63 ? 4.585 -1.100 32.346 1.00 44.88 63 LEU C N 1
ATOM 3162 C CA . LEU C 3 63 ? 3.728 -2.232 32.022 1.00 40.65 63 LEU C CA 1
ATOM 3163 C C . LEU C 3 63 ? 3.360 -3.209 33.125 1.00 44.97 63 LEU C C 1
ATOM 3164 O O . LEU C 3 63 ? 2.218 -3.652 33.192 1.00 50.60 63 LEU C O 1
ATOM 3169 N N . HIS C 3 64 ? 4.313 -3.575 33.972 1.00 44.41 64 HIS C N 1
ATOM 3170 C CA . HIS C 3 64 ? 4.063 -4.651 34.919 1.00 42.31 64 HIS C CA 1
ATOM 3171 C C . HIS C 3 64 ? 4.325 -4.300 36.372 1.00 42.01 64 HIS C C 1
ATOM 3172 O O . HIS C 3 64 ? 4.185 -5.150 37.246 1.00 47.43 64 HIS C O 1
ATOM 3179 N N . VAL C 3 65 ? 4.695 -3.057 36.644 1.00 44.90 65 VAL C N 1
ATOM 3180 C CA . VAL C 3 65 ? 5.020 -2.678 38.013 1.00 51.00 65 VAL C CA 1
ATOM 3181 C C . VAL C 3 65 ? 4.066 -1.658 38.631 1.00 61.14 65 VAL C C 1
ATOM 3182 O O . VAL C 3 65 ? 3.638 -0.689 37.984 1.00 57.55 65 VAL C O 1
ATOM 3186 N N . ASN C 3 66 ? 3.747 -1.900 39.901 1.00 70.89 66 ASN C N 1
ATOM 3187 C CA . ASN C 3 66 ? 2.838 -1.059 40.676 1.00 76.94 66 ASN C CA 1
ATOM 3188 C C . ASN C 3 66 ? 3.421 0.336 40.916 1.00 74.39 66 ASN C C 1
ATOM 3189 O O . ASN C 3 66 ? 3.846 0.667 42.025 1.00 65.95 66 ASN C O 1
ATOM 3194 N N . GLY C 3 86 ? 4.989 11.204 42.739 1.00 89.08 86 GLY C N 1
ATOM 3195 C CA . GLY C 3 86 ? 5.863 11.707 43.782 1.00 94.51 86 GLY C CA 1
ATOM 3196 C C . GLY C 3 86 ? 7.333 11.664 43.401 1.00 96.93 86 GLY C C 1
ATOM 3197 O O . GLY C 3 86 ? 8.118 12.519 43.826 1.00 93.92 86 GLY C O 1
ATOM 3198 N N . GLU C 3 87 ? 7.703 10.663 42.601 1.00 97.29 87 GLU C N 1
ATOM 3199 C CA . GLU C 3 87 ? 9.077 10.487 42.124 1.00 97.29 87 GLU C CA 1
ATOM 3200 C C . GLU C 3 87 ? 9.279 11.160 40.774 1.00 96.63 87 GLU C C 1
ATOM 3201 O O . GLU C 3 87 ? 10.408 11.377 40.338 1.00 94.64 87 GLU C O 1
ATOM 3207 N N . LYS C 3 88 ? 8.171 11.446 40.093 1.00 96.87 88 LYS C N 1
ATOM 3208 C CA . LYS C 3 88 ? 8.214 12.132 38.806 1.00 95.35 88 LYS C CA 1
ATOM 3209 C C . LYS C 3 88 ? 8.776 13.548 38.982 1.00 92.25 88 LYS C C 1
ATOM 3210 O O . LYS C 3 88 ? 9.261 14.156 38.029 1.00 93.26 88 LYS C O 1
ATOM 3216 N N . ALA C 3 89 ? 8.739 14.047 40.216 1.00 86.91 89 ALA C N 1
ATOM 3217 C CA . ALA C 3 89 ? 9.244 15.378 40.536 1.00 83.99 89 ALA C CA 1
ATOM 3218 C C . ALA C 3 89 ? 10.756 15.465 40.346 1.00 81.34 89 ALA C C 1
ATOM 3219 O O . ALA C 3 89 ? 11.264 16.411 39.738 1.00 82.09 89 ALA C O 1
ATOM 3221 N N . THR C 3 90 ? 11.472 14.470 40.859 1.00 78.48 90 THR C N 1
ATOM 3222 C CA . THR C 3 90 ? 12.929 14.474 40.792 1.00 75.74 90 THR C CA 1
ATOM 3223 C C . THR C 3 90 ? 13.461 14.474 39.358 1.00 70.81 90 THR C C 1
ATOM 3224 O O . THR C 3 90 ? 14.385 15.220 39.018 1.00 67.34 90 THR C O 1
ATOM 3228 N N . LYS C 3 91 ? 12.818 13.686 38.507 1.00 67.10 91 LYS C N 1
ATOM 3229 C CA . LYS C 3 91 ? 13.256 13.527 37.131 1.00 66.42 91 LYS C CA 1
ATOM 3230 C C . LYS C 3 91 ? 13.082 14.756 36.233 1.00 60.91 91 LYS C C 1
ATOM 3231 O O . LYS C 3 91 ? 13.563 14.773 35.097 1.00 54.95 91 LYS C O 1
ATOM 3237 N N . VAL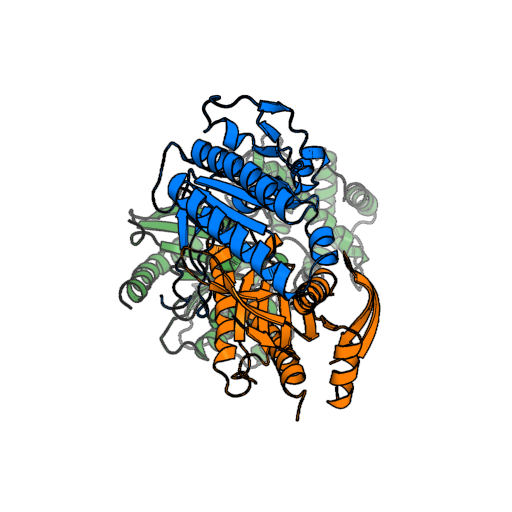 C 3 92 ? 12.420 15.793 36.743 1.00 57.38 92 VAL C N 1
ATOM 3238 C CA . VAL C 3 92 ? 12.237 17.015 35.968 1.00 53.80 92 VAL C CA 1
ATOM 3239 C C . VAL C 3 92 ? 13.599 17.690 35.812 1.00 53.45 92 VAL C C 1
ATOM 3240 O O . VAL C 3 92 ? 13.960 18.127 34.719 1.00 50.55 92 VAL C O 1
ATOM 3244 N N . GLN C 3 93 ? 14.366 17.730 36.899 1.00 50.38 93 GLN C N 1
ATOM 3245 C CA . GLN C 3 93 ? 15.714 18.279 36.869 1.00 47.78 93 GLN C CA 1
ATOM 3246 C C . GLN C 3 93 ? 16.514 17.683 35.711 1.00 46.18 93 GLN C C 1
ATOM 3247 O O . GLN C 3 93 ? 17.099 18.411 34.911 1.00 46.54 93 GLN C O 1
ATOM 3253 N N . ASP C 3 94 ? 16.494 16.357 35.608 1.00 49.05 94 ASP C N 1
ATOM 3254 C CA . ASP C 3 94 ? 17.230 15.630 34.571 1.00 50.27 94 ASP C CA 1
ATOM 3255 C C . ASP C 3 94 ? 16.720 15.885 33.156 1.00 44.97 94 ASP C C 1
ATOM 3256 O O . ASP C 3 94 ? 17.484 15.812 32.191 1.00 42.60 94 ASP C O 1
ATOM 3261 N N . ILE C 3 95 ? 15.426 16.161 33.032 1.00 39.94 95 ILE C N 1
ATOM 3262 C CA . ILE C 3 95 ? 14.846 16.506 31.737 1.00 38.05 95 ILE C CA 1
ATOM 3263 C C . ILE C 3 95 ? 15.333 17.892 31.306 1.00 36.47 95 ILE C C 1
ATOM 3264 O O . ILE C 3 95 ? 15.690 18.107 30.143 1.00 37.68 95 ILE C O 1
ATOM 3269 N N . LYS C 3 96 ? 15.375 18.814 32.262 1.00 33.00 96 LYS C N 1
ATOM 3270 C CA . LYS C 3 96 ? 15.871 20.163 32.014 1.00 35.88 96 LYS C CA 1
ATOM 3271 C C . LYS C 3 96 ? 17.330 20.115 31.607 1.00 35.38 96 LYS C C 1
ATOM 3272 O O . LYS C 3 96 ? 17.774 20.897 30.765 1.00 38.45 96 LYS C O 1
ATOM 3278 N N . ASN C 3 97 ? 18.060 19.168 32.188 1.00 34.59 97 ASN C N 1
ATOM 3279 C CA . ASN C 3 97 ? 19.461 18.970 31.851 1.00 36.13 97 ASN C CA 1
ATOM 3280 C C . ASN C 3 97 ? 19.634 18.493 30.414 1.00 35.03 97 ASN C C 1
ATOM 3281 O O . ASN C 3 97 ? 20.548 18.941 29.721 1.00 33.89 97 ASN C O 1
ATOM 3286 N N . ASN C 3 98 ? 18.748 17.605 29.964 1.00 32.75 98 ASN C N 1
ATOM 3287 C CA . ASN C 3 98 ? 18.808 17.100 28.594 1.00 33.65 98 ASN C CA 1
ATOM 3288 C C . ASN C 3 98 ? 18.532 18.216 27.602 1.00 35.54 98 ASN C C 1
ATOM 3289 O O . ASN C 3 98 ? 19.165 18.300 26.549 1.00 34.41 98 ASN C O 1
ATOM 3294 N N . LEU C 3 99 ? 17.581 19.072 27.956 1.00 34.29 99 LEU C N 1
ATOM 3295 C CA . LEU C 3 99 ? 17.227 20.221 27.136 1.00 38.08 99 LEU C CA 1
ATOM 3296 C C . LEU C 3 99 ? 18.442 21.140 26.971 1.00 37.98 99 LEU C C 1
ATOM 3297 O O . LEU C 3 99 ? 18.768 21.569 25.858 1.00 34.20 99 LEU C O 1
ATOM 3302 N N . LYS C 3 100 ? 19.112 21.419 28.086 1.00 35.98 100 LYS C N 1
ATOM 3303 C CA . LYS C 3 100 ? 20.296 22.267 28.091 1.00 35.26 100 LYS C CA 1
ATOM 3304 C C . LYS C 3 100 ? 21.422 21.658 27.245 1.00 38.07 100 LYS C C 1
ATOM 3305 O O . LYS C 3 100 ? 21.914 22.283 26.297 1.00 28.45 100 LYS C O 1
ATOM 3311 N N . GLU C 3 101 ? 21.792 20.423 27.576 1.00 44.01 101 GLU C N 1
ATOM 3312 C CA . GLU C 3 101 ? 22.863 19.715 26.886 1.00 48.32 101 GLU C CA 1
ATOM 3313 C C . GLU C 3 101 ? 22.602 19.666 25.387 1.00 43.60 101 GLU C C 1
ATOM 3314 O O . GLU C 3 101 ? 23.522 19.843 24.596 1.00 48.28 101 GLU C O 1
ATOM 3320 N N . ALA C 3 102 ? 21.338 19.510 25.001 1.00 38.00 102 ALA C N 1
ATOM 3321 C CA . ALA C 3 102 ? 20.964 19.431 23.584 1.00 39.17 102 ALA C CA 1
ATOM 3322 C C . ALA C 3 102 ? 21.233 20.734 22.830 1.00 39.60 102 ALA C C 1
ATOM 3323 O O . ALA C 3 102 ? 21.924 20.743 21.802 1.00 37.70 102 ALA C O 1
ATOM 3325 N N . ILE C 3 103 ? 20.708 21.834 23.363 1.00 34.29 103 ILE C N 1
ATOM 3326 C CA . ILE C 3 103 ? 20.848 23.124 22.714 1.00 32.64 103 ILE C CA 1
ATOM 3327 C C . ILE C 3 103 ? 22.320 23.538 22.576 1.00 36.57 103 ILE C C 1
ATOM 3328 O O . ILE C 3 103 ? 22.788 23.839 21.472 1.00 36.40 103 ILE C O 1
ATOM 3333 N N . GLU C 3 104 ? 23.062 23.470 23.678 1.00 33.08 104 GLU C N 1
ATOM 3334 C CA . GLU C 3 104 ? 24.458 23.874 23.677 1.00 36.78 104 GLU C CA 1
ATOM 3335 C C . GLU C 3 104 ? 25.358 23.021 22.774 1.00 38.25 104 GLU C C 1
ATOM 3336 O O . GLU C 3 104 ? 26.345 23.518 22.227 1.00 41.98 104 GLU C O 1
ATOM 3342 N N . THR C 3 105 ? 25.009 21.747 22.610 1.00 37.59 105 THR C N 1
ATOM 3343 C CA . THR C 3 105 ? 25.749 20.848 21.724 1.00 33.64 105 THR C CA 1
ATOM 3344 C C . THR C 3 105 ? 25.567 21.219 20.257 1.00 32.89 105 THR C C 1
ATOM 3345 O O . THR C 3 105 ? 26.492 21.097 19.462 1.00 32.49 105 THR C O 1
ATOM 3349 N N . ILE C 3 106 ? 24.371 21.658 19.895 1.00 28.73 106 ILE C N 1
ATOM 3350 C CA . ILE C 3 106 ? 24.122 22.027 18.518 1.00 33.97 106 ILE C CA 1
ATOM 3351 C C . ILE C 3 106 ? 24.823 23.341 18.164 1.00 36.86 106 ILE C C 1
ATOM 3352 O O . ILE C 3 106 ? 25.417 23.455 17.094 1.00 36.27 106 ILE C O 1
ATOM 3357 N N . VAL C 3 107 ? 24.781 24.323 19.064 1.00 41.56 107 VAL C N 1
ATOM 3358 C CA . VAL C 3 107 ? 25.422 25.608 18.775 1.00 45.12 107 VAL C CA 1
ATOM 3359 C C . VAL C 3 107 ? 26.933 25.470 18.704 1.00 45.61 107 VAL C C 1
ATOM 3360 O O . VAL C 3 107 ? 27.560 25.964 17.760 1.00 50.24 107 VAL C O 1
ATOM 3364 N N . ALA C 3 108 ? 27.507 24.764 19.679 1.00 40.73 108 ALA C N 1
ATOM 3365 C CA . ALA C 3 108 ? 28.946 24.508 19.704 1.00 39.50 108 ALA C CA 1
ATOM 3366 C C . ALA C 3 108 ? 29.403 23.885 18.373 1.00 38.59 108 ALA C C 1
ATOM 3367 O O . ALA C 3 108 ? 30.371 24.335 17.761 1.00 44.83 108 ALA C O 1
ATOM 3369 N N . ALA C 3 109 ? 28.641 22.914 17.886 1.00 38.33 109 ALA C N 1
ATOM 3370 C CA . ALA C 3 109 ? 28.966 22.227 16.641 1.00 37.92 109 ALA C CA 1
ATOM 3371 C C . ALA C 3 109 ? 28.967 23.121 15.404 1.00 39.92 109 ALA C C 1
ATOM 3372 O O . ALA C 3 109 ? 29.743 22.895 14.480 1.00 42.60 109 ALA C O 1
ATOM 3374 N N . MET C 3 110 ? 28.105 24.133 15.387 1.00 41.59 110 MET C N 1
ATOM 3375 C CA . MET C 3 110 ? 27.949 24.983 14.208 1.00 44.08 110 MET C CA 1
ATOM 3376 C C . MET C 3 110 ? 29.257 25.468 13.607 1.00 46.38 110 MET C C 1
ATOM 3377 O O . MET C 3 110 ? 29.454 25.393 12.395 1.00 41.40 110 MET C O 1
ATOM 3382 N N . SER C 3 111 ? 30.145 25.960 14.467 1.00 50.16 111 SER C N 1
ATOM 3383 C CA . SER C 3 111 ? 31.429 26.504 14.037 1.00 55.45 111 SER C CA 1
ATOM 3384 C C . SER C 3 111 ? 32.443 25.412 13.707 1.00 58.64 111 SER C C 1
ATOM 3385 O O . SER C 3 111 ? 33.209 25.531 12.746 1.00 63.89 111 SER C O 1
ATOM 3388 N N . ASN C 3 112 ? 32.438 24.348 14.502 1.00 53.56 112 ASN C N 1
ATOM 3389 C CA . ASN C 3 112 ? 33.392 23.268 14.326 1.00 53.56 112 ASN C CA 1
ATOM 3390 C C . ASN C 3 112 ? 33.171 22.323 13.153 1.00 56.11 112 ASN C C 1
ATOM 3391 O O . ASN C 3 112 ? 34.075 21.567 12.796 1.00 59.18 112 ASN C O 1
ATOM 3396 N N . LEU C 3 113 ? 31.987 22.368 12.549 1.00 55.51 113 LEU C N 1
ATOM 3397 C CA . LEU C 3 113 ? 31.720 21.571 11.356 1.00 51.67 113 LEU C CA 1
ATOM 3398 C C . LEU C 3 113 ? 32.499 22.131 10.164 1.00 55.09 113 LEU C C 1
ATOM 3399 O O . LEU C 3 113 ? 33.005 23.263 10.196 1.00 52.42 113 LEU C O 1
ATOM 3404 N N . VAL C 3 114 ? 32.615 21.313 9.124 1.00 58.86 114 VAL C N 1
ATOM 3405 C CA . VAL C 3 114 ? 33.303 21.701 7.896 1.00 59.90 114 VAL C CA 1
ATOM 3406 C C . VAL C 3 114 ? 32.493 21.237 6.685 1.00 59.50 114 VAL C C 1
ATOM 3407 O O . VAL C 3 114 ? 32.366 20.037 6.449 1.00 60.57 114 VAL C O 1
ATOM 3411 N N . PRO C 3 115 ? 31.898 22.179 5.929 1.00 57.67 115 PRO C N 1
ATOM 3412 C CA . PRO C 3 115 ? 31.955 23.624 6.164 1.00 55.97 115 PRO C CA 1
ATOM 3413 C C . PRO C 3 115 ? 31.164 24.014 7.408 1.00 59.34 115 PRO C C 1
ATOM 3414 O O . PRO C 3 115 ? 30.216 23.321 7.803 1.00 58.25 115 PRO C O 1
ATOM 3418 N N . PRO C 3 116 ? 31.561 25.114 8.059 1.00 59.30 116 PRO C N 1
ATOM 3419 C CA . PRO C 3 116 ? 30.857 25.566 9.260 1.00 58.70 116 PRO C CA 1
ATOM 3420 C C . PRO C 3 116 ? 29.439 25.992 8.884 1.00 56.16 116 PRO C C 1
ATOM 3421 O O . PRO C 3 116 ? 29.092 26.041 7.701 1.00 54.58 116 PRO C O 1
ATOM 3425 N N . VAL C 3 117 ? 28.612 26.270 9.886 1.00 58.08 117 VAL C N 1
ATOM 3426 C CA . VAL C 3 117 ? 27.222 26.641 9.637 1.00 57.48 117 VAL C CA 1
ATOM 3427 C C . VAL C 3 117 ? 26.914 28.011 10.247 1.00 53.68 117 VAL C C 1
ATOM 3428 O O . VAL C 3 117 ? 27.235 28.265 11.407 1.00 52.80 117 VAL C O 1
ATOM 3432 N N . GLU C 3 118 ? 26.332 28.900 9.445 1.00 52.09 118 GLU C N 1
ATOM 3433 C CA . GLU C 3 118 ? 26.008 30.252 9.886 1.00 54.76 118 GLU C CA 1
ATOM 3434 C C . GLU C 3 118 ? 24.584 30.317 10.386 1.00 54.07 118 GLU C C 1
ATOM 3435 O O . GLU C 3 118 ? 23.742 29.512 9.990 1.00 54.11 118 GLU C O 1
ATOM 3441 N N . LEU C 3 119 ? 24.298 31.323 11.204 1.00 50.62 119 LEU C N 1
ATOM 3442 C CA . LEU C 3 119 ? 22.933 31.546 11.651 1.00 49.93 119 LEU C CA 1
ATOM 3443 C C . LEU C 3 119 ? 22.134 32.070 10.467 1.00 52.72 119 LEU C C 1
ATOM 3444 O O . LEU C 3 119 ? 22.707 32.554 9.495 1.00 52.90 119 LEU C O 1
ATOM 3449 N N . ALA C 3 120 ? 20.818 31.908 10.514 1.00 59.15 120 ALA C N 1
ATOM 3450 C CA . ALA C 3 120 ? 19.958 32.462 9.472 1.00 59.77 120 ALA C CA 1
ATOM 3451 C C . ALA C 3 120 ? 19.668 33.923 9.813 1.00 59.38 120 ALA C C 1
ATOM 3452 O O . ALA C 3 120 ? 19.368 34.727 8.931 1.00 59.05 120 ALA C O 1
ATOM 3454 N N . ASN C 3 121 ? 19.774 34.248 11.102 1.00 60.78 121 ASN C N 1
ATOM 3455 C CA . ASN C 3 121 ? 19.536 35.596 11.609 1.00 60.32 121 ASN C CA 1
ATOM 3456 C C . ASN C 3 121 ? 20.709 36.018 12.490 1.00 64.22 121 ASN C C 1
ATOM 3457 O O . ASN C 3 121 ? 20.896 35.484 13.586 1.00 65.01 121 ASN C O 1
ATOM 3462 N N . PRO C 3 122 ? 21.521 36.979 12.011 1.00 66.81 122 PRO C N 1
ATOM 3463 C CA . PRO C 3 122 ? 22.703 37.538 12.680 1.00 65.32 122 PRO C CA 1
ATOM 3464 C C . PRO C 3 122 ? 22.432 37.995 14.109 1.00 63.47 122 PRO C C 1
ATOM 3465 O O . PRO C 3 122 ? 23.336 38.042 14.938 1.00 63.94 122 PRO C O 1
ATOM 3469 N N . GLU C 3 123 ? 21.177 38.326 14.379 1.00 63.25 123 GLU C N 1
ATOM 3470 C CA . GLU C 3 123 ? 20.733 38.772 15.693 1.00 65.83 123 GLU C CA 1
ATOM 3471 C C . GLU C 3 123 ? 21.023 37.700 16.733 1.00 64.35 123 GLU C C 1
ATOM 3472 O O . GLU C 3 123 ? 21.574 37.988 17.799 1.00 65.20 123 GLU C O 1
ATOM 3478 N N . ASN C 3 124 ? 20.669 36.458 16.393 1.00 62.17 124 ASN C N 1
ATOM 3479 C CA . ASN C 3 124 ? 20.772 35.310 17.298 1.00 54.49 124 ASN C CA 1
ATOM 3480 C C . ASN C 3 124 ? 22.172 35.036 17.831 1.00 50.45 124 ASN C C 1
ATOM 3481 O O . ASN C 3 124 ? 22.348 34.232 18.749 1.00 50.16 124 ASN C O 1
ATOM 3486 N N . GLN C 3 125 ? 23.156 35.728 17.265 1.00 43.78 125 GLN C N 1
ATOM 3487 C CA . GLN C 3 125 ? 24.536 35.624 17.699 1.00 41.40 125 GLN C CA 1
ATOM 3488 C C . GLN C 3 125 ? 24.678 35.837 19.203 1.00 42.67 125 GLN C C 1
ATOM 3489 O O . GLN C 3 125 ? 25.424 35.124 19.875 1.00 43.50 125 GLN C O 1
ATOM 3495 N N . PHE C 3 126 ? 23.937 36.802 19.729 1.00 43.23 126 PHE C N 1
ATOM 3496 C CA . PHE C 3 126 ? 23.995 37.120 21.150 1.00 43.11 126 PHE C CA 1
ATOM 3497 C C . PHE C 3 126 ? 23.417 36.008 22.009 1.00 36.96 126 PHE C C 1
ATOM 3498 O O . PHE C 3 126 ? 23.890 35.765 23.120 1.00 33.80 126 PHE C O 1
ATOM 3506 N N . ARG C 3 127 ? 22.395 35.334 21.487 1.00 34.98 127 ARG C N 1
ATOM 3507 C CA . ARG C 3 127 ? 21.788 34.207 22.184 1.00 36.67 127 ARG C CA 1
ATOM 3508 C C . ARG C 3 127 ? 22.776 33.047 22.163 1.00 41.59 127 ARG C C 1
ATOM 3509 O O . ARG C 3 127 ? 22.861 32.276 23.123 1.00 42.13 127 ARG C O 1
ATOM 3517 N N . VAL C 3 128 ? 23.562 32.971 21.088 1.00 40.18 128 VAL C N 1
ATOM 3518 C CA . VAL C 3 128 ? 24.630 31.983 20.972 1.00 39.45 128 VAL C CA 1
ATOM 3519 C C . VAL C 3 128 ? 25.683 32.245 22.046 1.00 40.22 128 VAL C C 1
ATOM 3520 O O . VAL C 3 128 ? 26.149 31.324 22.716 1.00 35.61 128 VAL C O 1
ATOM 3524 N N . ASP C 3 129 ? 26.046 33.510 22.208 1.00 43.43 129 ASP C N 1
ATOM 3525 C CA . ASP C 3 129 ? 26.983 33.887 23.253 1.00 48.96 129 ASP C CA 1
ATOM 3526 C C . ASP C 3 129 ? 26.411 33.520 24.612 1.00 44.47 129 ASP C C 1
ATOM 3527 O O . ASP C 3 129 ? 27.109 32.939 25.445 1.00 42.12 129 ASP C O 1
ATOM 3532 N N . TYR C 3 130 ? 25.132 33.830 24.816 1.00 39.41 130 TYR C N 1
ATOM 3533 C CA . TYR C 3 130 ? 24.475 33.528 26.079 1.00 42.03 130 TYR C CA 1
ATOM 3534 C C . TYR C 3 130 ? 24.564 32.041 26.421 1.00 45.41 130 TYR C C 1
ATOM 3535 O O . TYR C 3 130 ? 24.910 31.669 27.548 1.00 40.63 130 TYR C O 1
ATOM 3544 N N . ILE C 3 131 ? 24.226 31.201 25.448 1.00 48.95 131 ILE C N 1
ATOM 3545 C CA . ILE C 3 131 ? 24.227 29.753 25.637 1.00 51.04 131 ILE C CA 1
ATOM 3546 C C . ILE C 3 131 ? 25.623 29.215 25.949 1.00 53.53 131 ILE C C 1
ATOM 3547 O O . ILE C 3 131 ? 25.798 28.368 26.841 1.00 52.89 131 ILE C O 1
ATOM 3552 N N . LEU C 3 132 ? 26.608 29.718 25.210 1.00 48.87 132 LEU C N 1
ATOM 3553 C CA . LEU C 3 132 ? 27.981 29.272 25.358 1.00 46.38 132 LEU C CA 1
ATOM 3554 C C . LEU C 3 132 ? 28.547 29.699 26.698 1.00 45.64 132 LEU C C 1
ATOM 3555 O O . LEU C 3 132 ? 29.304 28.957 27.317 1.00 48.26 132 LEU C O 1
ATOM 3560 N N . SER C 3 133 ? 28.129 30.870 27.168 1.00 46.66 133 SER C N 1
ATOM 3561 C CA . SER C 3 133 ? 28.631 31.416 28.421 1.00 43.42 133 SER C CA 1
ATOM 3562 C C . SER C 3 133 ? 28.190 30.641 29.663 1.00 45.49 133 SER C C 1
ATOM 3563 O O . SER C 3 133 ? 28.936 30.573 30.641 1.00 46.42 133 SER C O 1
ATOM 3566 N N . VAL C 3 134 ? 26.993 30.053 29.630 1.00 48.18 134 VAL C N 1
ATOM 3567 C CA . VAL C 3 134 ? 26.500 29.266 30.769 1.00 48.84 134 VAL C CA 1
ATOM 3568 C C . VAL C 3 134 ? 26.625 27.744 30.579 1.00 52.68 134 VAL C C 1
ATOM 3569 O O . VAL C 3 134 ? 26.043 26.965 31.343 1.00 51.06 134 VAL C O 1
ATOM 3573 N N . MET C 3 135 ? 27.442 27.332 29.610 1.00 53.18 135 MET C N 1
ATOM 3574 C CA . MET C 3 135 ? 27.580 25.926 29.251 1.00 57.11 135 MET C CA 1
ATOM 3575 C C . MET C 3 135 ? 28.072 24.990 30.352 1.00 62.97 135 MET C C 1
ATOM 3576 O O . MET C 3 135 ? 27.474 23.941 30.606 1.00 66.89 135 MET C O 1
ATOM 3581 N N . ASN C 3 136 ? 29.167 25.353 31.001 1.00 66.62 136 ASN C N 1
ATOM 3582 C CA . ASN C 3 136 ? 29.736 24.472 32.011 1.00 71.31 136 ASN C CA 1
ATOM 3583 C C . ASN C 3 136 ? 29.327 24.828 33.429 1.00 71.22 136 ASN C C 1
ATOM 3584 O O . ASN C 3 136 ? 29.880 24.294 34.385 1.00 72.37 136 ASN C O 1
ATOM 3589 N N . VAL C 3 137 ? 28.340 25.710 33.558 1.00 71.21 137 VAL C N 1
ATOM 3590 C CA . VAL C 3 137 ? 27.857 26.152 34.865 1.00 71.57 137 VAL C CA 1
ATOM 3591 C C . VAL C 3 137 ? 27.467 24.974 35.763 1.00 72.73 137 VAL C C 1
ATOM 3592 O O . VAL C 3 137 ? 26.720 24.089 35.337 1.00 71.58 137 VAL C O 1
ATOM 3596 N N . PRO C 3 138 ? 27.991 24.943 37.010 1.00 72.48 138 PRO C N 1
ATOM 3597 C CA . PRO C 3 138 ? 27.707 23.880 37.981 1.00 74.74 138 PRO C CA 1
ATOM 3598 C C . PRO C 3 138 ? 26.200 23.707 38.200 1.00 76.90 138 PRO C C 1
ATOM 3599 O O . PRO C 3 138 ? 25.545 22.992 37.445 1.00 76.91 138 PRO C O 1
ATOM 3603 N N . ASP C 3 139 ? 25.651 24.362 39.220 1.00 78.60 139 ASP C N 1
ATOM 3604 C CA . ASP C 3 139 ? 24.217 24.284 39.482 1.00 80.48 139 ASP C CA 1
ATOM 3605 C C . ASP C 3 139 ? 23.507 25.411 38.749 1.00 79.71 139 ASP C C 1
ATOM 3606 O O . ASP C 3 139 ? 23.456 26.544 39.233 1.00 83.81 139 ASP C O 1
ATOM 3611 N N . PHE C 3 140 ? 22.976 25.104 37.571 1.00 69.98 140 PHE C N 1
ATOM 3612 C CA . PHE C 3 140 ? 22.320 26.109 36.751 1.00 60.52 140 PHE C CA 1
ATOM 3613 C C . PHE C 3 140 ? 20.869 26.359 37.197 1.00 64.45 140 PHE C C 1
ATOM 3614 O O . PHE C 3 140 ? 20.126 25.405 37.443 1.00 64.77 140 PHE C O 1
ATOM 3622 N N . ASP C 3 141 ? 20.476 27.638 37.270 1.00 66.74 141 ASP C N 1
ATOM 3623 C CA . ASP C 3 141 ? 19.157 28.066 37.783 1.00 65.25 141 ASP C CA 1
ATOM 3624 C C . ASP C 3 141 ? 17.993 27.754 36.868 1.00 60.02 141 ASP C C 1
ATOM 3625 O O . ASP C 3 141 ? 16.862 27.630 37.326 1.00 58.94 141 ASP C O 1
ATOM 3630 N N . PHE C 3 142 ? 18.268 27.700 35.568 1.00 57.24 142 PHE C N 1
ATOM 3631 C CA . PHE C 3 142 ? 17.230 27.599 34.545 1.00 51.94 142 PHE C CA 1
ATOM 3632 C C . PHE C 3 142 ? 16.275 28.800 34.645 1.00 50.60 142 PHE C C 1
ATOM 3633 O O . PHE C 3 142 ? 15.050 28.648 34.708 1.00 52.30 142 PHE C O 1
ATOM 3641 N N . PRO C 3 143 ? 16.839 30.024 34.630 1.00 46.91 143 PRO C N 1
ATOM 3642 C CA . PRO C 3 143 ? 16.034 31.244 34.721 1.00 44.16 143 PRO C CA 1
ATOM 3643 C C . PRO C 3 143 ? 15.137 31.389 33.489 1.00 41.06 143 PRO C C 1
ATOM 3644 O O . PRO C 3 143 ? 15.417 30.809 32.436 1.00 39.55 143 PRO C O 1
ATOM 3648 N N . PRO C 3 144 ? 14.060 32.180 33.598 1.00 38.95 144 PRO C N 1
ATOM 3649 C CA . PRO C 3 144 ? 13.120 32.397 32.490 1.00 40.91 144 PRO C CA 1
ATOM 3650 C C . PRO C 3 144 ? 13.763 32.746 31.135 1.00 41.11 144 PRO C C 1
ATOM 3651 O O . PRO C 3 144 ? 13.261 32.318 30.094 1.00 40.07 144 PRO C O 1
ATOM 3655 N N . GLU C 3 145 ? 14.870 33.498 31.162 1.00 43.93 145 GLU C N 1
ATOM 3656 C CA . GLU C 3 145 ? 15.596 33.920 29.946 1.00 45.43 145 GLU C CA 1
ATOM 3657 C C . GLU C 3 145 ? 16.140 32.731 29.178 1.00 41.59 145 GLU C C 1
ATOM 3658 O O . GLU C 3 145 ? 16.156 32.730 27.947 1.00 41.49 145 GLU C O 1
ATOM 3664 N N . PHE C 3 146 ? 16.660 31.754 29.915 1.00 35.97 146 PHE C N 1
ATOM 3665 C CA . PHE C 3 146 ? 17.260 30.584 29.299 1.00 37.00 146 PHE C CA 1
ATOM 3666 C C . PHE C 3 146 ? 16.343 29.962 28.244 1.00 34.63 146 PHE C C 1
ATOM 3667 O O . PHE C 3 146 ? 16.764 29.687 27.119 1.00 33.95 146 PHE C O 1
ATOM 3675 N N . TYR C 3 147 ? 15.083 29.777 28.610 1.00 32.35 147 TYR C N 1
ATOM 3676 C CA . TYR C 3 147 ? 14.099 29.169 27.724 1.00 37.00 147 TYR C CA 1
ATOM 3677 C C . TYR C 3 147 ? 13.784 30.017 26.492 1.00 38.67 147 TYR C C 1
ATOM 3678 O O . TYR C 3 147 ? 13.563 29.485 25.398 1.00 34.58 147 TYR C O 1
ATOM 3687 N N . GLU C 3 148 ? 13.757 31.335 26.676 1.00 36.99 148 GLU C N 1
ATOM 3688 C CA . GLU C 3 148 ? 13.504 32.248 25.576 1.00 36.81 148 GLU C CA 1
ATOM 3689 C C . GLU C 3 148 ? 14.661 32.190 24.581 1.00 36.43 148 GLU C C 1
ATOM 3690 O O . GLU C 3 148 ? 14.444 32.130 23.370 1.00 38.10 148 GLU C O 1
ATOM 3696 N N . HIS C 3 149 ? 15.887 32.194 25.100 1.00 31.90 149 HIS C N 1
ATOM 3697 C CA . HIS C 3 149 ? 17.076 32.199 24.258 1.00 36.52 149 HIS C CA 1
ATOM 3698 C C . HIS C 3 149 ? 17.189 30.875 23.541 1.00 35.53 149 HIS C C 1
ATOM 3699 O O . HIS C 3 149 ? 17.439 30.818 22.335 1.00 37.49 149 HIS C O 1
ATOM 3706 N N . ALA C 3 150 ? 17.007 29.811 24.311 1.00 36.92 150 ALA C N 1
ATOM 3707 C CA . ALA C 3 150 ? 17.063 28.458 23.799 1.00 36.27 150 ALA C CA 1
ATOM 3708 C C . ALA C 3 150 ? 16.052 28.269 22.666 1.00 32.84 150 ALA C C 1
ATOM 3709 O O . ALA C 3 150 ? 16.410 27.794 21.585 1.00 31.01 150 ALA C O 1
ATOM 3711 N N . LYS C 3 151 ? 14.807 28.679 22.902 1.00 28.37 151 LYS C N 1
ATOM 3712 C CA . LYS C 3 151 ? 13.751 28.521 21.906 1.00 33.02 151 LYS C CA 1
ATOM 3713 C C . LYS C 3 151 ? 14.003 29.307 20.635 1.00 35.47 151 LYS C C 1
ATOM 3714 O O . LYS C 3 151 ? 13.841 28.778 19.540 1.00 40.49 151 LYS C O 1
ATOM 3720 N N . ALA C 3 152 ? 14.377 30.573 20.795 1.00 32.21 152 ALA C N 1
ATOM 3721 C CA . ALA C 3 152 ? 14.693 31.444 19.674 1.00 32.86 152 ALA C CA 1
ATOM 3722 C C . ALA C 3 152 ? 15.730 30.791 18.774 1.00 34.56 152 ALA C C 1
ATOM 3723 O O . ALA C 3 152 ? 15.595 30.785 17.551 1.00 44.19 152 ALA C O 1
ATOM 3725 N N . LEU C 3 153 ? 16.758 30.228 19.391 1.00 33.61 153 LEU C N 1
ATOM 3726 C CA . LEU C 3 153 ? 17.802 29.529 18.657 1.00 33.35 153 LEU C CA 1
ATOM 3727 C C . LEU C 3 153 ? 17.257 28.359 17.850 1.00 36.03 153 LEU C C 1
ATOM 3728 O O . LEU C 3 153 ? 17.642 28.165 16.703 1.00 33.52 153 LEU C O 1
ATOM 3733 N N . TRP C 3 154 ? 16.350 27.597 18.459 1.00 42.04 154 TRP C N 1
ATOM 3734 C CA . TRP C 3 154 ? 15.755 26.412 17.839 1.00 43.18 154 TRP C CA 1
ATOM 3735 C C . TRP C 3 154 ? 14.847 26.808 16.678 1.00 45.22 154 TRP C C 1
ATOM 3736 O O . TRP C 3 154 ? 14.605 26.006 15.775 1.00 48.43 154 TRP C O 1
ATOM 3747 N N . GLU C 3 155 ? 14.361 28.047 16.697 1.00 46.10 155 GLU C N 1
ATOM 3748 C CA . GLU C 3 155 ? 13.537 28.556 15.604 1.00 49.73 155 GLU C CA 1
ATOM 3749 C C . GLU C 3 155 ? 14.439 28.940 14.431 1.00 47.21 155 GLU C C 1
ATOM 3750 O O . GLU C 3 155 ? 14.023 28.870 13.277 1.00 47.22 155 GLU C O 1
ATOM 3756 N N . ASP C 3 156 ? 15.664 29.366 14.733 1.00 41.34 156 ASP C N 1
ATOM 3757 C CA . ASP C 3 156 ? 16.596 29.800 13.701 1.00 46.62 156 ASP C CA 1
ATOM 3758 C C . ASP C 3 156 ? 16.857 28.672 12.706 1.00 49.38 156 ASP C C 1
ATOM 3759 O O . ASP C 3 156 ? 17.318 27.592 13.073 1.00 50.78 156 ASP C O 1
ATOM 3764 N N . GLU C 3 157 ? 16.575 28.946 11.439 1.00 54.73 157 GLU C N 1
ATOM 3765 C CA . GLU C 3 157 ? 16.696 27.958 10.376 1.00 60.60 157 GLU C CA 1
ATOM 3766 C C . GLU C 3 157 ? 18.124 27.422 10.193 1.00 56.13 157 GLU C C 1
ATOM 3767 O O . GLU C 3 157 ? 18.323 26.251 9.852 1.00 58.92 157 GLU C O 1
ATOM 3773 N N . GLY C 3 158 ? 19.109 28.280 10.429 1.00 49.25 158 GLY C N 1
ATOM 3774 C CA . GLY C 3 158 ? 20.498 27.879 10.307 1.00 46.84 158 GLY C CA 1
ATOM 3775 C C . GLY C 3 158 ? 20.959 26.980 11.436 1.00 48.73 158 GLY C C 1
ATOM 3776 O O . GLY C 3 158 ? 21.957 26.277 11.304 1.00 53.54 158 GLY C O 1
ATOM 3777 N N . VAL C 3 159 ? 20.255 27.020 12.562 1.00 52.73 159 VAL C N 1
ATOM 3778 C CA . VAL C 3 159 ? 20.568 26.144 13.694 1.00 50.15 159 VAL C CA 1
ATOM 3779 C C . VAL C 3 159 ? 20.063 24.732 13.387 1.00 53.25 159 VAL C C 1
ATOM 3780 O O . VAL C 3 159 ? 20.770 23.747 13.625 1.00 55.32 159 VAL C O 1
ATOM 3784 N N . ARG C 3 160 ? 18.859 24.646 12.821 1.00 52.38 160 ARG C N 1
ATOM 3785 C CA . ARG C 3 160 ? 18.269 23.365 12.440 1.00 49.79 160 ARG C CA 1
ATOM 3786 C C . ARG C 3 160 ? 19.074 22.694 11.341 1.00 48.65 160 ARG C C 1
ATOM 3787 O O . ARG C 3 160 ? 19.099 21.465 11.248 1.00 45.71 160 ARG C O 1
ATOM 3795 N N . ALA C 3 161 ? 19.738 23.511 10.522 1.00 44.12 161 ALA C N 1
ATOM 3796 C CA . ALA C 3 161 ? 20.614 23.014 9.464 1.00 39.67 161 ALA C CA 1
ATOM 3797 C C . ALA C 3 161 ? 21.743 22.210 10.091 1.00 37.93 161 ALA C C 1
ATOM 3798 O O . ALA C 3 161 ? 22.133 21.156 9.582 1.00 40.53 161 ALA C O 1
ATOM 3800 N N . CYS C 3 162 ? 22.250 22.727 11.207 1.00 38.14 162 CYS C N 1
ATOM 3801 C CA . CYS C 3 162 ? 23.312 22.087 11.973 1.00 37.13 162 CYS C CA 1
ATOM 3802 C C . CYS C 3 162 ? 22.805 20.838 12.702 1.00 37.87 162 CYS C C 1
ATOM 3803 O O . CYS C 3 162 ? 23.543 19.877 12.899 1.00 40.08 162 CYS C O 1
ATOM 3806 N N . TYR C 3 163 ? 21.538 20.863 13.096 1.00 39.43 163 TYR C N 1
ATOM 3807 C CA . TYR C 3 163 ? 20.899 19.721 13.733 1.00 37.26 163 TYR C CA 1
ATOM 3808 C C . TYR C 3 163 ? 20.801 18.544 12.774 1.00 37.33 163 TYR C C 1
ATOM 3809 O O . TYR C 3 163 ? 20.930 17.394 13.183 1.00 34.43 163 TYR C O 1
ATOM 3818 N N . GLU C 3 164 ? 20.541 18.837 11.503 1.00 44.69 164 GLU C N 1
ATOM 3819 C CA . GLU C 3 164 ? 20.415 17.801 10.477 1.00 48.23 164 GLU C CA 1
ATOM 3820 C C . GLU C 3 164 ? 21.730 17.060 10.218 1.00 45.09 164 GLU C C 1
ATOM 3821 O O . GLU C 3 164 ? 21.726 15.949 9.697 1.00 48.02 164 GLU C O 1
ATOM 3827 N N . ARG C 3 165 ? 22.848 17.683 10.578 1.00 43.16 165 ARG C N 1
ATOM 3828 C CA . ARG C 3 165 ? 24.169 17.091 10.385 1.00 37.64 165 ARG C CA 1
ATOM 3829 C C . ARG C 3 165 ? 24.712 16.517 11.699 1.00 36.25 165 ARG C C 1
ATOM 3830 O O . ARG C 3 165 ? 25.915 16.337 11.857 1.00 34.47 165 ARG C O 1
ATOM 3838 N N . SER C 3 166 ? 23.814 16.192 12.624 1.00 36.54 166 SER C N 1
ATOM 3839 C CA . SER C 3 166 ? 24.212 15.798 13.971 1.00 37.68 166 SER C CA 1
ATOM 3840 C C . SER C 3 166 ? 24.977 14.491 14.077 1.00 39.73 166 SER C C 1
ATOM 3841 O O . SER C 3 166 ? 25.653 14.247 15.075 1.00 43.87 166 SER C O 1
ATOM 3844 N N . ASN C 3 167 ? 24.882 13.660 13.045 1.00 41.57 167 ASN C N 1
ATOM 3845 C CA . ASN C 3 167 ? 25.654 12.416 12.978 1.00 40.39 167 ASN C CA 1
ATOM 3846 C C . ASN C 3 167 ? 27.163 12.728 12.964 1.00 39.28 167 ASN C C 1
ATOM 3847 O O . ASN C 3 167 ? 27.998 11.875 13.284 1.00 33.44 167 ASN C O 1
ATOM 3852 N N . GLU C 3 168 ? 27.487 13.965 12.593 1.00 39.11 168 GLU C N 1
ATOM 3853 C CA . GLU C 3 168 ? 28.862 14.439 12.517 1.00 39.57 168 GLU C CA 1
ATOM 3854 C C . GLU C 3 168 ? 29.400 14.900 13.865 1.00 37.49 168 GLU C C 1
ATOM 3855 O O . GLU C 3 168 ? 30.501 15.435 13.954 1.00 35.99 168 GLU C O 1
ATOM 3861 N N . TYR C 3 169 ? 28.614 14.705 14.912 1.00 33.64 169 TYR C N 1
ATOM 3862 C CA . TYR C 3 169 ? 29.074 14.976 16.264 1.00 32.82 169 TYR C CA 1
ATOM 3863 C C . TYR C 3 169 ? 28.248 14.144 17.230 1.00 32.49 169 TYR C C 1
ATOM 3864 O O . TYR C 3 169 ? 27.476 13.294 16.797 1.00 35.35 169 TYR C O 1
ATOM 3873 N N . GLN C 3 170 ? 28.441 14.346 18.530 1.00 33.79 170 GLN C N 1
ATOM 3874 C CA . GLN C 3 170 ? 27.713 13.560 19.528 1.00 34.24 170 GLN C CA 1
ATOM 3875 C C . GLN C 3 170 ? 26.533 14.342 20.086 1.00 30.01 170 GLN C C 1
ATOM 3876 O O . GLN C 3 170 ? 26.711 15.351 20.775 1.00 31.20 170 GLN C O 1
ATOM 3882 N N . LEU C 3 171 ? 25.330 13.869 19.777 1.00 25.64 171 LEU C N 1
ATOM 3883 C CA . LEU C 3 171 ? 24.102 14.521 20.221 1.00 30.14 171 LEU C CA 1
ATOM 3884 C C . LEU C 3 171 ? 23.101 13.514 20.828 1.00 28.24 171 LEU C C 1
ATOM 3885 O O . LEU C 3 171 ? 22.811 12.488 20.225 1.00 30.20 171 LEU C O 1
ATOM 3890 N N . ILE C 3 172 ? 22.562 13.809 22.008 1.00 30.48 172 ILE C N 1
ATOM 3891 C CA . ILE C 3 172 ? 21.594 12.900 22.639 1.00 29.72 172 ILE C CA 1
ATOM 3892 C C . ILE C 3 172 ? 20.317 12.723 21.817 1.00 37.03 172 ILE C C 1
ATOM 3893 O O . ILE C 3 172 ? 19.899 13.625 21.080 1.00 40.42 172 ILE C O 1
ATOM 3898 N N . ASP C 3 173 ? 19.679 11.568 21.992 1.00 43.26 173 ASP C N 1
ATOM 3899 C CA . ASP C 3 173 ? 18.534 11.164 21.181 1.00 42.61 173 ASP C CA 1
ATOM 3900 C C . ASP C 3 173 ? 17.290 11.994 21.412 1.00 40.39 173 ASP C C 1
ATOM 3901 O O . ASP C 3 173 ? 16.506 12.217 20.489 1.00 41.52 173 ASP C O 1
ATOM 3906 N N . CYS C 3 174 ? 17.103 12.429 22.652 1.00 38.38 174 CYS C N 1
ATOM 3907 C CA . CYS C 3 174 ? 15.906 13.159 23.050 1.00 30.57 174 CYS C CA 1
ATOM 3908 C C . CYS C 3 174 ? 15.919 14.634 22.655 1.00 32.16 174 CYS C C 1
ATOM 3909 O O . CYS C 3 174 ? 15.063 15.400 23.097 1.00 40.25 174 CYS C O 1
ATOM 3912 N N . ALA C 3 175 ? 16.851 15.019 21.786 1.00 35.60 175 ALA C N 1
ATOM 3913 C CA . ALA C 3 175 ? 17.011 16.419 21.376 1.00 35.27 175 ALA C CA 1
ATOM 3914 C C . ALA C 3 175 ? 15.757 17.058 20.779 1.00 34.42 175 ALA C C 1
ATOM 3915 O O . ALA C 3 175 ? 15.073 17.826 21.453 1.00 42.21 175 ALA C O 1
ATOM 3917 N N . GLN C 3 176 ? 15.459 16.754 19.522 1.00 30.02 176 GLN C N 1
ATOM 3918 C CA . GLN C 3 176 ? 14.289 17.319 18.857 1.00 34.56 176 GLN C CA 1
ATOM 3919 C C . GLN C 3 176 ? 13.004 17.234 19.686 1.00 35.25 176 GLN C C 1
ATOM 3920 O O . GLN C 3 176 ? 12.237 18.191 19.743 1.00 32.62 176 GLN C O 1
ATOM 3926 N N . TYR C 3 177 ? 12.804 16.100 20.352 1.00 38.07 177 TYR C N 1
ATOM 3927 C CA . TYR C 3 177 ? 11.612 15.861 21.160 1.00 31.82 177 TYR C CA 1
ATOM 3928 C C . TYR C 3 177 ? 11.449 16.925 22.220 1.00 30.87 177 TYR C C 1
ATOM 3929 O O . TYR C 3 177 ? 10.399 17.556 22.310 1.00 37.30 177 TYR C O 1
ATOM 3938 N N . PHE C 3 178 ? 12.488 17.105 23.032 1.00 28.01 178 PHE C N 1
ATOM 3939 C CA . PHE C 3 178 ? 12.451 18.074 24.120 1.00 30.03 178 PHE C CA 1
ATOM 3940 C C . PHE C 3 178 ? 12.463 19.523 23.684 1.00 32.52 178 PHE C C 1
ATOM 3941 O O . PHE C 3 178 ? 11.742 20.344 24.252 1.00 34.52 178 PHE C O 1
ATOM 3949 N N . LEU C 3 179 ? 13.303 19.845 22.703 1.00 35.00 179 LEU C N 1
ATOM 3950 C CA . LEU C 3 179 ? 13.399 21.212 22.206 1.00 30.85 179 LEU C CA 1
ATOM 3951 C C . LEU C 3 179 ? 12.065 21.656 21.654 1.00 30.03 179 LEU C C 1
ATOM 3952 O O . LEU C 3 179 ? 11.695 22.813 21.794 1.00 39.53 179 LEU C O 1
ATOM 3957 N N . ASP C 3 180 ? 11.329 20.726 21.055 1.00 32.73 180 ASP C N 1
ATOM 3958 C CA . ASP C 3 180 ? 10.025 21.043 20.485 1.00 37.37 180 ASP C CA 1
ATOM 3959 C C . ASP C 3 180 ? 8.971 21.389 21.535 1.00 37.68 180 ASP C C 1
ATOM 3960 O O . ASP C 3 180 ? 7.923 21.938 21.198 1.00 41.37 180 ASP C O 1
ATOM 3965 N N . LYS C 3 181 ? 9.241 21.080 22.802 1.00 35.38 181 LYS C N 1
ATOM 3966 C CA . LYS C 3 181 ? 8.280 21.377 23.861 1.00 34.79 181 LYS C CA 1
ATOM 3967 C C . LYS C 3 181 ? 8.864 22.151 25.040 1.00 33.34 181 LYS C C 1
ATOM 3968 O O . LYS C 3 181 ? 8.612 21.837 26.204 1.00 30.45 181 LYS C O 1
ATOM 3974 N N . ILE C 3 182 ? 9.599 23.206 24.709 1.00 34.14 182 ILE C N 1
ATOM 3975 C CA . ILE C 3 182 ? 10.238 24.081 25.694 1.00 39.61 182 ILE C CA 1
ATOM 3976 C C . ILE C 3 182 ? 9.221 24.827 26.558 1.00 39.13 182 ILE C C 1
ATOM 3977 O O . ILE C 3 182 ? 9.418 25.007 27.765 1.00 34.30 182 ILE C O 1
ATOM 3982 N N . ASP C 3 183 ? 8.137 25.258 25.926 1.00 42.43 183 ASP C N 1
ATOM 3983 C CA . ASP C 3 183 ? 7.118 26.046 26.608 1.00 49.28 183 ASP C CA 1
ATOM 3984 C C . ASP C 3 183 ? 6.325 25.186 27.572 1.00 45.34 183 ASP C C 1
ATOM 3985 O O . ASP C 3 183 ? 5.740 25.684 28.535 1.00 41.15 183 ASP C O 1
ATOM 3990 N N . VAL C 3 184 ? 6.333 23.885 27.314 1.00 45.02 184 VAL C N 1
ATOM 3991 C CA . VAL C 3 184 ? 5.691 22.919 28.194 1.00 41.96 184 VAL C CA 1
ATOM 3992 C C . VAL C 3 184 ? 6.601 22.702 29.404 1.00 40.80 184 VAL C C 1
ATOM 3993 O O . VAL C 3 184 ? 6.148 22.735 30.550 1.00 35.23 184 VAL C O 1
ATOM 3997 N N . ILE C 3 185 ? 7.896 22.556 29.129 1.00 40.45 185 ILE C N 1
ATOM 3998 C CA . ILE C 3 185 ? 8.878 22.174 30.141 1.00 39.60 185 ILE C CA 1
ATOM 3999 C C . ILE C 3 185 ? 9.268 23.296 31.092 1.00 42.04 185 ILE C C 1
ATOM 4000 O O . ILE C 3 185 ? 9.632 23.042 32.246 1.00 40.64 185 ILE C O 1
ATOM 4005 N N . LYS C 3 186 ? 9.178 24.535 30.620 1.00 41.87 186 LYS C N 1
ATOM 4006 C CA . LYS C 3 186 ? 9.550 25.665 31.455 1.00 44.23 186 LYS C CA 1
ATOM 4007 C C . LYS C 3 186 ? 8.565 25.952 32.592 1.00 49.72 186 LYS C C 1
ATOM 4008 O O . LYS C 3 186 ? 8.966 26.513 33.620 1.00 48.71 186 LYS C O 1
ATOM 4014 N N . GLN C 3 187 ? 7.302 25.545 32.418 1.00 49.35 187 GLN C N 1
ATOM 4015 C CA . GLN C 3 187 ? 6.269 25.719 33.446 1.00 49.77 187 GLN C CA 1
ATOM 4016 C C . GLN C 3 187 ? 6.752 25.204 34.793 1.00 54.62 187 GLN C C 1
ATOM 4017 O O . GLN C 3 187 ? 7.367 24.139 34.879 1.00 51.71 187 GLN C O 1
ATOM 4023 N N . ASP C 3 188 ? 6.474 25.969 35.842 1.00 58.79 188 ASP C N 1
ATOM 4024 C CA . ASP C 3 188 ? 6.941 25.631 37.180 1.00 64.01 188 ASP C CA 1
ATOM 4025 C C . ASP C 3 188 ? 5.970 24.708 37.898 1.00 59.37 188 ASP C C 1
ATOM 4026 O O . ASP C 3 188 ? 6.233 24.236 39.006 1.00 58.57 188 ASP C O 1
ATOM 4031 N N . ASP C 3 189 ? 4.854 24.440 37.237 1.00 55.40 189 ASP C N 1
ATOM 4032 C CA . ASP C 3 189 ? 3.881 23.474 37.721 1.00 57.97 189 ASP C CA 1
ATOM 4033 C C . ASP C 3 189 ? 3.941 22.259 36.793 1.00 53.68 189 ASP C C 1
ATOM 4034 O O . ASP C 3 189 ? 3.097 21.370 36.851 1.00 52.48 189 ASP C O 1
ATOM 4039 N N . TYR C 3 190 ? 4.938 22.252 35.917 1.00 52.21 190 TYR C N 1
ATOM 4040 C CA . TYR C 3 190 ? 5.104 21.198 34.925 1.00 50.83 190 TYR C CA 1
ATOM 4041 C C . TYR C 3 190 ? 5.245 19.783 35.505 1.00 50.17 190 TYR C C 1
ATOM 4042 O O . TYR C 3 190 ? 6.041 19.536 36.422 1.00 48.42 190 TYR C O 1
ATOM 4051 N N . VAL C 3 191 ? 4.452 18.866 34.955 1.00 48.76 191 VAL C N 1
ATOM 4052 C CA . VAL C 3 191 ? 4.499 17.456 35.333 1.00 49.35 191 VAL C CA 1
ATOM 4053 C C . VAL C 3 191 ? 4.826 16.617 34.082 1.00 45.50 191 VAL C C 1
ATOM 4054 O O . VAL C 3 191 ? 4.092 16.637 33.084 1.00 40.44 191 VAL C O 1
ATOM 4058 N N . PRO C 3 192 ? 5.964 15.901 34.115 1.00 42.67 192 PRO C N 1
ATOM 4059 C CA . PRO C 3 192 ? 6.438 15.054 33.014 1.00 40.14 192 PRO C CA 1
ATOM 4060 C C . PRO C 3 192 ? 5.450 13.970 32.627 1.00 41.02 192 PRO C C 1
ATOM 4061 O O . PRO C 3 192 ? 4.991 13.204 33.479 1.00 43.55 192 PRO C O 1
ATOM 4065 N N . SER C 3 193 ? 5.137 13.882 31.340 1.00 37.19 193 SER C N 1
ATOM 4066 C CA . SER C 3 193 ? 4.293 12.796 30.871 1.00 35.89 193 SER C CA 1
ATOM 4067 C C . SER C 3 193 ? 5.113 11.505 30.944 1.00 42.19 193 SER C C 1
ATOM 4068 O O . SER C 3 193 ? 6.298 11.530 31.292 1.00 45.96 193 SER C O 1
ATOM 4071 N N . ASP C 3 194 ? 4.483 10.375 30.650 1.00 45.26 194 ASP C N 1
ATOM 4072 C CA . ASP C 3 194 ? 5.202 9.111 30.625 1.00 44.97 194 ASP C CA 1
ATOM 4073 C C . ASP C 3 194 ? 6.178 9.046 29.465 1.00 41.65 194 ASP C C 1
ATOM 4074 O O . ASP C 3 194 ? 7.290 8.541 29.604 1.00 39.18 194 ASP C O 1
ATOM 4079 N N . GLN C 3 195 ? 5.769 9.597 28.330 1.00 38.90 195 GLN C N 1
ATOM 4080 C CA . GLN C 3 195 ? 6.613 9.620 27.147 1.00 35.60 195 GLN C CA 1
ATOM 4081 C C . GLN C 3 195 ? 7.863 10.474 27.381 1.00 36.37 195 GLN C C 1
ATOM 4082 O O . GLN C 3 195 ? 8.901 10.245 26.759 1.00 34.81 195 GLN C O 1
ATOM 4088 N N . ASP C 3 196 ? 7.764 11.424 28.310 1.00 42.20 196 ASP C N 1
ATOM 4089 C CA . ASP C 3 196 ? 8.896 12.272 28.697 1.00 43.00 196 ASP C CA 1
ATOM 4090 C C . ASP C 3 196 ? 9.917 11.473 29.501 1.00 40.75 196 ASP C C 1
ATOM 4091 O O . ASP C 3 196 ? 11.124 11.638 29.328 1.00 42.14 196 ASP C O 1
ATOM 4096 N N . LEU C 3 197 ? 9.427 10.623 30.394 1.00 35.30 197 LEU C N 1
ATOM 4097 C CA . LEU C 3 197 ? 10.301 9.801 31.213 1.00 38.82 197 LEU C CA 1
ATOM 4098 C C . LEU C 3 197 ? 11.043 8.787 30.357 1.00 38.60 197 LEU C C 1
ATOM 4099 O O . LEU C 3 197 ? 12.203 8.478 30.618 1.00 43.72 197 LEU C O 1
ATOM 4104 N N . LEU C 3 198 ? 10.362 8.268 29.339 1.00 41.54 198 LEU C N 1
ATOM 4105 C CA . LEU C 3 198 ? 10.963 7.338 28.385 1.00 38.93 198 LEU C CA 1
ATOM 4106 C C . LEU C 3 198 ? 12.061 7.996 27.564 1.00 36.41 198 LEU C C 1
ATOM 4107 O O . LEU C 3 198 ? 13.079 7.366 27.269 1.00 39.01 198 LEU C O 1
ATOM 4112 N N . ARG C 3 199 ? 11.867 9.273 27.236 1.00 32.83 199 ARG C N 1
ATOM 4113 C CA . ARG C 3 199 ? 12.853 10.056 26.485 1.00 30.56 199 ARG C CA 1
ATOM 4114 C C . ARG C 3 199 ? 14.048 10.540 27.296 1.00 32.96 199 ARG C C 1
ATOM 4115 O O . ARG C 3 199 ? 15.127 10.751 26.742 1.00 36.52 199 ARG C O 1
ATOM 4123 N N . CYS C 3 200 ? 13.841 10.771 28.591 1.00 36.85 200 CYS C N 1
ATOM 4124 C CA . CYS C 3 200 ? 14.891 11.314 29.451 1.00 37.80 200 CYS C CA 1
ATOM 4125 C C . CYS C 3 200 ? 16.129 10.435 29.443 1.00 37.50 200 CYS C C 1
ATOM 4126 O O . CYS C 3 200 ? 16.069 9.264 29.812 1.00 36.92 200 CYS C O 1
ATOM 4129 N N . ARG C 3 201 ? 17.251 11.016 29.029 1.00 40.84 201 ARG C N 1
ATOM 4130 C CA . ARG C 3 201 ? 18.502 10.282 28.884 1.00 38.60 201 ARG C CA 1
ATOM 4131 C C . ARG C 3 201 ? 19.450 10.431 30.075 1.00 36.59 201 ARG C C 1
ATOM 4132 O O . ARG C 3 201 ? 19.952 11.520 30.358 1.00 37.11 201 ARG C O 1
ATOM 4140 N N . VAL C 3 202 ? 19.664 9.331 30.790 1.00 37.15 202 VAL C N 1
ATOM 4141 C CA . VAL C 3 202 ? 20.667 9.288 31.846 1.00 38.11 202 VAL C CA 1
ATOM 4142 C C . VAL C 3 202 ? 21.538 8.058 31.660 1.00 41.42 202 VAL C C 1
ATOM 4143 O O . VAL C 3 202 ? 21.035 6.939 31.493 1.00 44.38 202 VAL C O 1
ATOM 4147 N N . LEU C 3 203 ? 22.847 8.289 31.643 1.00 39.78 203 LEU C N 1
ATOM 4148 C CA . LEU C 3 203 ? 23.814 7.230 31.431 1.00 37.75 203 LEU C CA 1
ATOM 4149 C C . LEU C 3 203 ? 23.851 6.295 32.628 1.00 38.24 203 LEU C C 1
ATOM 4150 O O . LEU C 3 203 ? 23.768 6.729 33.787 1.00 37.85 203 LEU C O 1
ATOM 4155 N N . THR C 3 204 ? 23.960 5.007 32.329 1.00 34.14 204 THR C N 1
ATOM 4156 C CA . THR C 3 204 ? 23.978 3.981 33.350 1.00 35.84 204 THR C CA 1
ATOM 4157 C C . THR C 3 204 ? 25.417 3.604 33.643 1.00 40.61 204 THR C C 1
ATOM 4158 O O . THR C 3 204 ? 26.211 3.402 32.731 1.00 40.38 204 THR C O 1
ATOM 4162 N N . SER C 3 205 ? 25.762 3.574 34.920 1.00 48.29 205 SER C N 1
ATOM 4163 C CA . SER C 3 205 ? 27.054 3.058 35.328 1.00 55.80 205 SER C CA 1
ATOM 4164 C C . SER C 3 205 ? 26.828 2.173 36.552 1.00 59.22 205 SER C C 1
ATOM 4165 O O . SER C 3 205 ? 26.344 2.634 37.593 1.00 60.11 205 SER C O 1
ATOM 4168 N N . GLY C 3 206 ? 27.108 0.885 36.383 1.00 58.97 206 GLY C N 1
ATOM 4169 C CA . GLY C 3 206 ? 26.877 -0.083 37.438 1.00 61.42 206 GLY C CA 1
ATOM 4170 C C . GLY C 3 206 ? 25.859 -1.093 36.953 1.00 62.88 206 GLY C C 1
ATOM 4171 O O . GLY C 3 206 ? 25.506 -1.091 35.766 1.00 65.21 206 GLY C O 1
ATOM 4172 N N . ILE C 3 207 ? 25.406 -1.964 37.855 1.00 59.33 207 ILE C N 1
ATOM 4173 C CA . ILE C 3 207 ? 24.399 -2.976 37.523 1.00 53.24 207 ILE C CA 1
ATOM 4174 C C . ILE C 3 207 ? 23.184 -2.761 38.406 1.00 50.67 207 ILE C C 1
ATOM 4175 O O . ILE C 3 207 ? 23.304 -2.710 39.634 1.00 47.17 207 ILE C O 1
ATOM 4180 N N . PHE C 3 208 ? 22.016 -2.666 37.777 1.00 48.58 208 PHE C N 1
ATOM 4181 C CA . PHE C 3 208 ? 20.780 -2.380 38.490 1.00 47.67 208 PHE C CA 1
ATOM 4182 C C . PHE C 3 208 ? 19.742 -3.462 38.222 1.00 46.84 208 PHE C C 1
ATOM 4183 O O . PHE C 3 208 ? 19.453 -3.786 37.070 1.00 42.38 208 PHE C O 1
ATOM 4191 N N . GLU C 3 209 ? 19.241 -4.065 39.298 1.00 46.50 209 GLU C N 1
ATOM 4192 C CA . GLU C 3 209 ? 18.261 -5.135 39.195 1.00 45.07 209 GLU C CA 1
ATOM 4193 C C . GLU C 3 209 ? 16.840 -4.630 39.331 1.00 45.05 209 GLU C C 1
ATOM 4194 O O . GLU C 3 209 ? 16.534 -3.844 40.220 1.00 46.85 209 GLU C O 1
ATOM 4200 N N . THR C 3 210 ? 15.966 -5.106 38.457 1.00 47.04 210 THR C N 1
ATOM 4201 C CA . THR C 3 210 ? 14.553 -4.784 38.532 1.00 49.24 210 THR C CA 1
ATOM 4202 C C . THR C 3 210 ? 13.770 -6.081 38.622 1.00 52.31 210 THR C C 1
ATOM 4203 O O . THR C 3 210 ? 14.113 -7.062 37.970 1.00 53.88 210 THR C O 1
ATOM 4207 N N . LYS C 3 211 ? 12.762 -6.100 39.488 1.00 56.38 211 LYS C N 1
ATOM 4208 C CA . LYS C 3 211 ? 11.907 -7.271 39.657 1.00 51.54 211 LYS C CA 1
ATOM 4209 C C . LYS C 3 211 ? 10.491 -6.973 39.176 1.00 47.31 211 LYS C C 1
ATOM 4210 O O . LYS C 3 211 ? 9.999 -5.854 39.310 1.00 50.54 211 LYS C O 1
ATOM 4216 N N . PHE C 3 212 ? 9.858 -7.959 38.563 1.00 47.46 212 PHE C N 1
ATOM 4217 C CA . PHE C 3 212 ? 8.450 -7.844 38.226 1.00 47.81 212 PHE C CA 1
ATOM 4218 C C . PHE C 3 212 ? 7.778 -9.206 38.101 1.00 49.01 212 PHE C C 1
ATOM 4219 O O . PHE C 3 212 ? 8.427 -10.242 38.261 1.00 54.62 212 PHE C O 1
ATOM 4227 N N . GLN C 3 213 ? 6.468 -9.200 37.893 1.00 46.87 213 GLN C N 1
ATOM 4228 C CA . GLN C 3 213 ? 5.709 -10.433 37.815 1.00 51.91 213 GLN C CA 1
ATOM 4229 C C . GLN C 3 213 ? 4.738 -10.294 36.655 1.00 56.28 213 GLN C C 1
ATOM 4230 O O . GLN C 3 213 ? 4.173 -9.217 36.456 1.00 60.38 213 GLN C O 1
ATOM 4236 N N . VAL C 3 214 ? 4.605 -11.342 35.841 1.00 57.82 214 VAL C N 1
ATOM 4237 C CA . VAL C 3 214 ? 3.641 -11.338 34.735 1.00 57.79 214 VAL C CA 1
ATOM 4238 C C . VAL C 3 214 ? 2.818 -12.629 34.683 1.00 58.78 214 VAL C C 1
ATOM 4239 O O . VAL C 3 214 ? 3.312 -13.680 34.261 1.00 57.62 214 VAL C O 1
ATOM 4243 N N . ASP C 3 215 ? 1.548 -12.518 35.078 1.00 61.30 215 ASP C N 1
ATOM 4244 C CA . ASP C 3 215 ? 0.651 -13.665 35.236 1.00 60.73 215 ASP C CA 1
ATOM 4245 C C . ASP C 3 215 ? 1.253 -14.625 36.256 1.00 57.99 215 ASP C C 1
ATOM 4246 O O . ASP C 3 215 ? 1.270 -15.847 36.063 1.00 54.06 215 ASP C O 1
ATOM 4251 N N . LYS C 3 216 ? 1.772 -14.028 37.330 1.00 54.13 216 LYS C N 1
ATOM 4252 C CA . LYS C 3 216 ? 2.425 -14.736 38.424 1.00 54.68 216 LYS C CA 1
ATOM 4253 C C . LYS C 3 216 ? 3.749 -15.390 38.063 1.00 57.06 216 LYS C C 1
ATOM 4254 O O . LYS C 3 216 ? 4.291 -16.182 38.836 1.00 60.74 216 LYS C O 1
ATOM 4260 N N . VAL C 3 217 ? 4.270 -15.055 36.888 1.00 53.86 217 VAL C N 1
ATOM 4261 C CA . VAL C 3 217 ? 5.585 -15.528 36.475 1.00 50.30 217 VAL C CA 1
ATOM 4262 C C . VAL C 3 217 ? 6.578 -14.449 36.886 1.00 53.31 217 VAL C C 1
ATOM 4263 O O . VAL C 3 217 ? 6.314 -13.262 36.703 1.00 58.23 217 VAL C O 1
ATOM 4267 N N . ASN C 3 218 ? 7.711 -14.849 37.450 1.00 52.91 218 ASN C N 1
ATOM 4268 C CA . ASN C 3 218 ? 8.675 -13.872 37.948 1.00 53.10 218 ASN C CA 1
ATOM 4269 C C . ASN C 3 218 ? 9.823 -13.534 37.021 1.00 52.81 218 ASN C C 1
ATOM 4270 O O . ASN C 3 218 ? 10.336 -14.390 36.290 1.00 52.24 218 ASN C O 1
ATOM 4275 N N . PHE C 3 219 ? 10.240 -12.277 37.085 1.00 49.34 219 PHE C N 1
ATOM 4276 C CA . PHE C 3 219 ? 11.343 -11.796 36.275 1.00 47.65 219 PHE C CA 1
ATOM 4277 C C . PHE C 3 219 ? 12.316 -10.984 37.117 1.00 52.51 219 PHE C C 1
ATOM 4278 O O . PHE C 3 219 ? 11.909 -10.275 38.044 1.00 50.31 219 PHE C O 1
ATOM 4286 N N . HIS C 3 220 ? 13.606 -11.187 36.848 1.00 55.35 220 HIS C N 1
ATOM 4287 C CA . HIS C 3 220 ? 14.690 -10.412 37.445 1.00 56.12 220 HIS C CA 1
ATOM 4288 C C . HIS C 3 220 ? 15.502 -9.869 36.292 1.00 54.60 220 HIS C C 1
ATOM 4289 O O . HIS C 3 220 ? 16.225 -10.605 35.627 1.00 53.80 220 HIS C O 1
ATOM 4296 N N . MET C 3 221 ? 15.329 -8.586 36.026 1.00 53.96 221 MET C N 1
ATOM 4297 C CA . MET C 3 221 ? 15.988 -7.936 34.915 1.00 50.28 221 MET C CA 1
ATOM 4298 C C . MET C 3 221 ? 17.241 -7.176 35.379 1.00 48.66 221 MET C C 1
ATOM 4299 O O . MET C 3 221 ? 17.230 -6.515 36.422 1.00 41.27 221 MET C O 1
ATOM 4304 N N . PHE C 3 222 ? 18.329 -7.308 34.621 1.00 50.02 222 PHE C N 1
ATOM 4305 C CA . PHE C 3 222 ? 19.593 -6.659 34.966 1.00 44.86 222 PHE C CA 1
ATOM 4306 C C . PHE C 3 222 ? 19.994 -5.623 33.943 1.00 44.50 222 PHE C C 1
ATOM 4307 O O . PHE C 3 222 ? 20.127 -5.927 32.751 1.00 41.00 222 PHE C O 1
ATOM 4315 N N . ASP C 3 223 ? 20.164 -4.392 34.417 1.00 45.34 223 ASP C N 1
ATOM 4316 C CA . ASP C 3 223 ? 20.592 -3.290 33.567 1.00 47.73 223 ASP C CA 1
ATOM 4317 C C . ASP C 3 223 ? 22.061 -2.941 33.823 1.00 42.15 223 ASP C C 1
ATOM 4318 O O . ASP C 3 223 ? 22.506 -2.857 34.976 1.00 31.96 223 ASP C O 1
ATOM 4323 N N . VAL C 3 224 ? 22.800 -2.733 32.735 1.00 38.27 224 VAL C N 1
ATOM 4324 C CA . VAL C 3 224 ? 24.231 -2.456 32.802 1.00 38.97 224 VAL C CA 1
ATOM 4325 C C . VAL C 3 224 ? 24.672 -1.302 31.895 1.00 42.37 224 VAL C C 1
ATOM 4326 O O . VAL C 3 224 ? 23.947 -0.891 30.983 1.00 43.96 224 VAL C O 1
ATOM 4330 N N . GLY C 3 225 ? 25.867 -0.779 32.152 1.00 42.14 225 GLY C N 1
ATOM 4331 C CA . GLY C 3 225 ? 26.425 0.230 31.273 1.00 40.14 225 GLY C CA 1
ATOM 4332 C C . GLY C 3 225 ? 26.952 -0.408 29.997 1.00 35.35 225 GLY C C 1
ATOM 4333 O O . GLY C 3 225 ? 27.637 -1.428 30.042 1.00 33.98 225 GLY C O 1
ATOM 4334 N N . GLY C 3 226 ? 26.629 0.187 28.855 1.00 35.81 226 GLY C N 1
ATOM 4335 C CA . GLY C 3 226 ? 27.044 -0.379 27.583 1.00 36.15 226 GLY C CA 1
ATOM 4336 C C . GLY C 3 226 ? 28.305 0.235 27.012 1.00 32.39 226 GLY C C 1
ATOM 4337 O O . GLY C 3 226 ? 28.803 -0.206 25.985 1.00 31.99 226 GLY C O 1
ATOM 4338 N N . GLN C 3 227 ? 28.802 1.285 27.650 1.00 34.74 227 GLN C N 1
ATOM 4339 C CA . GLN C 3 227 ? 30.039 1.912 27.208 1.00 36.26 227 GLN C CA 1
ATOM 4340 C C . GLN C 3 227 ? 31.251 1.089 27.633 1.00 36.04 227 GLN C C 1
ATOM 4341 O O . GLN C 3 227 ? 31.191 0.342 28.611 1.00 36.50 227 GLN C O 1
ATOM 4347 N N . ARG C 3 228 ? 32.348 1.229 26.898 1.00 31.35 228 ARG C N 1
ATOM 4348 C CA . ARG C 3 228 ? 33.494 0.348 27.062 1.00 32.73 228 ARG C CA 1
ATOM 4349 C C . ARG C 3 228 ? 34.003 0.130 28.482 1.00 39.53 228 ARG C C 1
ATOM 4350 O O . ARG C 3 228 ? 34.180 -1.014 28.903 1.00 49.75 228 ARG C O 1
ATOM 4358 N N . ASP C 3 229 ? 34.192 1.212 29.231 1.00 45.12 229 ASP C N 1
ATOM 4359 C CA . ASP C 3 229 ? 34.668 1.127 30.616 1.00 49.93 229 ASP C CA 1
ATOM 4360 C C . ASP C 3 229 ? 33.754 0.295 31.507 1.00 48.01 229 ASP C C 1
ATOM 4361 O O . ASP C 3 229 ? 34.175 -0.239 32.545 1.00 40.41 229 ASP C O 1
ATOM 4366 N N . GLU C 3 230 ? 32.495 0.208 31.088 1.00 42.04 230 GLU C N 1
ATOM 4367 C CA . GLU C 3 230 ? 31.453 -0.444 31.858 1.00 39.57 230 GLU C CA 1
ATOM 4368 C C . GLU C 3 230 ? 31.328 -1.930 31.577 1.00 37.11 230 GLU C C 1
ATOM 4369 O O . GLU C 3 230 ? 30.847 -2.683 32.426 1.00 39.85 230 GLU C O 1
ATOM 4375 N N . ARG C 3 231 ? 31.777 -2.350 30.397 1.00 32.12 231 ARG C N 1
ATOM 4376 C CA . ARG C 3 231 ? 31.609 -3.729 29.960 1.00 29.83 231 ARG C CA 1
ATOM 4377 C C . ARG C 3 231 ? 32.269 -4.749 30.871 1.00 30.88 231 ARG C C 1
ATOM 4378 O O . ARG C 3 231 ? 31.862 -5.911 30.902 1.00 33.03 231 ARG C O 1
ATOM 4386 N N . ARG C 3 232 ? 33.215 -4.286 31.683 1.00 31.93 232 ARG C N 1
ATOM 4387 C CA . ARG C 3 232 ? 33.927 -5.157 32.611 1.00 37.50 232 ARG C CA 1
ATOM 4388 C C . ARG C 3 232 ? 33.089 -5.660 33.794 1.00 41.30 232 ARG C C 1
ATOM 4389 O O . ARG C 3 232 ? 33.509 -6.556 34.534 1.00 46.19 232 ARG C O 1
ATOM 4397 N N . LYS C 3 233 ? 31.915 -5.079 33.984 1.00 37.90 233 LYS C N 1
ATOM 4398 C CA . LYS C 3 233 ? 31.053 -5.484 35.084 1.00 40.02 233 LYS C CA 1
ATOM 4399 C C . LYS C 3 233 ? 30.079 -6.582 34.669 1.00 39.70 233 LYS C C 1
ATOM 4400 O O . LYS C 3 233 ? 29.580 -7.316 35.521 1.00 44.84 233 LYS C O 1
ATOM 4406 N N . TRP C 3 234 ? 29.832 -6.697 33.362 1.00 40.51 234 TRP C N 1
ATOM 4407 C CA . TRP C 3 234 ? 28.887 -7.671 32.789 1.00 36.72 234 TRP C CA 1
ATOM 4408 C C . TRP C 3 234 ? 29.068 -9.086 33.334 1.00 36.98 234 TRP C C 1
ATOM 4409 O O . TRP C 3 234 ? 28.098 -9.777 33.648 1.00 35.63 234 TRP C O 1
ATOM 4420 N N . ILE C 3 235 ? 30.328 -9.495 33.437 1.00 37.10 235 ILE C N 1
ATOM 4421 C CA . ILE C 3 235 ? 30.720 -10.818 33.910 1.00 37.80 235 ILE C CA 1
ATOM 4422 C C . ILE C 3 235 ? 29.932 -11.279 35.131 1.00 38.41 235 ILE C C 1
ATOM 4423 O O . ILE C 3 235 ? 29.517 -12.432 35.185 1.00 43.38 235 ILE C O 1
ATOM 4428 N N . GLN C 3 236 ? 29.665 -10.360 36.060 1.00 38.85 236 GLN C N 1
ATOM 4429 C CA . GLN C 3 236 ? 29.017 -10.688 37.332 1.00 45.33 236 GLN C CA 1
ATOM 4430 C C . GLN C 3 236 ? 27.551 -11.104 37.233 1.00 46.54 236 GLN C C 1
ATOM 4431 O O . GLN C 3 236 ? 26.875 -11.257 38.253 1.00 48.70 236 GLN C O 1
ATOM 4437 N N . CYS C 3 237 ? 27.072 -11.286 36.003 1.00 48.14 237 CYS C N 1
ATOM 4438 C CA . CYS C 3 237 ? 25.699 -11.712 35.745 1.00 50.90 237 CYS C CA 1
ATOM 4439 C C . CYS C 3 237 ? 25.628 -12.893 34.787 1.00 49.81 237 CYS C C 1
ATOM 4440 O O . CYS C 3 237 ? 24.549 -13.433 34.545 1.00 52.48 237 CYS C O 1
ATOM 4443 N N . PHE C 3 238 ? 26.779 -13.281 34.245 1.00 48.11 238 PHE C N 1
ATOM 4444 C CA . PHE C 3 238 ? 26.865 -14.359 33.262 1.00 49.02 238 PHE C CA 1
ATOM 4445 C C . PHE C 3 238 ? 26.423 -15.720 33.795 1.00 50.40 238 PHE C C 1
ATOM 4446 O O . PHE C 3 238 ? 25.809 -16.511 33.074 1.00 50.38 238 PHE C O 1
ATOM 4454 N N . ASN C 3 239 ? 26.771 -15.998 35.046 1.00 50.51 239 ASN C N 1
ATOM 4455 C CA . ASN C 3 239 ? 26.409 -17.253 35.692 1.00 53.83 239 ASN C CA 1
ATOM 4456 C C . ASN C 3 239 ? 25.001 -17.080 36.237 1.00 55.79 239 ASN C C 1
ATOM 4457 O O . ASN C 3 239 ? 24.687 -16.045 36.829 1.00 55.44 239 ASN C O 1
ATOM 4462 N N . ASP C 3 240 ? 24.153 -18.078 35.987 1.00 60.27 240 ASP C N 1
ATOM 4463 C CA . ASP C 3 240 ? 22.748 -18.076 36.411 1.00 63.83 240 ASP C CA 1
ATOM 4464 C C . ASP C 3 240 ? 21.797 -17.281 35.521 1.00 57.15 240 ASP C C 1
ATOM 4465 O O . ASP C 3 240 ? 20.630 -17.102 35.871 1.00 58.66 240 ASP C O 1
ATOM 4470 N N . VAL C 3 241 ? 22.283 -16.791 34.384 1.00 48.65 241 VAL C N 1
ATOM 4471 C CA . VAL C 3 241 ? 21.421 -16.052 33.475 1.00 45.59 241 VAL C CA 1
ATOM 4472 C C . VAL C 3 241 ? 20.507 -16.978 32.671 1.00 46.45 241 VAL C C 1
ATOM 4473 O O . VAL C 3 241 ? 20.929 -18.025 32.175 1.00 44.72 241 VAL C O 1
ATOM 4477 N N . THR C 3 242 ? 19.239 -16.596 32.584 1.00 44.02 242 THR C N 1
ATOM 4478 C CA . THR C 3 242 ? 18.251 -17.358 31.840 1.00 39.43 242 THR C CA 1
ATOM 4479 C C . THR C 3 242 ? 18.350 -17.052 30.351 1.00 36.85 242 THR C C 1
ATOM 4480 O O . THR C 3 242 ? 18.347 -17.965 29.528 1.00 37.17 242 THR C O 1
ATOM 4484 N N . ALA C 3 243 ? 18.442 -15.770 30.007 1.00 34.38 243 ALA C N 1
ATOM 4485 C CA . ALA C 3 243 ? 18.547 -15.371 28.612 1.00 29.56 243 ALA C CA 1
ATOM 4486 C C . ALA C 3 243 ? 19.104 -13.982 28.474 1.00 31.41 243 ALA C C 1
ATOM 4487 O O . ALA C 3 243 ? 18.964 -13.152 29.373 1.00 29.59 243 ALA C O 1
ATOM 4489 N N . ILE C 3 244 ? 19.729 -13.746 27.324 1.00 36.28 244 ILE C N 1
ATOM 4490 C CA . ILE C 3 244 ? 20.285 -12.446 26.976 1.00 34.30 244 ILE C CA 1
ATOM 4491 C C . ILE C 3 244 ? 19.296 -11.672 26.123 1.00 37.01 244 ILE C C 1
ATOM 4492 O O . ILE C 3 244 ? 18.666 -12.224 25.225 1.00 35.39 244 ILE C O 1
ATOM 4497 N N . ILE C 3 245 ? 19.157 -10.390 26.423 1.00 38.94 245 ILE C N 1
ATOM 4498 C CA . ILE C 3 245 ? 18.409 -9.488 25.573 1.00 32.42 245 ILE C CA 1
ATOM 4499 C C . ILE C 3 245 ? 19.440 -8.470 25.132 1.00 32.91 245 ILE C C 1
ATOM 4500 O O . ILE C 3 245 ? 19.868 -7.611 25.912 1.00 27.53 245 ILE C O 1
ATOM 4505 N N . PHE C 3 246 ? 19.933 -8.668 23.917 1.00 37.81 246 PHE C N 1
ATOM 4506 C CA . PHE C 3 246 ? 20.960 -7.809 23.354 1.00 32.23 246 PHE C CA 1
ATOM 4507 C C . PHE C 3 246 ? 20.283 -6.694 22.582 1.00 30.51 246 PHE C C 1
ATOM 4508 O O . PHE C 3 246 ? 19.488 -6.955 21.686 1.00 29.87 246 PHE C O 1
ATOM 4516 N N . VAL C 3 247 ? 20.620 -5.456 22.927 1.00 31.44 247 VAL C N 1
ATOM 4517 C CA . VAL C 3 247 ? 19.970 -4.279 22.359 1.00 29.92 247 VAL C CA 1
ATOM 4518 C C . VAL C 3 247 ? 20.859 -3.536 21.345 1.00 28.69 247 VAL C C 1
ATOM 4519 O O . VAL C 3 247 ? 22.066 -3.374 21.563 1.00 29.21 247 VAL C O 1
ATOM 4523 N N . VAL C 3 248 ? 20.262 -3.117 20.228 1.00 25.29 248 VAL C N 1
ATOM 4524 C CA . VAL C 3 248 ? 21.007 -2.488 19.134 1.00 28.32 248 VAL C CA 1
ATOM 4525 C C . VAL C 3 248 ? 20.299 -1.241 18.615 1.00 28.09 248 VAL C C 1
ATOM 4526 O O . VAL C 3 248 ? 19.107 -1.281 18.331 1.00 31.48 248 VAL C O 1
ATOM 4530 N N . ALA C 3 249 ? 21.047 -0.156 18.435 1.00 29.38 249 ALA C N 1
ATOM 4531 C CA . ALA C 3 249 ? 20.510 1.045 17.801 1.00 28.51 249 ALA C CA 1
ATOM 4532 C C . ALA C 3 249 ? 20.579 0.933 16.265 1.00 31.92 249 ALA C C 1
ATOM 4533 O O . ALA C 3 249 ? 21.584 1.301 15.642 1.00 30.31 249 ALA C O 1
ATOM 4535 N N . SER C 3 250 ? 19.508 0.422 15.664 1.00 30.11 250 SER C N 1
ATOM 4536 C CA . SER C 3 250 ? 19.453 0.208 14.218 1.00 35.72 250 SER C CA 1
ATOM 4537 C C . SER C 3 250 ? 19.728 1.470 13.392 1.00 40.34 250 SER C C 1
ATOM 4538 O O . SER C 3 250 ? 20.341 1.405 12.329 1.00 43.79 250 SER C O 1
ATOM 4541 N N . SER C 3 251 ? 19.285 2.614 13.901 1.00 43.62 251 SER C N 1
ATOM 4542 C CA . SER C 3 251 ? 19.389 3.894 13.203 1.00 40.46 251 SER C CA 1
ATOM 4543 C C . SER C 3 251 ? 20.798 4.473 13.106 1.00 38.45 251 SER C C 1
ATOM 4544 O O . SER C 3 251 ? 21.076 5.297 12.237 1.00 39.41 251 SER C O 1
ATOM 4547 N N . SER C 3 252 ? 21.677 4.046 14.003 1.00 38.24 252 SER C N 1
ATOM 4548 C CA . SER C 3 252 ? 23.020 4.617 14.107 1.00 38.11 252 SER C CA 1
ATOM 4549 C C . SER C 3 252 ? 24.066 4.126 13.084 1.00 33.97 252 SER C C 1
ATOM 4550 O O . SER C 3 252 ? 25.262 4.081 13.389 1.00 28.08 252 SER C O 1
ATOM 4553 N N . TYR C 3 253 ? 23.634 3.788 11.873 1.00 30.43 253 TYR C N 1
ATOM 4554 C CA . TYR C 3 253 ? 24.574 3.327 10.850 1.00 33.43 253 TYR C CA 1
ATOM 4555 C C . TYR C 3 253 ? 25.466 4.461 10.325 1.00 34.55 253 TYR C C 1
ATOM 4556 O O . TYR C 3 253 ? 26.511 4.216 9.719 1.00 37.14 253 TYR C O 1
ATOM 4565 N N . ASN C 3 254 ? 25.026 5.698 10.535 1.00 34.45 254 ASN C N 1
ATOM 4566 C CA . ASN C 3 254 ? 25.730 6.877 10.033 1.00 32.23 254 ASN C CA 1
ATOM 4567 C C . ASN C 3 254 ? 26.483 7.606 11.141 1.00 32.77 254 ASN C C 1
ATOM 4568 O O . ASN C 3 254 ? 26.887 8.756 10.986 1.00 34.05 254 ASN C O 1
ATOM 4573 N N . MET C 3 255 ? 26.702 6.912 12.248 1.00 36.71 255 MET C N 1
ATOM 4574 C CA . MET C 3 255 ? 27.269 7.532 13.435 1.00 38.54 255 MET C CA 1
ATOM 4575 C C . MET C 3 255 ? 28.463 6.754 13.993 1.00 39.22 255 MET C C 1
ATOM 4576 O O . MET C 3 255 ? 28.588 5.544 13.773 1.00 37.15 255 MET C O 1
ATOM 4581 N N . VAL C 3 256 ? 29.348 7.463 14.695 1.00 37.73 256 VAL C N 1
ATOM 4582 C CA . VAL C 3 256 ? 30.476 6.836 15.390 1.00 34.11 256 VAL C CA 1
ATOM 4583 C C . VAL C 3 256 ? 30.245 6.877 16.904 1.00 30.31 256 VAL C C 1
ATOM 4584 O O . VAL C 3 256 ? 29.424 7.662 17.390 1.00 33.76 256 VAL C O 1
ATOM 4588 N N . ILE C 3 257 ? 30.961 6.042 17.649 1.00 29.86 257 ILE C N 1
ATOM 4589 C CA . ILE C 3 257 ? 30.780 5.981 19.097 1.00 30.98 257 ILE C CA 1
ATOM 4590 C C . ILE C 3 257 ? 31.453 7.150 19.786 1.00 32.91 257 ILE C C 1
ATOM 4591 O O . ILE C 3 257 ? 32.351 7.783 19.225 1.00 31.03 257 ILE C O 1
ATOM 4596 N N . ARG C 3 258 ? 30.997 7.449 20.997 1.00 36.94 258 ARG C N 1
ATOM 4597 C CA . ARG C 3 258 ? 31.554 8.557 21.765 1.00 39.94 258 ARG C CA 1
ATOM 4598 C C . ARG C 3 258 ? 33.011 8.278 22.113 1.00 42.95 258 ARG C C 1
ATOM 4599 O O . ARG C 3 258 ? 33.881 9.126 21.897 1.00 41.82 258 ARG C O 1
ATOM 4607 N N . GLU C 3 259 ? 33.262 7.044 22.558 1.00 45.55 259 GLU C N 1
ATOM 4608 C CA . GLU C 3 259 ? 34.548 6.607 23.106 1.00 41.75 259 GLU C CA 1
ATOM 4609 C C . GLU C 3 259 ? 35.801 6.963 22.316 1.00 37.79 259 GLU C C 1
ATOM 4610 O O . GLU C 3 259 ? 36.879 7.086 22.892 1.00 34.15 259 GLU C O 1
ATOM 4616 N N . ASP C 3 260 ? 35.670 7.144 21.009 1.00 36.48 260 ASP C N 1
ATOM 4617 C CA . ASP C 3 260 ? 36.825 7.533 20.213 1.00 41.86 260 ASP C CA 1
ATOM 4618 C C . ASP C 3 260 ? 36.496 8.425 19.028 1.00 42.58 260 ASP C C 1
ATOM 4619 O O . ASP C 3 260 ? 37.393 8.885 18.333 1.00 45.12 260 ASP C O 1
ATOM 4624 N N . ASN C 3 261 ? 35.210 8.661 18.791 1.00 45.91 261 ASN C N 1
ATOM 4625 C CA . ASN C 3 261 ? 34.780 9.482 17.661 1.00 50.00 261 ASN C CA 1
ATOM 4626 C C . ASN C 3 261 ? 35.241 8.987 16.297 1.00 52.60 261 ASN C C 1
ATOM 4627 O O . ASN C 3 261 ? 35.423 9.789 15.373 1.00 49.49 261 ASN C O 1
ATOM 4632 N N . GLN C 3 262 ? 35.392 7.668 16.165 1.00 55.56 262 GLN C N 1
ATOM 4633 C CA . GLN C 3 262 ? 35.855 7.053 14.919 1.00 53.93 262 GLN C CA 1
ATOM 4634 C C . GLN C 3 262 ? 35.201 5.713 14.598 1.00 48.21 262 GLN C C 1
ATOM 4635 O O . GLN C 3 262 ? 34.895 5.436 13.435 1.00 45.03 262 GLN C O 1
ATOM 4641 N N . THR C 3 263 ? 35.030 4.873 15.620 1.00 40.87 263 THR C N 1
ATOM 4642 C CA . THR C 3 263 ? 34.427 3.550 15.461 1.00 35.45 263 THR C CA 1
ATOM 4643 C C . THR C 3 263 ? 32.945 3.699 15.155 1.00 35.78 263 THR C C 1
ATOM 4644 O O . THR C 3 263 ? 32.225 4.319 15.934 1.00 37.44 263 THR C O 1
ATOM 4648 N N . ASN C 3 264 ? 32.503 3.156 14.015 1.00 33.66 264 ASN C N 1
ATOM 4649 C CA . ASN C 3 264 ? 31.093 3.212 13.594 1.00 25.63 264 ASN C CA 1
ATOM 4650 C C . ASN C 3 264 ? 30.202 2.486 14.604 1.00 26.62 264 ASN C C 1
ATOM 4651 O O . ASN C 3 264 ? 30.499 1.357 14.993 1.00 32.90 264 ASN C O 1
ATOM 4656 N N . ARG C 3 265 ? 29.113 3.133 15.017 1.00 30.56 265 ARG C N 1
ATOM 4657 C CA . ARG C 3 265 ? 28.229 2.603 16.069 1.00 33.67 265 ARG C CA 1
ATOM 4658 C C . ARG C 3 265 ? 27.602 1.250 15.760 1.00 33.81 265 ARG C C 1
ATOM 4659 O O . ARG C 3 265 ? 27.494 0.400 16.644 1.00 36.19 265 ARG C O 1
ATOM 4667 N N . LEU C 3 266 ? 27.170 1.062 14.514 1.00 42.66 266 LEU C N 1
ATOM 4668 C CA . LEU C 3 266 ? 26.613 -0.216 14.087 1.00 40.61 266 LEU C CA 1
ATOM 4669 C C . LEU C 3 266 ? 27.709 -1.273 14.082 1.00 37.44 266 LEU C C 1
ATOM 4670 O O . LEU C 3 266 ? 27.507 -2.357 14.618 1.00 39.46 266 LEU C O 1
ATOM 4675 N N . GLN C 3 267 ? 28.878 -0.941 13.529 1.00 37.24 267 GLN C N 1
ATOM 4676 C CA . GLN C 3 267 ? 30.028 -1.854 13.550 1.00 31.46 267 GLN C CA 1
ATOM 4677 C C . GLN C 3 267 ? 30.421 -2.275 14.969 1.00 29.82 267 GLN C C 1
ATOM 4678 O O . GLN C 3 267 ? 30.626 -3.458 15.226 1.00 29.62 267 GLN C O 1
ATOM 4684 N N . GLU C 3 268 ? 30.530 -1.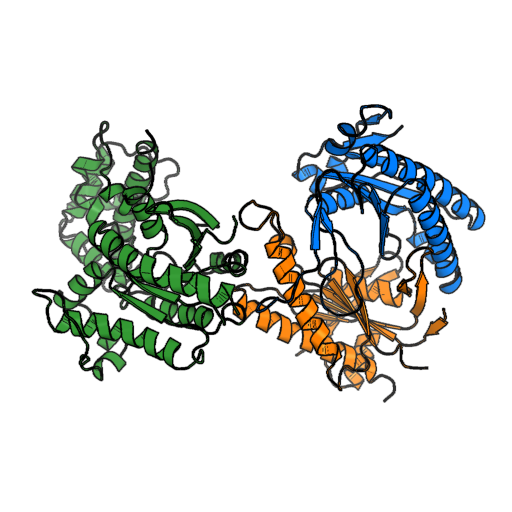309 15.879 1.00 32.55 268 GLU C N 1
ATOM 4685 C CA . GLU C 3 268 ? 30.806 -1.595 17.290 1.00 38.12 268 GLU C CA 1
ATOM 4686 C C . GLU C 3 268 ? 29.754 -2.547 17.870 1.00 39.78 268 GLU C C 1
ATOM 4687 O O . GLU C 3 268 ? 30.066 -3.398 18.710 1.00 39.27 268 GLU C O 1
ATOM 4693 N N . ALA C 3 269 ? 28.505 -2.392 17.434 1.00 36.68 269 ALA C N 1
ATOM 4694 C CA . ALA C 3 269 ? 27.432 -3.263 17.910 1.00 41.78 269 ALA C CA 1
ATOM 4695 C C . ALA C 3 269 ? 27.630 -4.705 17.413 1.00 43.46 269 ALA C C 1
ATOM 4696 O O . ALA C 3 269 ? 27.502 -5.656 18.186 1.00 44.20 269 ALA C O 1
ATOM 4698 N N . LEU C 3 270 ? 27.968 -4.852 16.132 1.00 40.88 270 LEU C N 1
ATOM 4699 C CA . LEU C 3 270 ? 28.259 -6.153 15.528 1.00 33.29 270 LEU C CA 1
ATOM 4700 C C . LEU C 3 270 ? 29.416 -6.856 16.254 1.00 35.08 270 LEU C C 1
ATOM 4701 O O . LEU C 3 270 ? 29.283 -8.013 16.674 1.00 34.53 270 LEU C O 1
ATOM 4706 N N . ASN C 3 271 ? 30.529 -6.136 16.419 1.00 31.42 271 ASN C N 1
ATOM 4707 C CA . ASN C 3 271 ? 31.720 -6.651 17.096 1.00 30.86 271 ASN C CA 1
ATOM 4708 C C . ASN C 3 271 ? 31.425 -7.082 18.526 1.00 31.26 271 ASN C C 1
ATOM 4709 O O . ASN C 3 271 ? 31.928 -8.108 18.985 1.00 30.64 271 ASN C O 1
ATOM 4714 N N . LEU C 3 272 ? 30.609 -6.289 19.220 1.00 35.70 272 LEU C N 1
ATOM 4715 C CA . LEU C 3 272 ? 30.210 -6.569 20.602 1.00 35.34 272 LEU C CA 1
ATOM 4716 C C . LEU C 3 272 ? 29.285 -7.792 20.686 1.00 35.65 272 LEU C C 1
ATOM 4717 O O . LEU C 3 272 ? 29.367 -8.589 21.630 1.00 35.67 272 LEU C O 1
ATOM 4722 N N . PHE C 3 273 ? 28.426 -7.939 19.677 1.00 37.08 273 PHE C N 1
ATOM 4723 C CA . PHE C 3 273 ? 27.504 -9.070 19.570 1.00 38.28 273 PHE C CA 1
ATOM 4724 C C . PHE C 3 273 ? 28.316 -10.343 19.380 1.00 36.03 273 PHE C C 1
ATOM 4725 O O . PHE C 3 273 ? 28.104 -11.331 20.080 1.00 29.35 273 PHE C O 1
ATOM 4733 N N . LYS C 3 274 ? 29.266 -10.290 18.448 1.00 35.80 274 LYS C N 1
ATOM 4734 C CA . LYS C 3 274 ? 30.173 -11.402 18.190 1.00 40.03 274 LYS C CA 1
ATOM 4735 C C . LYS C 3 274 ? 30.875 -11.857 19.479 1.00 40.71 274 LYS C C 1
ATOM 4736 O O . LYS C 3 274 ? 30.976 -13.054 19.743 1.00 39.66 274 LYS C O 1
ATOM 4742 N N . SER C 3 275 ? 31.320 -10.900 20.293 1.00 38.22 275 SER C N 1
ATOM 4743 C CA . SER C 3 275 ? 31.998 -11.205 21.555 1.00 33.58 275 SER C CA 1
ATOM 4744 C C . SER C 3 275 ? 31.115 -11.959 22.525 1.00 31.52 275 SER C C 1
ATOM 4745 O O . SER C 3 275 ? 31.584 -12.837 23.256 1.00 35.51 275 SER C O 1
ATOM 4748 N N . ILE C 3 276 ? 29.848 -11.562 22.564 1.00 30.04 276 ILE C N 1
ATOM 4749 C CA . ILE C 3 276 ? 28.863 -12.163 23.446 1.00 31.09 276 ILE C CA 1
ATOM 4750 C C . ILE C 3 276 ? 28.429 -13.532 22.920 1.00 36.22 276 ILE C C 1
ATOM 4751 O O . ILE C 3 276 ? 28.402 -14.518 23.667 1.00 32.66 276 ILE C O 1
ATOM 4756 N N . TRP C 3 277 ? 28.160 -13.595 21.620 1.00 36.36 277 TRP C N 1
ATOM 4757 C CA . TRP C 3 277 ? 27.719 -14.824 20.972 1.00 38.75 277 TRP C CA 1
ATOM 4758 C C . TRP C 3 277 ? 28.748 -15.957 21.104 1.00 40.04 277 TRP C C 1
ATOM 4759 O O . TRP C 3 277 ? 28.414 -17.087 21.487 1.00 45.45 277 TRP C O 1
ATOM 4770 N N . ASN C 3 278 ? 30.000 -15.644 20.795 1.00 31.18 278 ASN C N 1
ATOM 4771 C CA . ASN C 3 278 ? 31.066 -16.630 20.851 1.00 28.44 278 ASN C CA 1
ATOM 4772 C C . ASN C 3 278 ? 31.771 -16.566 22.198 1.00 29.70 278 ASN C C 1
ATOM 4773 O O . ASN C 3 278 ? 32.941 -16.915 22.302 1.00 29.64 278 ASN C O 1
ATOM 4778 N N . ASN C 3 279 ? 31.075 -16.096 23.228 1.00 32.00 279 ASN C N 1
ATOM 4779 C CA . ASN C 3 279 ? 31.677 -16.014 24.552 1.00 32.61 279 ASN C CA 1
ATOM 4780 C C . ASN C 3 279 ? 31.790 -17.404 25.154 1.00 29.13 279 ASN C C 1
ATOM 4781 O O . ASN C 3 279 ? 30.885 -18.226 24.994 1.00 35.53 279 ASN C O 1
ATOM 4786 N N . ARG C 3 280 ? 32.895 -17.651 25.858 1.00 31.40 280 ARG C N 1
ATOM 4787 C CA . ARG C 3 280 ? 33.187 -18.970 26.427 1.00 32.95 280 ARG C CA 1
ATOM 4788 C C . ARG C 3 280 ? 32.322 -19.324 27.625 1.00 35.73 280 ARG C C 1
ATOM 4789 O O . ARG C 3 280 ? 32.233 -20.492 28.017 1.00 29.55 280 ARG C O 1
ATOM 4797 N N . TRP C 3 281 ? 31.694 -18.312 28.211 1.00 36.15 281 TRP C N 1
ATOM 4798 C CA . TRP C 3 281 ? 30.836 -18.531 29.357 1.00 35.74 281 TRP C CA 1
ATOM 4799 C C . TRP C 3 281 ? 29.366 -18.415 28.988 1.00 40.45 281 TRP C C 1
ATOM 4800 O O . TRP C 3 281 ? 28.489 -18.520 29.850 1.00 47.84 281 TRP C O 1
ATOM 4811 N N . LEU C 3 282 ? 29.100 -18.248 27.694 1.00 39.56 282 LEU C N 1
ATOM 4812 C CA . LEU C 3 282 ? 27.737 -18.082 27.211 1.00 37.61 282 LEU C CA 1
ATOM 4813 C C . LEU C 3 282 ? 27.359 -19.077 26.112 1.00 38.21 282 LEU C C 1
ATOM 4814 O O . LEU C 3 282 ? 26.463 -18.800 25.320 1.00 34.21 282 LEU C O 1
ATOM 4819 N N . ARG C 3 283 ? 28.011 -20.244 26.108 1.00 42.67 283 ARG C N 1
ATOM 4820 C CA . ARG C 3 283 ? 27.796 -21.313 25.114 1.00 46.77 283 ARG C CA 1
ATOM 4821 C C . ARG C 3 283 ? 26.360 -21.860 25.042 1.00 48.97 283 ARG C C 1
ATOM 4822 O O . ARG C 3 283 ? 25.877 -22.227 23.969 1.00 45.30 283 ARG C O 1
ATOM 4830 N N . THR C 3 284 ? 25.728 -21.958 26.212 1.00 51.23 284 THR C N 1
ATOM 4831 C CA . THR C 3 284 ? 24.367 -22.469 26.406 1.00 45.01 284 THR C CA 1
ATOM 4832 C C . THR C 3 284 ? 23.295 -21.412 26.178 1.00 42.07 284 THR C C 1
ATOM 4833 O O . THR C 3 284 ? 22.190 -21.729 25.734 1.00 46.36 284 THR C O 1
ATOM 4837 N N . ILE C 3 285 ? 23.632 -20.164 26.505 1.00 41.45 285 ILE C N 1
ATOM 4838 C CA . ILE C 3 285 ? 22.678 -19.050 26.552 1.00 38.57 285 ILE C CA 1
ATOM 4839 C C . ILE C 3 285 ? 22.230 -18.507 25.192 1.00 40.48 285 ILE C C 1
ATOM 4840 O O . ILE C 3 285 ? 23.054 -18.172 24.333 1.00 38.82 285 ILE C O 1
ATOM 4845 N N . SER C 3 286 ? 20.913 -18.439 25.008 1.00 42.94 286 SER C N 1
ATOM 4846 C CA . SER C 3 286 ? 20.312 -17.883 23.800 1.00 41.17 286 SER C CA 1
ATOM 4847 C C . SER C 3 286 ? 20.093 -16.371 23.913 1.00 42.14 286 SER C C 1
ATOM 4848 O O . SER C 3 286 ? 19.857 -15.819 25.000 1.00 38.67 286 SER C O 1
ATOM 4851 N N . VAL C 3 287 ? 20.161 -15.719 22.760 1.00 42.97 287 VAL C N 1
ATOM 4852 C CA . VAL C 3 287 ? 20.070 -14.275 22.672 1.00 43.11 287 VAL C CA 1
ATOM 4853 C C . VAL C 3 287 ? 18.759 -13.838 22.047 1.00 42.29 287 VAL C C 1
ATOM 4854 O O . VAL C 3 287 ? 18.369 -14.329 20.987 1.00 41.52 287 VAL C O 1
ATOM 4858 N N . ILE C 3 288 ? 18.075 -12.935 22.735 1.00 38.19 288 ILE C N 1
ATOM 4859 C CA . ILE C 3 288 ? 16.924 -12.259 22.174 1.00 39.36 288 ILE C CA 1
ATOM 4860 C C . ILE C 3 288 ? 17.415 -10.905 21.674 1.00 37.24 288 ILE C C 1
ATOM 4861 O O . ILE C 3 288 ? 17.706 -9.994 22.460 1.00 36.64 288 ILE C O 1
ATOM 4866 N N . LEU C 3 289 ? 17.545 -10.813 20.355 1.00 33.35 289 LEU C N 1
ATOM 4867 C CA . LEU C 3 289 ? 18.089 -9.643 19.691 1.00 35.32 289 LEU C CA 1
ATOM 4868 C C . LEU C 3 289 ? 17.025 -8.592 19.423 1.00 41.03 289 LEU C C 1
ATOM 4869 O O . LEU C 3 289 ? 16.133 -8.809 18.604 1.00 46.85 289 LEU C O 1
ATOM 4874 N N . PHE C 3 290 ? 17.110 -7.465 20.129 1.00 41.94 290 PHE C N 1
ATOM 4875 C CA . PHE C 3 290 ? 16.227 -6.326 19.886 1.00 34.84 290 PHE C CA 1
ATOM 4876 C C . PHE C 3 290 ? 16.905 -5.353 18.939 1.00 28.79 290 PHE C C 1
ATOM 4877 O O . PHE C 3 290 ? 17.886 -4.709 19.304 1.00 30.85 290 PHE C O 1
ATOM 4885 N N . LEU C 3 291 ? 16.395 -5.268 17.717 1.00 26.11 291 LEU C N 1
ATOM 4886 C CA . LEU C 3 291 ? 16.861 -4.276 16.756 1.00 30.26 291 LEU C CA 1
ATOM 4887 C C . LEU C 3 291 ? 16.059 -2.989 16.990 1.00 36.13 291 LEU C C 1
ATOM 4888 O O . LEU C 3 291 ? 15.017 -2.738 16.369 1.00 31.33 291 LEU C O 1
ATOM 4893 N N . ASN C 3 292 ? 16.571 -2.188 17.919 1.00 35.48 292 ASN C N 1
ATOM 4894 C CA . ASN C 3 292 ? 15.869 -1.036 18.457 1.00 29.25 292 ASN C CA 1
ATOM 4895 C C . ASN C 3 292 ? 15.951 0.208 17.573 1.00 29.92 292 ASN C C 1
ATOM 4896 O O . ASN C 3 292 ? 16.759 0.268 16.643 1.00 26.03 292 ASN C O 1
ATOM 4901 N N . LYS C 3 293 ? 15.088 1.184 17.868 1.00 34.41 293 LYS C N 1
ATOM 4902 C CA . LYS C 3 293 ? 15.017 2.460 17.155 1.00 32.64 293 LYS C CA 1
ATOM 4903 C C . LYS C 3 293 ? 14.619 2.292 15.693 1.00 32.13 293 LYS C C 1
ATOM 4904 O O . LYS C 3 293 ? 15.245 2.867 14.795 1.00 34.93 293 LYS C O 1
ATOM 4910 N N . GLN C 3 294 ? 13.569 1.500 15.471 1.00 31.44 294 GLN C N 1
ATOM 4911 C CA . GLN C 3 294 ? 13.050 1.222 14.127 1.00 39.52 294 GLN C CA 1
ATOM 4912 C C . GLN C 3 294 ? 12.405 2.460 13.489 1.00 46.39 294 GLN C C 1
ATOM 4913 O O . GLN C 3 294 ? 12.378 2.613 12.257 1.00 42.06 294 GLN C O 1
ATOM 4919 N N . ASP C 3 295 ? 11.890 3.333 14.354 1.00 48.53 295 ASP C N 1
ATOM 4920 C CA . ASP C 3 295 ? 11.294 4.608 13.964 1.00 41.21 295 ASP C CA 1
ATOM 4921 C C . ASP C 3 295 ? 12.328 5.560 13.360 1.00 38.56 295 ASP C C 1
ATOM 4922 O O . ASP C 3 295 ? 12.156 6.050 12.242 1.00 35.85 295 ASP C O 1
ATOM 4927 N N . LEU C 3 296 ? 13.413 5.790 14.093 1.00 34.71 296 LEU C N 1
ATOM 4928 C CA . LEU C 3 296 ? 14.493 6.653 13.630 1.00 37.94 296 LEU C CA 1
ATOM 4929 C C . LEU C 3 296 ? 15.119 6.125 12.345 1.00 38.76 296 LEU C C 1
ATOM 4930 O O . LEU C 3 296 ? 15.475 6.897 11.453 1.00 37.97 296 LEU C O 1
ATOM 4935 N N . LEU C 3 297 ? 15.261 4.804 12.271 1.00 42.12 297 LEU C N 1
ATOM 4936 C CA . LEU C 3 297 ? 15.793 4.143 11.086 1.00 43.27 297 LEU C CA 1
ATOM 4937 C C . LEU C 3 297 ? 14.978 4.529 9.861 1.00 46.92 297 LEU C C 1
ATOM 4938 O O . LEU C 3 297 ? 15.515 5.071 8.891 1.00 51.67 297 LEU C O 1
ATOM 4943 N N . ALA C 3 298 ? 13.675 4.261 9.932 1.00 44.86 298 ALA C N 1
ATOM 4944 C CA . ALA C 3 298 ? 12.752 4.541 8.842 1.00 38.46 298 ALA C CA 1
ATOM 4945 C C . ALA C 3 298 ? 12.823 5.988 8.392 1.00 38.01 298 ALA C C 1
ATOM 4946 O O . ALA C 3 298 ? 12.863 6.274 7.202 1.00 40.81 298 ALA C O 1
ATOM 4948 N N . GLU C 3 299 ? 12.856 6.898 9.352 1.00 39.02 299 GLU C N 1
ATOM 4949 C CA . GLU C 3 299 ? 12.889 8.317 9.054 1.00 44.20 299 GLU C CA 1
ATOM 4950 C C . GLU C 3 299 ? 14.133 8.676 8.231 1.00 42.67 299 GLU C C 1
ATOM 4951 O O . GLU C 3 299 ? 14.057 9.476 7.293 1.00 39.44 299 GLU C O 1
ATOM 4957 N N . LYS C 3 300 ? 15.258 8.050 8.580 1.00 42.75 300 LYS C N 1
ATOM 4958 C CA . LYS C 3 300 ? 16.540 8.247 7.899 1.00 40.95 300 LYS C CA 1
ATOM 4959 C C . LYS C 3 300 ? 16.542 7.646 6.498 1.00 44.02 300 LYS C C 1
ATOM 4960 O O . LYS C 3 300 ? 17.201 8.155 5.583 1.00 46.12 300 LYS C O 1
ATOM 4966 N N . VAL C 3 301 ? 15.829 6.536 6.354 1.00 46.07 301 VAL C N 1
ATOM 4967 C CA . VAL C 3 301 ? 15.712 5.830 5.082 1.00 47.10 301 VAL C CA 1
ATOM 4968 C C . VAL C 3 301 ? 14.875 6.625 4.075 1.00 49.16 301 VAL C C 1
ATOM 4969 O O . VAL C 3 301 ? 15.241 6.759 2.900 1.00 48.01 301 VAL C O 1
ATOM 4973 N N . LEU C 3 302 ? 13.756 7.155 4.561 1.00 48.68 302 LEU C N 1
ATOM 4974 C CA . LEU C 3 302 ? 12.824 7.920 3.744 1.00 45.74 302 LEU C CA 1
ATOM 4975 C C . LEU C 3 302 ? 13.401 9.288 3.425 1.00 49.57 302 LEU C C 1
ATOM 4976 O O . LEU C 3 302 ? 13.251 9.783 2.305 1.00 51.06 302 LEU C O 1
ATOM 4981 N N . ALA C 3 303 ? 14.071 9.885 4.412 1.00 49.41 303 ALA C N 1
ATOM 4982 C CA . ALA C 3 303 ? 14.739 11.167 4.226 1.00 50.08 303 ALA C CA 1
ATOM 4983 C C . ALA C 3 303 ? 15.723 11.065 3.062 1.00 55.81 303 ALA C C 1
ATOM 4984 O O . ALA C 3 303 ? 15.965 12.043 2.356 1.00 61.99 303 ALA C O 1
ATOM 4986 N N . GLY C 3 304 ? 16.292 9.877 2.873 1.00 56.52 304 GLY C N 1
ATOM 4987 C CA . GLY C 3 304 ? 17.208 9.650 1.770 1.00 57.00 304 GLY C CA 1
ATOM 4988 C C . GLY C 3 304 ? 18.462 10.510 1.761 1.00 60.09 304 GLY C C 1
ATOM 4989 O O . GLY C 3 304 ? 19.164 10.548 0.750 1.00 55.46 304 GLY C O 1
ATOM 4990 N N . LYS C 3 305 ? 18.754 11.188 2.872 1.00 65.78 305 LYS C N 1
ATOM 4991 C CA . LYS C 3 305 ? 19.932 12.059 2.961 1.00 67.74 305 LYS C CA 1
ATOM 4992 C C . LYS C 3 305 ? 21.211 11.235 2.979 1.00 64.65 305 LYS C C 1
ATOM 4993 O O . LYS C 3 305 ? 21.975 11.267 2.019 1.00 64.74 305 LYS C O 1
ATOM 4999 N N . SER C 3 306 ? 21.444 10.501 4.067 1.00 63.19 306 SER C N 1
ATOM 5000 C CA . SER C 3 306 ? 22.599 9.613 4.139 1.00 60.29 306 SER C CA 1
ATOM 5001 C C . SER C 3 306 ? 22.224 8.155 3.826 1.00 57.50 306 SER C C 1
ATOM 5002 O O . SER C 3 306 ? 21.342 7.568 4.454 1.00 50.47 306 SER C O 1
ATOM 5005 N N . LYS C 3 307 ? 22.874 7.609 2.802 1.00 57.76 307 LYS C N 1
ATOM 5006 C CA . LYS C 3 307 ? 22.615 6.259 2.312 1.00 51.81 307 LYS C CA 1
ATOM 5007 C C . LYS C 3 307 ? 23.351 5.183 3.106 1.00 49.35 307 LYS C C 1
ATOM 5008 O O . LYS C 3 307 ? 24.517 5.354 3.482 1.00 44.74 307 LYS C O 1
ATOM 5014 N N . ILE C 3 308 ? 22.688 4.053 3.322 1.00 44.26 308 ILE C N 1
ATOM 5015 C CA . ILE C 3 308 ? 23.319 2.952 4.044 1.00 42.18 308 ILE C CA 1
ATOM 5016 C C . ILE C 3 308 ? 24.484 2.355 3.255 1.00 48.10 308 ILE C C 1
ATOM 5017 O O . ILE C 3 308 ? 25.510 1.994 3.840 1.00 48.58 308 ILE C O 1
ATOM 5022 N N . GLU C 3 309 ? 24.339 2.281 1.932 1.00 48.08 309 GLU C N 1
ATOM 5023 C CA . GLU C 3 309 ? 25.380 1.713 1.084 1.00 49.77 309 GLU C CA 1
ATOM 5024 C C . GLU C 3 309 ? 26.730 2.418 1.227 1.00 50.79 309 GLU C C 1
ATOM 5025 O O . GLU C 3 309 ? 27.758 1.865 0.854 1.00 55.23 309 GLU C O 1
ATOM 5031 N N . ASP C 3 310 ? 26.728 3.627 1.782 1.00 52.71 310 ASP C N 1
ATOM 5032 C CA . ASP C 3 310 ? 27.956 4.411 1.953 1.00 50.21 310 ASP C CA 1
ATOM 5033 C C . ASP C 3 310 ? 28.738 4.079 3.223 1.00 50.08 310 ASP C C 1
ATOM 5034 O O . ASP C 3 310 ? 29.919 4.409 3.326 1.00 45.26 310 ASP C O 1
ATOM 5039 N N . TYR C 3 311 ? 28.066 3.483 4.208 1.00 51.20 311 TYR C N 1
ATOM 5040 C CA . TYR C 3 311 ? 28.715 3.081 5.461 1.00 48.96 311 TYR C CA 1
ATOM 5041 C C . TYR C 3 311 ? 28.937 1.567 5.526 1.00 49.60 311 TYR C C 1
ATOM 5042 O O . TYR C 3 311 ? 29.806 1.087 6.253 1.00 50.79 311 TYR C O 1
ATOM 5051 N N . PHE C 3 312 ? 28.085 0.824 4.826 1.00 47.12 312 PHE C N 1
ATOM 5052 C CA . PHE C 3 312 ? 28.171 -0.627 4.751 1.00 42.31 312 PHE C CA 1
ATOM 5053 C C . PHE C 3 312 ? 27.920 -0.941 3.270 1.00 45.95 312 PHE C C 1
ATOM 5054 O O . PHE C 3 312 ? 26.777 -1.139 2.842 1.00 42.31 312 PHE C O 1
ATOM 5062 N N . PRO C 3 313 ? 28.997 -0.947 2.458 1.00 50.27 313 PRO C N 1
ATOM 5063 C CA . PRO C 3 313 ? 28.926 -1.217 1.016 1.00 48.95 313 PRO C CA 1
ATOM 5064 C C . PRO C 3 313 ? 28.206 -2.502 0.618 1.00 49.70 313 PRO C C 1
ATOM 5065 O O . PRO C 3 313 ? 27.640 -2.580 -0.477 1.00 47.21 313 PRO C O 1
ATOM 5069 N N . GLU C 3 314 ? 28.206 -3.490 1.514 1.00 50.63 314 GLU C N 1
ATOM 5070 C CA . GLU C 3 314 ? 27.519 -4.761 1.277 1.00 54.60 314 GLU C CA 1
ATOM 5071 C C . GLU C 3 314 ? 26.014 -4.601 1.090 1.00 58.79 314 GLU C C 1
ATOM 5072 O O . GLU C 3 314 ? 25.375 -5.413 0.410 1.00 60.40 314 GLU C O 1
ATOM 5078 N N . PHE C 3 315 ? 25.451 -3.546 1.674 1.00 56.45 315 PHE C N 1
ATOM 5079 C CA . PHE C 3 315 ? 24.041 -3.239 1.481 1.00 56.08 315 PHE C CA 1
ATOM 5080 C C . PHE C 3 315 ? 23.716 -3.095 -0.013 1.00 58.50 315 PHE C C 1
ATOM 5081 O O . PHE C 3 315 ? 22.571 -3.265 -0.430 1.00 60.60 315 PHE C O 1
ATOM 5089 N N . ALA C 3 316 ? 24.736 -2.790 -0.809 1.00 58.12 316 ALA C N 1
ATOM 5090 C CA . ALA C 3 316 ? 24.589 -2.669 -2.251 1.00 56.71 316 ALA C CA 1
ATOM 5091 C C . ALA C 3 316 ? 24.215 -4.008 -2.902 1.00 58.91 316 ALA C C 1
ATOM 5092 O O . ALA C 3 316 ? 23.460 -4.037 -3.875 1.00 58.55 316 ALA C O 1
ATOM 5094 N N . ARG C 3 317 ? 24.742 -5.108 -2.362 1.00 58.76 317 ARG C N 1
ATOM 5095 C CA . ARG C 3 317 ? 24.439 -6.453 -2.866 1.00 64.98 317 ARG C CA 1
ATOM 5096 C C . ARG C 3 317 ? 23.041 -6.912 -2.454 1.00 67.29 317 ARG C C 1
ATOM 5097 O O . ARG C 3 317 ? 22.399 -7.710 -3.145 1.00 69.42 317 ARG C O 1
ATOM 5105 N N . TYR C 3 318 ? 22.582 -6.398 -1.319 1.00 62.17 318 TYR C N 1
ATOM 5106 C CA . TYR C 3 318 ? 21.378 -6.889 -0.668 1.00 57.58 318 TYR C CA 1
ATOM 5107 C C . TYR C 3 318 ? 20.061 -6.758 -1.431 1.00 60.39 318 TYR C C 1
ATOM 5108 O O . TYR C 3 318 ? 19.710 -5.682 -1.924 1.00 63.10 318 TYR C O 1
ATOM 5117 N N . THR C 3 319 ? 19.345 -7.872 -1.546 1.00 61.24 319 THR C N 1
ATOM 5118 C CA . THR C 3 319 ? 17.962 -7.835 -2.015 1.00 65.38 319 THR C CA 1
ATOM 5119 C C . THR C 3 319 ? 17.117 -8.398 -0.879 1.00 64.98 319 THR C C 1
ATOM 5120 O O . THR C 3 319 ? 17.583 -9.229 -0.097 1.00 63.03 319 THR C O 1
ATOM 5124 N N . THR C 3 320 ? 15.887 -7.920 -0.774 1.00 66.26 320 THR C N 1
ATOM 5125 C CA . THR C 3 320 ? 15.035 -8.266 0.349 1.00 67.58 320 THR C CA 1
ATOM 5126 C C . THR C 3 320 ? 14.624 -9.745 0.352 1.00 68.00 320 THR C C 1
ATOM 5127 O O . THR C 3 320 ? 14.309 -10.311 -0.694 1.00 68.98 320 THR C O 1
ATOM 5131 N N . PRO C 3 321 ? 14.644 -10.389 1.536 1.00 69.84 321 PRO C N 1
ATOM 5132 C CA . PRO C 3 321 ? 14.288 -11.803 1.729 1.00 72.43 321 PRO C CA 1
ATOM 5133 C C . PRO C 3 321 ? 12.853 -12.226 1.390 1.00 77.17 321 PRO C C 1
ATOM 5134 O O . PRO C 3 321 ? 11.955 -11.396 1.227 1.00 79.96 321 PRO C O 1
ATOM 5138 N N . GLU C 3 322 ? 12.653 -13.538 1.313 1.00 82.26 322 GLU C N 1
ATOM 5139 C CA . GLU C 3 322 ? 11.354 -14.131 0.999 1.00 84.72 322 GLU C CA 1
ATOM 5140 C C . GLU C 3 322 ? 10.403 -14.062 2.181 1.00 80.21 322 GLU C C 1
ATOM 5141 O O . GLU C 3 322 ? 9.312 -13.506 2.079 1.00 77.22 322 GLU C O 1
ATOM 5147 N N . ASP C 3 323 ? 10.846 -14.628 3.301 1.00 77.17 323 ASP C N 1
ATOM 5148 C CA . ASP C 3 323 ? 10.066 -14.707 4.532 1.00 75.65 323 ASP C CA 1
ATOM 5149 C C . ASP C 3 323 ? 9.753 -13.341 5.146 1.00 71.23 323 ASP C C 1
ATOM 5150 O O . ASP C 3 323 ? 9.068 -13.262 6.170 1.00 69.79 323 ASP C O 1
ATOM 5155 N N . ALA C 3 324 ? 10.265 -12.279 4.527 1.00 63.23 324 ALA C N 1
ATOM 5156 C CA . ALA C 3 324 ? 10.055 -10.920 5.008 1.00 58.81 324 ALA C CA 1
ATOM 5157 C C . ALA C 3 324 ? 8.576 -10.650 5.212 1.00 57.46 324 ALA C C 1
ATOM 5158 O O . ALA C 3 324 ? 7.772 -10.873 4.313 1.00 65.67 324 ALA C O 1
ATOM 5160 N N . THR C 3 325 ? 8.216 -10.198 6.406 1.00 52.97 325 THR C N 1
ATOM 5161 C CA . THR C 3 325 ? 6.829 -9.882 6.711 1.00 55.61 325 THR C CA 1
ATOM 5162 C C . THR C 3 325 ? 6.713 -8.393 7.021 1.00 60.78 325 THR C C 1
ATOM 5163 O O . THR C 3 325 ? 6.694 -7.988 8.185 1.00 58.84 325 THR C O 1
ATOM 5167 N N . PRO C 3 326 ? 6.631 -7.552 5.972 1.00 64.36 326 PRO C N 1
ATOM 5168 C CA . PRO C 3 326 ? 6.522 -6.098 6.139 1.00 62.90 326 PRO C CA 1
ATOM 5169 C C . PRO C 3 326 ? 5.286 -5.697 6.939 1.00 64.40 326 PRO C C 1
ATOM 5170 O O . PRO C 3 326 ? 4.275 -6.406 6.942 1.00 67.62 326 PRO C O 1
ATOM 5174 N N . GLU C 3 327 ? 5.386 -4.566 7.631 1.00 61.86 327 GLU C N 1
ATOM 5175 C CA . GLU C 3 327 ? 4.261 -4.009 8.367 1.00 58.22 327 GLU C CA 1
ATOM 5176 C C . GLU C 3 327 ? 3.258 -3.421 7.388 1.00 59.04 327 GLU C C 1
ATOM 5177 O O . GLU C 3 327 ? 3.568 -3.234 6.204 1.00 52.10 327 GLU C O 1
ATOM 5183 N N . PRO C 3 328 ? 2.019 -3.178 7.851 1.00 62.64 328 PRO C N 1
ATOM 5184 C CA . PRO C 3 328 ? 0.983 -2.602 6.988 1.00 64.55 328 PRO C CA 1
ATOM 5185 C C . PRO C 3 328 ? 1.385 -1.183 6.561 1.00 64.33 328 PRO C C 1
ATOM 5186 O O . PRO C 3 328 ? 1.619 -0.315 7.411 1.00 64.27 328 PRO C O 1
ATOM 5190 N N . GLY C 3 329 ? 1.508 -0.972 5.250 1.00 60.19 329 GLY C N 1
ATOM 5191 C CA . GLY C 3 329 ? 1.882 0.335 4.729 1.00 60.57 329 GLY C CA 1
ATOM 5192 C C . GLY C 3 329 ? 3.326 0.734 4.992 1.00 58.88 329 GLY C C 1
ATOM 5193 O O . GLY C 3 329 ? 3.629 1.907 5.230 1.00 57.60 329 GLY C O 1
ATOM 5194 N N . GLU C 3 330 ? 4.215 -0.253 4.960 1.00 58.49 330 GLU C N 1
ATOM 5195 C CA . GLU C 3 330 ? 5.639 -0.033 5.168 1.00 53.33 330 GLU C CA 1
ATOM 5196 C C . GLU C 3 330 ? 6.357 0.043 3.826 1.00 51.16 330 GLU C C 1
ATOM 5197 O O . GLU C 3 330 ? 6.233 -0.853 2.992 1.00 50.45 330 GLU C O 1
ATOM 5203 N N . ASP C 3 331 ? 7.097 1.125 3.619 1.00 49.78 331 ASP C N 1
ATOM 5204 C CA . ASP C 3 331 ? 7.845 1.316 2.385 1.00 55.41 331 ASP C CA 1
ATOM 5205 C C . ASP C 3 331 ? 8.829 0.154 2.175 1.00 55.04 331 ASP C C 1
ATOM 5206 O O . ASP C 3 331 ? 9.564 -0.222 3.095 1.00 52.12 331 ASP C O 1
ATOM 5211 N N . PRO C 3 332 ? 8.857 -0.421 0.954 1.00 51.85 332 PRO C N 1
ATOM 5212 C CA . PRO C 3 332 ? 9.735 -1.542 0.591 1.00 47.78 332 PRO C CA 1
ATOM 5213 C C . PRO C 3 332 ? 11.218 -1.302 0.876 1.00 45.92 332 PRO C C 1
ATOM 5214 O O . PRO C 3 332 ? 11.981 -2.249 1.113 1.00 43.98 332 PRO C O 1
ATOM 5218 N N . ARG C 3 333 ? 11.614 -0.033 0.855 1.00 43.62 333 ARG C N 1
ATOM 5219 C CA . ARG C 3 333 ? 12.988 0.356 1.144 1.00 46.47 333 ARG C CA 1
ATOM 5220 C C . ARG C 3 333 ? 13.267 0.302 2.640 1.00 40.91 333 ARG C C 1
ATOM 5221 O O . ARG C 3 333 ? 14.374 -0.023 3.064 1.00 40.50 333 ARG C O 1
ATOM 5229 N N . VAL C 3 334 ? 12.259 0.620 3.440 1.00 39.53 334 VAL C N 1
ATOM 5230 C CA . VAL C 3 334 ? 12.387 0.502 4.885 1.00 41.59 334 VAL C CA 1
ATOM 5231 C C . VAL C 3 334 ? 12.504 -0.970 5.251 1.00 42.21 334 VAL C C 1
ATOM 5232 O O . VAL C 3 334 ? 13.329 -1.352 6.088 1.00 43.70 334 VAL C O 1
ATOM 5236 N N . THR C 3 335 ? 11.687 -1.790 4.597 1.00 41.75 335 THR C N 1
ATOM 5237 C CA . THR C 3 335 ? 11.701 -3.233 4.808 1.00 40.85 335 THR C CA 1
ATOM 5238 C C . THR C 3 335 ? 13.104 -3.728 4.492 1.00 42.80 335 THR C C 1
ATOM 5239 O O . THR C 3 335 ? 13.778 -4.335 5.336 1.00 42.48 335 THR C O 1
ATOM 5243 N N . ARG C 3 336 ? 13.542 -3.427 3.271 1.00 40.24 336 ARG C N 1
ATOM 5244 C CA . ARG C 3 336 ? 14.850 -3.832 2.793 1.00 39.58 336 ARG C CA 1
ATOM 5245 C C . ARG C 3 336 ? 15.973 -3.445 3.771 1.00 40.80 336 ARG C C 1
ATOM 5246 O O . ARG C 3 336 ? 16.868 -4.246 4.056 1.00 40.97 336 ARG C O 1
ATOM 5254 N N . ALA C 3 337 ? 15.909 -2.223 4.291 1.00 35.29 337 ALA C N 1
ATOM 5255 C CA . ALA C 3 337 ? 16.917 -1.736 5.218 1.00 34.49 337 ALA C CA 1
ATOM 5256 C C . ALA C 3 337 ? 16.934 -2.495 6.550 1.00 39.85 337 ALA C C 1
ATOM 5257 O O . ALA C 3 337 ? 17.957 -3.066 6.934 1.00 42.94 337 ALA C O 1
ATOM 5259 N N . LYS C 3 338 ? 15.798 -2.520 7.242 1.00 40.99 338 LYS C N 1
ATOM 5260 C CA . LYS C 3 338 ? 15.725 -3.146 8.557 1.00 40.39 338 LYS C CA 1
ATOM 5261 C C . LYS C 3 338 ? 16.078 -4.631 8.513 1.00 40.66 338 LYS C C 1
ATOM 5262 O O . LYS C 3 338 ? 16.715 -5.158 9.426 1.00 42.21 338 LYS C O 1
ATOM 5268 N N . TYR C 3 339 ? 15.669 -5.307 7.449 1.00 39.76 339 TYR C N 1
ATOM 5269 C CA . TYR C 3 339 ? 16.018 -6.706 7.296 1.00 36.05 339 TYR C CA 1
ATOM 5270 C C . TYR C 3 339 ? 17.503 -6.882 7.039 1.00 33.91 339 TYR C C 1
ATOM 5271 O O . TYR C 3 339 ? 18.109 -7.820 7.551 1.00 35.56 339 TYR C O 1
ATOM 5280 N N . PHE C 3 340 ? 18.094 -5.952 6.293 1.00 32.38 340 PHE C N 1
ATOM 5281 C CA . PHE C 3 340 ? 19.527 -5.991 6.020 1.00 33.35 340 PHE C CA 1
ATOM 5282 C C . PHE C 3 340 ? 20.280 -5.962 7.331 1.00 37.78 340 PHE C C 1
ATOM 5283 O O . PHE C 3 340 ? 21.177 -6.769 7.570 1.00 39.94 340 PHE C O 1
ATOM 5291 N N . ILE C 3 341 ? 19.913 -5.002 8.170 1.00 37.63 341 ILE C N 1
ATOM 5292 C CA . ILE C 3 341 ? 20.528 -4.847 9.477 1.00 38.43 341 ILE C CA 1
ATOM 5293 C C . ILE C 3 341 ? 20.360 -6.106 10.321 1.00 39.05 341 ILE C C 1
ATOM 5294 O O . ILE C 3 341 ? 21.290 -6.518 11.004 1.00 38.10 341 ILE C O 1
ATOM 5299 N N . ARG C 3 342 ? 19.193 -6.739 10.245 1.00 42.79 342 ARG C N 1
ATOM 5300 C CA . ARG C 3 342 ? 18.970 -7.977 10.989 1.00 46.17 342 ARG C CA 1
ATOM 5301 C C . ARG C 3 342 ? 19.912 -9.073 10.485 1.00 46.04 342 ARG C C 1
ATOM 5302 O O . ARG C 3 342 ? 20.536 -9.786 11.270 1.00 45.13 342 ARG C O 1
ATOM 5310 N N . ASP C 3 343 ? 20.037 -9.172 9.167 1.00 46.52 343 ASP C N 1
ATOM 5311 C CA . ASP C 3 343 ? 20.814 -10.235 8.552 1.00 50.51 343 ASP C CA 1
ATOM 5312 C C . ASP C 3 343 ? 22.315 -10.136 8.811 1.00 49.88 343 ASP C C 1
ATOM 5313 O O . ASP C 3 343 ? 23.035 -11.133 8.737 1.00 51.99 343 ASP C O 1
ATOM 5318 N N . GLU C 3 344 ? 22.779 -8.941 9.159 1.00 50.46 344 GLU C N 1
ATOM 5319 C CA . GLU C 3 344 ? 24.182 -8.743 9.519 1.00 48.94 344 GLU C CA 1
ATOM 5320 C C . GLU C 3 344 ? 24.494 -9.446 10.843 1.00 42.17 344 GLU C C 1
ATOM 5321 O O . GLU C 3 344 ? 25.602 -9.946 11.053 1.00 41.82 344 GLU C O 1
ATOM 5327 N N . PHE C 3 345 ? 23.503 -9.470 11.728 1.00 36.69 345 PHE C N 1
ATOM 5328 C CA . PHE C 3 345 ? 23.629 -10.110 13.027 1.00 32.62 345 PHE C CA 1
ATOM 5329 C C . PHE C 3 345 ? 23.379 -11.592 12.922 1.00 34.52 345 PHE C C 1
ATOM 5330 O O . PHE C 3 345 ? 23.933 -12.368 13.695 1.00 38.78 345 PHE C O 1
ATOM 5338 N N . LEU C 3 346 ? 22.524 -11.984 11.980 1.00 40.89 346 LEU C N 1
ATOM 5339 C CA . LEU C 3 346 ? 22.229 -13.398 11.759 1.00 45.74 346 LEU C CA 1
ATOM 5340 C C . LEU C 3 346 ? 23.410 -14.154 11.148 1.00 47.18 346 LEU C C 1
ATOM 5341 O O . LEU C 3 346 ? 23.616 -15.330 11.440 1.00 46.17 346 LEU C O 1
ATOM 5346 N N . ARG C 3 347 ? 24.205 -13.467 10.332 1.00 45.11 347 ARG C N 1
ATOM 5347 C CA . ARG C 3 347 ? 25.424 -14.053 9.788 1.00 43.90 347 ARG C CA 1
ATOM 5348 C C . ARG C 3 347 ? 26.394 -14.444 10.897 1.00 38.81 347 ARG C C 1
ATOM 5349 O O . ARG C 3 347 ? 27.143 -15.402 10.757 1.00 40.28 347 ARG C O 1
ATOM 5357 N N . ILE C 3 348 ? 26.392 -13.677 11.987 1.00 41.09 348 ILE C N 1
ATOM 5358 C CA . ILE C 3 348 ? 27.293 -13.912 13.118 1.00 33.23 348 ILE C CA 1
ATOM 5359 C C . ILE C 3 348 ? 26.830 -15.120 13.918 1.00 30.89 348 ILE C C 1
ATOM 5360 O O . ILE C 3 348 ? 27.627 -15.996 14.240 1.00 35.03 348 ILE C O 1
ATOM 5365 N N . SER C 3 349 ? 25.540 -15.158 14.236 1.00 34.89 349 SER C N 1
ATOM 5366 C CA . SER C 3 349 ? 24.965 -16.265 14.999 1.00 41.28 349 SER C CA 1
ATOM 5367 C C . SER C 3 349 ? 24.890 -17.589 14.219 1.00 46.10 349 SER C C 1
ATOM 5368 O O . SER C 3 349 ? 24.968 -18.664 14.810 1.00 45.03 349 SER C O 1
ATOM 5371 N N . THR C 3 350 ? 24.713 -17.507 12.900 1.00 48.84 350 THR C N 1
ATOM 5372 C CA . THR C 3 350 ? 24.634 -18.697 12.055 1.00 46.49 350 THR C CA 1
ATOM 5373 C C . THR C 3 350 ? 25.960 -19.441 12.015 1.00 46.98 350 THR C C 1
ATOM 5374 O O . THR C 3 350 ? 25.995 -20.665 12.073 1.00 54.02 350 THR C O 1
ATOM 5378 N N . ALA C 3 351 ? 27.049 -18.688 11.948 1.00 46.11 351 ALA C N 1
ATOM 5379 C CA . ALA C 3 351 ? 28.375 -19.259 11.774 1.00 47.22 351 ALA C CA 1
ATOM 5380 C C . ALA C 3 351 ? 28.974 -20.000 12.973 1.00 48.41 351 ALA C C 1
ATOM 5381 O O . ALA C 3 351 ? 30.150 -20.345 12.939 1.00 57.32 351 ALA C O 1
ATOM 5383 N N . SER C 3 352 ? 28.187 -20.250 14.018 1.00 48.63 352 SER C N 1
ATOM 5384 C CA . SER C 3 352 ? 28.669 -20.987 15.200 1.00 52.85 352 SER C CA 1
ATOM 5385 C C . SER C 3 352 ? 27.591 -21.120 16.277 1.00 56.45 352 SER C C 1
ATOM 5386 O O . SER C 3 352 ? 26.633 -20.353 16.293 1.00 62.73 352 SER C O 1
ATOM 5389 N N . GLY C 3 353 ? 27.758 -22.069 17.192 1.00 54.15 353 GLY C N 1
ATOM 5390 C CA . GLY C 3 353 ? 26.757 -22.262 18.227 1.00 63.91 353 GLY C CA 1
ATOM 5391 C C . GLY C 3 353 ? 26.247 -23.690 18.290 1.00 72.96 353 GLY C C 1
ATOM 5392 O O . GLY C 3 353 ? 25.886 -24.168 19.368 1.00 72.51 353 GLY C O 1
ATOM 5393 N N . ASP C 3 354 ? 26.154 -24.336 17.123 1.00 78.93 354 ASP C N 1
ATOM 5394 C CA . ASP C 3 354 ? 25.846 -25.770 16.997 1.00 78.56 354 ASP C CA 1
ATOM 5395 C C . ASP C 3 354 ? 24.584 -26.243 17.710 1.00 70.58 354 ASP C C 1
ATOM 5396 O O . ASP C 3 354 ? 24.631 -27.208 18.477 1.00 68.77 354 ASP C O 1
ATOM 5401 N N . GLY C 3 355 ? 23.461 -25.581 17.459 1.00 63.41 355 GLY C N 1
ATOM 5402 C CA . GLY C 3 355 ? 22.237 -25.943 18.154 1.00 57.45 355 GLY C CA 1
ATOM 5403 C C . GLY C 3 355 ? 22.390 -26.018 19.672 1.00 54.53 355 GLY C C 1
ATOM 5404 O O . GLY C 3 355 ? 21.626 -26.712 20.340 1.00 51.28 355 GLY C O 1
ATOM 5405 N N . ARG C 3 356 ? 23.376 -25.307 20.216 1.00 53.66 356 ARG C N 1
ATOM 5406 C CA . ARG C 3 356 ? 23.638 -25.304 21.654 1.00 49.82 356 ARG C CA 1
ATOM 5407 C C . ARG C 3 356 ? 22.930 -24.110 22.312 1.00 47.79 356 ARG C C 1
ATOM 5408 O O . ARG C 3 356 ? 22.575 -24.146 23.496 1.00 44.41 356 ARG C O 1
ATOM 5416 N N . HIS C 3 357 ? 22.734 -23.062 21.513 1.00 40.59 357 HIS C N 1
ATOM 5417 C CA . HIS C 3 357 ? 21.976 -21.868 21.887 1.00 39.10 357 HIS C CA 1
ATOM 5418 C C . HIS C 3 357 ? 21.445 -21.240 20.596 1.00 37.44 357 HIS C C 1
ATOM 5419 O O . HIS C 3 357 ? 21.903 -21.602 19.507 1.00 40.98 357 HIS C O 1
ATOM 5426 N N . TYR C 3 358 ? 20.502 -20.304 20.703 1.00 38.07 358 TYR C N 1
ATOM 5427 C CA . TYR C 3 358 ? 19.827 -19.746 19.516 1.00 49.07 358 TYR C CA 1
ATOM 5428 C C . TYR C 3 358 ? 19.654 -18.230 19.541 1.00 47.72 358 TYR C C 1
ATOM 5429 O O . TYR C 3 358 ? 19.767 -17.607 20.592 1.00 52.40 358 TYR C O 1
ATOM 5438 N N . CYS C 3 359 ? 19.345 -17.649 18.384 1.00 44.64 359 CYS C N 1
ATOM 5439 C CA . CYS C 3 359 ? 19.095 -16.210 18.289 1.00 46.53 359 CYS C CA 1
ATOM 5440 C C . CYS C 3 359 ? 17.704 -15.864 17.727 1.00 45.90 359 CYS C C 1
ATOM 5441 O O . CYS C 3 359 ? 17.343 -16.284 16.624 1.00 44.53 359 CYS C O 1
ATOM 5444 N N . TYR C 3 360 ? 16.944 -15.076 18.486 1.00 43.94 360 TYR C N 1
ATOM 5445 C CA . TYR C 3 360 ? 15.581 -14.692 18.112 1.00 43.09 360 TYR C CA 1
ATOM 5446 C C . TYR C 3 360 ? 15.486 -13.174 17.907 1.00 41.37 360 TYR C C 1
ATOM 5447 O O . TYR C 3 360 ? 15.417 -12.415 18.876 1.00 43.46 360 TYR C O 1
ATOM 5456 N N . PRO C 3 361 ? 15.446 -12.712 16.644 1.00 42.05 361 PRO C N 1
ATOM 5457 C CA . PRO C 3 361 ? 15.364 -11.278 16.344 1.00 42.37 361 PRO C CA 1
ATOM 5458 C C . PRO C 3 361 ? 13.968 -10.686 16.508 1.00 42.77 361 PRO C C 1
ATOM 5459 O O . PRO C 3 361 ? 12.966 -11.380 16.367 1.00 48.43 361 PRO C O 1
ATOM 5463 N N . HIS C 3 362 ? 13.922 -9.390 16.789 1.00 45.93 362 HIS C N 1
ATOM 5464 C CA . HIS C 3 362 ? 12.677 -8.639 16.936 1.00 48.67 362 HIS C CA 1
ATOM 5465 C C . HIS C 3 362 ? 12.972 -7.200 16.519 1.00 48.37 362 HIS C C 1
ATOM 5466 O O . HIS C 3 362 ? 13.914 -6.596 17.029 1.00 51.65 362 HIS C O 1
ATOM 5473 N N . PHE C 3 363 ? 12.198 -6.666 15.579 1.00 43.15 363 PHE C N 1
ATOM 5474 C CA . PHE C 3 363 ? 12.304 -5.251 15.226 1.00 40.60 363 PHE C CA 1
ATOM 5475 C C . PHE C 3 363 ? 11.609 -4.472 16.342 1.00 37.61 363 PHE C C 1
ATOM 5476 O O . PHE C 3 363 ? 10.437 -4.708 16.613 1.00 40.04 363 PHE C O 1
ATOM 5484 N N . THR C 3 364 ? 12.323 -3.569 17.010 1.00 40.89 364 THR C N 1
ATOM 5485 C CA . THR C 3 364 ? 11.735 -2.871 18.153 1.00 38.90 364 THR C CA 1
ATOM 5486 C C . THR C 3 364 ? 11.865 -1.347 18.148 1.00 39.70 364 THR C C 1
ATOM 5487 O O . THR C 3 364 ? 12.557 -0.758 17.317 1.00 39.98 364 THR C O 1
ATOM 5491 N N . CYS C 3 365 ? 11.154 -0.730 19.087 1.00 41.63 365 CYS C N 1
ATOM 5492 C CA . CYS C 3 365 ? 11.203 0.706 19.340 1.00 42.51 365 CYS C CA 1
ATOM 5493 C C . CYS C 3 365 ? 10.878 0.884 20.817 1.00 39.67 365 CYS C C 1
ATOM 5494 O O . CYS C 3 365 ? 9.718 0.769 21.218 1.00 42.39 365 CYS C O 1
ATOM 5497 N N . ALA C 3 366 ? 11.902 1.154 21.619 1.00 36.89 366 ALA C N 1
ATOM 5498 C CA . ALA C 3 366 ? 11.753 1.191 23.074 1.00 41.34 366 ALA C CA 1
ATOM 5499 C C . ALA C 3 366 ? 10.880 2.318 23.612 1.00 41.19 366 ALA C C 1
ATOM 5500 O O . ALA C 3 366 ? 10.285 2.184 24.682 1.00 40.62 366 ALA C O 1
ATOM 5502 N N . VAL C 3 367 ? 10.826 3.435 22.892 1.00 39.64 367 VAL C N 1
ATOM 5503 C CA . VAL C 3 367 ? 10.015 4.571 23.328 1.00 40.66 367 VAL C CA 1
ATOM 5504 C C . VAL C 3 367 ? 8.507 4.302 23.156 1.00 48.63 367 VAL C C 1
ATOM 5505 O O . VAL C 3 367 ? 7.678 4.919 23.837 1.00 46.48 367 VAL C O 1
ATOM 5509 N N . ASP C 3 368 ? 8.175 3.354 22.274 1.00 47.76 368 ASP C N 1
ATOM 5510 C CA . ASP C 3 368 ? 6.795 2.978 21.969 1.00 44.50 368 ASP C CA 1
ATOM 5511 C C . ASP C 3 368 ? 6.325 1.848 22.891 1.00 45.53 368 ASP C C 1
ATOM 5512 O O . ASP C 3 368 ? 6.633 0.678 22.657 1.00 46.01 368 ASP C O 1
ATOM 5517 N N . THR C 3 369 ? 5.529 2.204 23.897 1.00 45.52 369 THR C N 1
ATOM 5518 C CA . THR C 3 369 ? 5.067 1.263 24.921 1.00 41.91 369 THR C CA 1
ATOM 5519 C C . THR C 3 369 ? 4.230 0.138 24.340 1.00 39.68 369 THR C C 1
ATOM 5520 O O . THR C 3 369 ? 4.105 -0.936 24.927 1.00 34.40 369 THR C O 1
ATOM 5524 N N . GLU C 3 370 ? 3.672 0.391 23.166 1.00 47.71 370 GLU C N 1
ATOM 5525 C CA . GLU C 3 370 ? 2.760 -0.552 22.541 1.00 56.43 370 GLU C CA 1
ATOM 5526 C C . GLU C 3 370 ? 3.543 -1.638 21.839 1.00 51.07 370 GLU C C 1
ATOM 5527 O O . GLU C 3 370 ? 3.295 -2.823 22.038 1.00 48.35 370 GLU C O 1
ATOM 5533 N N . ASN C 3 371 ? 4.532 -1.216 21.063 1.00 51.36 371 ASN C N 1
ATOM 5534 C CA . ASN C 3 371 ? 5.447 -2.131 20.398 1.00 46.42 371 ASN C CA 1
ATOM 5535 C C . ASN C 3 371 ? 6.169 -3.009 21.426 1.00 42.13 371 ASN C C 1
ATOM 5536 O O . ASN C 3 371 ? 6.432 -4.185 21.174 1.00 45.55 371 ASN C O 1
ATOM 5541 N N . ILE C 3 372 ? 6.475 -2.445 22.587 1.00 36.66 372 ILE C N 1
ATOM 5542 C CA . ILE C 3 372 ? 7.187 -3.202 23.606 1.00 36.14 372 ILE C CA 1
ATOM 5543 C C . ILE C 3 372 ? 6.306 -4.235 24.312 1.00 40.99 372 ILE C C 1
ATOM 5544 O O . ILE C 3 372 ? 6.742 -5.371 24.508 1.00 43.57 372 ILE C O 1
ATOM 5549 N N . ARG C 3 373 ? 5.067 -3.876 24.657 1.00 44.88 373 ARG C N 1
ATOM 5550 C CA . ARG C 3 373 ? 4.149 -4.857 25.253 1.00 44.79 373 ARG C CA 1
ATOM 5551 C C . ARG C 3 373 ? 4.015 -6.086 24.327 1.00 42.40 373 ARG C C 1
ATOM 5552 O O . ARG C 3 373 ? 4.149 -7.233 24.763 1.00 40.35 373 ARG C O 1
ATOM 5560 N N . ARG C 3 374 ? 3.807 -5.819 23.042 1.00 40.32 374 ARG C N 1
ATOM 5561 C CA . ARG C 3 374 ? 3.696 -6.847 22.015 1.00 45.88 374 ARG C CA 1
ATOM 5562 C C . ARG C 3 374 ? 4.911 -7.787 21.951 1.00 47.42 374 ARG C C 1
ATOM 5563 O O . ARG C 3 374 ? 4.777 -8.997 22.162 1.00 49.56 374 ARG C O 1
ATOM 5571 N N . VAL C 3 375 ? 6.091 -7.242 21.658 1.00 47.12 375 VAL C N 1
ATOM 5572 C CA . VAL C 3 375 ? 7.278 -8.085 21.508 1.00 47.42 375 VAL C CA 1
ATOM 5573 C C . VAL C 3 375 ? 7.713 -8.763 22.800 1.00 45.33 375 VAL C C 1
ATOM 5574 O O . VAL C 3 375 ? 8.226 -9.878 22.754 1.00 43.26 375 VAL C O 1
ATOM 5578 N N . PHE C 3 376 ? 7.523 -8.102 23.943 1.00 40.66 376 PHE C N 1
ATOM 5579 C CA . PHE C 3 376 ? 7.846 -8.737 25.217 1.00 41.86 376 PHE C CA 1
ATOM 5580 C C . PHE C 3 376 ? 6.965 -9.967 25.446 1.00 47.57 376 PHE C C 1
ATOM 5581 O O . PHE C 3 376 ? 7.430 -10.973 25.990 1.00 51.08 376 PHE C O 1
ATOM 5589 N N . ASN C 3 377 ? 5.702 -9.897 25.027 1.00 50.13 377 ASN C N 1
ATOM 5590 C CA . ASN C 3 377 ? 4.821 -11.059 25.120 1.00 51.76 377 ASN C CA 1
ATOM 5591 C C . ASN C 3 377 ? 5.269 -12.157 24.170 1.00 54.98 377 ASN C C 1
ATOM 5592 O O . ASN C 3 377 ? 5.171 -13.341 24.503 1.00 55.66 377 ASN C O 1
ATOM 5597 N N . ASP C 3 378 ? 5.768 -11.752 22.999 1.00 55.76 378 ASP C N 1
ATOM 5598 C CA . ASP C 3 378 ? 6.374 -12.661 22.020 1.00 63.79 378 ASP C CA 1
ATOM 5599 C C . ASP C 3 378 ? 7.485 -13.498 22.668 1.00 63.30 378 ASP C C 1
ATOM 5600 O O . ASP C 3 378 ? 7.710 -14.657 22.311 1.00 62.52 378 ASP C O 1
ATOM 5605 N N . CYS C 3 379 ? 8.190 -12.884 23.613 1.00 63.70 379 CYS C N 1
ATOM 5606 C CA . CYS C 3 379 ? 9.334 -13.507 24.262 1.00 62.77 379 CYS C CA 1
ATOM 5607 C C . CYS C 3 379 ? 8.968 -14.347 25.471 1.00 66.21 379 CYS C C 1
ATOM 5608 O O . CYS C 3 379 ? 9.596 -15.375 25.707 1.00 67.09 379 CYS C O 1
ATOM 5611 N N . ARG C 3 380 ? 7.970 -13.905 26.240 1.00 72.61 380 ARG C N 1
ATOM 5612 C CA . ARG C 3 380 ? 7.513 -14.631 27.436 1.00 73.89 380 ARG C CA 1
ATOM 5613 C C . ARG C 3 380 ? 7.357 -16.101 27.092 1.00 71.36 380 ARG C C 1
ATOM 5614 O O . ARG C 3 380 ? 7.659 -16.988 27.888 1.00 64.90 380 ARG C O 1
ATOM 5622 N N . ASP C 3 381 ? 6.905 -16.325 25.868 1.00 73.94 381 ASP C N 1
ATOM 5623 C CA . ASP C 3 381 ? 6.804 -17.643 25.275 1.00 80.76 381 ASP C CA 1
ATOM 5624 C C . ASP C 3 381 ? 8.151 -18.390 25.365 1.00 78.78 381 ASP C C 1
ATOM 5625 O O . ASP C 3 381 ? 8.312 -19.326 26.165 1.00 75.61 381 ASP C O 1
ATOM 5630 N N . ILE C 3 382 ? 9.128 -17.910 24.595 1.00 73.13 382 ILE C N 1
ATOM 5631 C CA . ILE C 3 382 ? 10.422 -18.574 24.445 1.00 63.35 382 ILE C CA 1
ATOM 5632 C C . ILE C 3 382 ? 11.230 -18.675 25.736 1.00 57.35 382 ILE C C 1
ATOM 5633 O O . ILE C 3 382 ? 11.937 -19.655 25.936 1.00 55.32 382 ILE C O 1
ATOM 5638 N N . ILE C 3 383 ? 11.132 -17.669 26.601 1.00 54.63 383 ILE C N 1
ATOM 5639 C CA . ILE C 3 383 ? 11.894 -17.650 27.854 1.00 59.15 383 ILE C CA 1
ATOM 5640 C C . ILE C 3 383 ? 11.535 -18.837 28.739 1.00 64.46 383 ILE C C 1
ATOM 5641 O O . ILE C 3 383 ? 12.371 -19.328 29.509 1.00 67.04 383 ILE C O 1
ATOM 5646 N N . GLN C 3 384 ? 10.278 -19.265 28.653 1.00 69.56 384 GLN C N 1
ATOM 5647 C CA . GLN C 3 384 ? 9.803 -20.412 29.418 1.00 71.93 384 GLN C CA 1
ATOM 5648 C C . GLN C 3 384 ? 10.555 -21.628 28.907 1.00 70.13 384 GLN C C 1
ATOM 5649 O O . GLN C 3 384 ? 11.203 -22.346 29.673 1.00 62.10 384 GLN C O 1
ATOM 5655 N N . ARG C 3 385 ? 10.524 -21.779 27.585 1.00 69.94 385 ARG C N 1
ATOM 5656 C CA . ARG C 3 385 ? 11.161 -22.877 26.880 1.00 69.29 385 ARG C CA 1
ATOM 5657 C C . ARG C 3 385 ? 12.682 -22.946 27.073 1.00 68.91 385 ARG C C 1
ATOM 5658 O O . ARG C 3 385 ? 13.257 -24.038 27.084 1.00 64.80 385 ARG C O 1
ATOM 5666 N N . MET C 3 386 ? 13.322 -21.784 27.222 1.00 74.06 386 MET C N 1
ATOM 5667 C CA . MET C 3 386 ? 14.773 -21.688 27.438 1.00 73.00 386 MET C CA 1
ATOM 5668 C C . MET C 3 386 ? 15.212 -22.044 28.859 1.00 74.97 386 MET C C 1
ATOM 5669 O O . MET C 3 386 ? 16.197 -22.763 29.040 1.00 70.81 386 MET C O 1
ATOM 5674 N N . HIS C 3 387 ? 14.485 -21.548 29.861 1.00 76.32 387 HIS C N 1
ATOM 5675 C CA . HIS C 3 387 ? 14.772 -21.889 31.257 1.00 78.21 387 HIS C CA 1
ATOM 5676 C C . HIS C 3 387 ? 14.488 -23.380 31.493 1.00 82.76 387 HIS C C 1
ATOM 5677 O O . HIS C 3 387 ? 14.767 -23.910 32.572 1.00 84.26 387 HIS C O 1
ATOM 5684 N N . LEU C 3 388 ? 13.922 -24.043 30.485 1.00 86.66 388 LEU C N 1
ATOM 5685 C CA . LEU C 3 388 ? 13.649 -25.477 30.544 1.00 87.62 388 LEU C CA 1
ATOM 5686 C C . LEU C 3 388 ? 14.798 -26.317 29.987 1.00 88.64 388 LEU C C 1
ATOM 5687 O O . LEU C 3 388 ? 15.088 -27.388 30.517 1.00 90.06 388 LEU C O 1
ATOM 5692 N N . ARG C 3 389 ? 15.459 -25.829 28.936 1.00 88.35 389 ARG C N 1
ATOM 5693 C CA . ARG C 3 389 ? 16.576 -26.560 28.323 1.00 87.82 389 ARG C CA 1
ATOM 5694 C C . ARG C 3 389 ? 17.737 -26.705 29.302 1.00 87.26 389 ARG C C 1
ATOM 5695 O O . ARG C 3 389 ? 18.332 -27.777 29.413 1.00 84.78 389 ARG C O 1
ATOM 5703 N N . GLN C 3 390 ? 18.044 -25.619 30.012 1.00 89.15 390 GLN C N 1
ATOM 5704 C CA . GLN C 3 390 ? 19.157 -25.585 30.961 1.00 91.44 390 GLN C CA 1
ATOM 5705 C C . GLN C 3 390 ? 18.800 -26.242 32.289 1.00 92.60 390 GLN C C 1
ATOM 5706 O O . GLN C 3 390 ? 19.677 -26.590 33.083 1.00 94.23 390 GLN C O 1
ATOM 5712 N N . TYR C 3 391 ? 17.503 -26.392 32.526 1.00 93.99 391 TYR C N 1
ATOM 5713 C CA . TYR C 3 391 ? 17.003 -27.010 33.743 1.00 96.58 391 TYR C CA 1
ATOM 5714 C C . TYR C 3 391 ? 17.190 -28.539 33.665 1.00 97.29 391 TYR C C 1
ATOM 5715 O O . TYR C 3 391 ? 17.273 -29.218 34.694 1.00 97.29 391 TYR C O 1
ATOM 5724 N N . GLU C 3 392 ? 17.290 -29.065 32.443 1.00 97.29 392 GLU C N 1
ATOM 5725 C CA . GLU C 3 392 ? 17.453 -30.504 32.216 1.00 97.21 392 GLU C CA 1
ATOM 5726 C C . GLU C 3 392 ? 18.889 -30.933 31.910 1.00 97.29 392 GLU C C 1
ATOM 5727 O O . GLU C 3 392 ? 19.367 -31.941 32.433 1.00 97.29 392 GLU C O 1
ATOM 5733 N N . LEU C 3 393 ? 19.559 -30.193 31.033 1.00 97.29 393 LEU C N 1
ATOM 5734 C CA . LEU C 3 393 ? 20.943 -30.495 30.682 1.00 94.10 393 LEU C CA 1
ATOM 5735 C C . LEU C 3 393 ? 21.903 -29.676 31.542 1.00 87.83 393 LEU C C 1
ATOM 5736 O O . LEU C 3 393 ? 21.746 -29.604 32.763 1.00 80.03 393 LEU C O 1
#

Sequence (718 aa):
DMMFHKIYIQKHDNVSILFADIEGFTSLASQCTAQELVMTLNELFARFDKLAAENHCLRIKILGDCYYCVSGLPEARADHAHCCVEMGMDMIEAISLVREMTGVNVNMRVGIHSGRVHCGVLGLRKWQFDVWSNDVTLANHMEAGGKAGRIHITKATLSYLNGDYEVEPGCGGERNAYLKEHSIETFLILHQSYDCVCVMFASIPDFKEFYTESDVNKEGLECLRLLNEIIADFDDLLSKPKFSGVEKIKTIGSTYMAATGLSAIRQYMHIGTMVEFAYALVGKLDAINKHSFNDFKLRVGINHGPVIAGVIGAQKPQYDIWGNTVNVASRMDSTGVLDKIQVTEETSLILQTLGYTCTCRGIINVKGKGDLKTYFVNTVYRATHRLLLLGAGESGKSTIVKQMRILHVNGEKATKVQDIKNNLKEAIETIVAAMSNLVPPVELANPENQFRVDYILSVMNVPDFDFPPEFYEHAKALWEDEGVRACYERSNEYQLIDCAQYFLDKIDVIKQDDYVPSDQDLLRCRVLTSGIFETKFQVDKVNFHMFDVGGQRDERRKWIQCFNDVTAIIFVVASSSYNMVIREDNQTNRLQEALNLFKSIWNNRWLRTISVILFLNKQDLLAEKVLAGKSKIEDYFPEFARYTTPEDATPEPGEDPRVTRAKYFIRDEFLRISTASGDGRHYCYPHFTCAVDTENIRRVFNDCRDIIQRMHLRQYEL

Radius of gyration: 31.48 Å; Cα contacts (8 Å, |Δi|>4): 1287; chains: 3; bounding box: 73×72×82 Å

InterPro domains:
  IPR001054 Adenylyl cyclase class-3/4/guanylyl cyclase [PF00211] (463-624)
  IPR001054 Adenylyl cyclase class-3/4/guanylyl cyclase [PF00211] (1067-1260)
  IPR001054 Adenylyl cyclase class-3/4/guanylyl cyclase [PS50125] (472-599)
  IPR001054 Adenylyl cyclase class-3/4/guanylyl cyclase [PS50125] (1075-1214)
  IPR001054 Adenylyl cyclase class-3/4/guanylyl cyclase [SM00044] (426-625)
  IPR001054 Adenylyl cyclase class-3/4/guanylyl cyclase [SM00044] (1035-1243)
  IPR001054 Adenylyl cyclase class-3/4/guanylyl cyclase [cd07302] (1074-1258)
  IPR009398 Adenylate cyclase, conserved domain [PF06327] (672-764)
  IPR018297 Adenylyl cyclase class-4/guanylyl cyclase, conserved site [PS00452] (576-599)
  IPR018297 Adenylyl cyclase class-4/guanylyl cyclase, conserved site [PS00452] (1191-1214)
  IPR029787 Nucleotide cyclase [G3DSA:3.30.70.1230] (457-656)
  IPR029787 Nucleotide cyclase [G3DSA:3.30.70.1230] (1059-1260)
  IPR029787 Nucleotide cyclase [SSF55073] (461-645)
  IPR029787 Nucleotide cyclase [SSF55073] (1069-1258)
  IPR030672 Adenylate cyclase [PIRSF039050] (210-1262)
  IPR032628 Adenylate cyclase, N-terminal [PF16214] (1-461)

Secondary structure (DSSP, 8-state):
--SSPPPEEEEEEEEEEEEEEEETHHHHHHHS-HHHHHHHHHHHHHHHHHHHHHHTEEEEEEETTEEEEEES-SS--STHHHHHHHHHHHHHHHHHHHHHHH-S--EEEEEEEEEEEEEEE-SSSS---EEESHHHHHHHHHHHT--TTSEEE-STTTTTTTT-S-EEE--GGGT-HHHHHTT---EEE-/--EEEEEEEEEEE-TTHHHH----TTTTTTHHHHHHHHHHHHHHHGGGGSGGGTTEEEEEEETTEEEEEESSS---TTHHHHHHHHHHHHHHHHHHHHHHHHT-----EEEEEEEEEEEEEE-SSS-EEEEESHHHHHHHHHHHT--TTEEEEEHHHHHHHHHTT--EEEEEEEEETTTEEEEEEEE--/--TTEEEEEEEESTTSSHHHHHHHHHHHH----TTHHHHHHHHHHHHHHHHHHHHHHHSSS----SSGGGHHHHHHHHHTTT-SS----HHHHHHHHHHHH-HHHHHHHTTGGGS---TTHHHHHTTHHHHT-TT----HHHHHH------SEEEEEEEETTEEEEEEEE--SGGGGGGGGGGTTT--EEEEEEETTGGG-B-TTTS-SBHHHHHHHHHHHHHT-TT-SS--EEEEEE-HHHHHHHHHH-SS-GGGT-GGGGT----SS--PPTT--HHHHHHHHHHHHHHHHHHHTS-TTSS-EEEEE--TT-HHHHHHHHHHHHHHHHHHHHHHHH-

Solvent-accessible surface area: 32805 Å² total; per-residue (Å²): 155,136,45,10,76,122,37,97,19,106,86,41,74,74,1,0,0,0,13,0,25,7,62,32,40,42,57,10,37,85,134,26,87,68,107,85,32,5,102,20,10,26,105,8,0,31,120,0,0,106,13,2,66,110,22,94,8,54,10,0,11,15,46,37,27,21,0,13,0,0,0,2,6,107,140,85,81,93,74,4,0,30,9,0,0,68,0,0,85,40,0,32,116,11,3,32,115,23,88,122,145,52,64,24,113,2,36,0,36,0,0,0,3,4,15,63,0,2,4,8,19,12,7,83,110,72,116,27,55,8,5,27,7,67,30,13,40,13,0,54,38,0,11,50,0,7,108,48,20,67,4,0,0,0,97,21,0,43,87,69,0,111,56,103,49,133,38,60,110,1,69,1,20,140,81,27,67,48,1,138,142,104,101,24,124,8,44,16,12,117,124,100,56,31,127,38,0,0,0,0,16,1,8,8,45,39,11,125,138,26,38,63,42,42,123,41,3,93,34,0,25,11,0,4,23,1,5,5,2,0,6,0,15,4,3,61,7,14,98,98,123,131,2,91,34,13,48,4,3,12,17,50,39,29,25,5,6,0,0,1,12,14,95,60,197,267,147,88,133,33,0,7,26,0,0,72,0,0,71,22,0,41,41,52,3,73,43,0,16,162,41,0,34,17,69,2,72,3,50,3,0,0,9,31,7,89,5,14,3,6,70,11,11,50,102,64,80,45,77,12,5,20,24,75,10,14,84,1,0,42,68,2,8,64,39,14,73,66,75,88,14,0,0,8,72,92,0,3,101,20,0,83,111,72,68,44,93,23,79,60,91,23,106,13,93,7,148,72,105,34,102,32,87,0,34,32,7,59,161,178,95,113,67,12,9,14,0,0,0,0,0,14,15,35,3,11,12,35,20,2,8,50,0,1,119,68,29,47,64,193,103,128,65,73,82,88,21,90,49,0,43,48,4,0,16,85,1,0,20,42,0,5,39,10,11,81,125,14,134,94,85,28,151,33,49,60,105,104,12,79,153,87,12,69,52,2,75,84,25,47,138,55,123,137,28,120,19,27,105,76,1,8,106,43,0,76,23,0,5,98,4,131,8,0,71,44,0,38,91,56,25,41,89,32,31,24,14,73,2,2,67,49,0,3,87,46,4,54,73,0,80,82,150,123,28,111,3,55,70,56,1,24,6,67,12,64,96,85,25,61,17,23,112,69,17,122,15,99,13,119,181,45,51,4,44,1,25,11,1,3,5,36,94,116,23,20,92,65,0,7,17,12,3,40,60,5,2,0,0,4,0,1,0,15,0,4,5,1,13,33,43,9,81,66,52,91,146,34,30,32,2,71,9,5,14,76,6,0,124,44,2,7,59,0,49,0,3,97,43,9,4,2,0,0,4,0,2,26,28,66,60,0,21,101,49,23,91,55,29,139,33,90,8,65,107,80,7,93,80,15,66,212,34,113,68,32,169,100,19,103,75,80,130,92,38,43,99,126,12,6,69,2,11,10,6,1,34,34,17,0,43,165,27,13,117,85,44,16,136,54,132,10,104,25,44,42,28,48,1,14,5,34,58,27,118,30,1,117,139,6,6,59,73,2,64,104,21,2,87,157,8,4,87,71,42,131,144,195